Protein AF-0000000083314520 (afdb_homodimer)

Foldseek 3Di:
DKKFWFQDPVRAIWIFDQDPVLFKTFTFPPDRALLVLLQVCVVVVHASVVNNVVRTDDDIDGNVVRLVVVGTDARHADPDQQLEWEKEFALWFCWDPVSVVVLVVVLPDPDDDDPSNVLNVQLLVWQEDDPPDATDATDMATQDTRVLEDGFAEAWADEQPAPAWWWFWFKKWKWAFYPVLDTGTQAIWIKTQTFRVVQCVVDVVCVHVRSNTHMYTDRMGDGDDDDQWWKKKKFKDAPNHTPDMDIWIDHNVRTSHHPVNNVCNVSVDSVNRPHGGMYMYTYYTDDICVVVVDGDDARMKMWMDTDSRRGTRIHGYHYDPDHPDDDDDDDD/DKKFWFQDPVRAIWIFDQDPVLFKTFTFPPDRALLVLLQVCVVVVHDSVVNNVVRTDDDIDGNVVRLVVVGTDARHADPDQQLEWEKEFALWFCWDPVSVVVLVVVLPDPDDDDPSNVLNVQLLVWQEDPPPDATDATDMATQDTRVLEDEFAEAWADEQPAPAWWWFWFKKWKWAFYPVLDTGTQAIWIKTQTFRVVQCVVDVVCVHVRSNTHMYTDRMGDGDDDDQWWKKKKFKDAPNHTPDMDIWIDHNVRTSHHPVNNVCNVSVDSVNRPHGGMYMYTYYTDDICVVVVDGDDARMKMWMDTDSRRGTRIHGYHYDPDHPDDDDDDDD

InterPro domains:
  IPR009645 Uncharacterised conserved protein GguC [NF040903] (1-329)
  IPR009645 Uncharacterised conserved protein GguC [PIRSF033905] (1-324)
  IPR036663 Fumarylacetoacetase-like, C-terminal domain superfamily [G3DSA:3.90.850.10] (110-320)
  IPR036663 Fumarylacetoacetase-like, C-terminal domain superfamily [SSF56529] (117-316)

Radius of gyration: 25.35 Å; Cα contacts (8 Å, |Δi|>4): 1713; chains: 2; bounding box: 63×68×61 Å

Organism: NCBI:txid1204385

pLDDT: mean 96.29, std 4.78, range [67.5, 98.94]

Sequence (664 aa):
MRLVQFVDAQGGRRVARVGDDGRTLHPLREVAYLRDLALEAHRAGVRLATLVQARQEDAPEDYDRVIAEKRLLPPLDHPDPAHCILSGTGLDHLGSAQARDAMHAKLSGDQELTDSMKMFKLGLEGGKPGPGEIGVQPEWFYKGDGSWLVPPEQPLELPAFALDGGEEPELVGLYVIGDDGQVLRVGFALGNEFSDHVLEKQNYLYLAHSKLRNSSFGPEVLLGEPPADIQGTVRILREGQELWSAPFLTGEANMTHSIANIEHHHFKYRAFRRPGDVHCHYFGTATLSFAAGVQARPGDVFEIAAPDFGRPLRNPLAAAAEPDRLVEVHTLMRLVQFVDAQGGRRVARVGDDGRTLHPLREVAYLRDLALEAHRAGVRLATLVQARQEDAPEDYDRVIAEKRLLPPLDHPDPAHCILSGTGLDHLGSAQARDAMHAKLSGDQELTDSMKMFKLGLEGGKPGPGEIGVQPEWFYKGDGSWLVPPEQPLELPAFALDGGEEPELVGLYVIGDDGQVLRVGFALGNEFSDHVLEKQNYLYLAHSKLRNSSFGPEVLLGEPPADIQGTVRILREGQELWSAPFLTGEANMTHSIANIEHHHFKYRAFRRPGDVHCHYFGTATLSFAAGVQARPGDVFEIAAPDFGRPLRNPLAAAAEPDRLVEVHTL

Nearest PDB structures (foldseek):
  2q19-assembly1_X  TM=8.197E-01  e=9.405E-19  Saccharolobus solfataricus P2
  3bqb-assembly1_A  TM=8.069E-01  e=3.948E-18  Saccharolobus solfataricus P2
  2q1d-assembly1_X  TM=8.020E-01  e=3.948E-18  Saccharolobus solfataricus P2
  3bqb-assembly1_X  TM=7.315E-01  e=7.918E-19  Saccharolobus solfata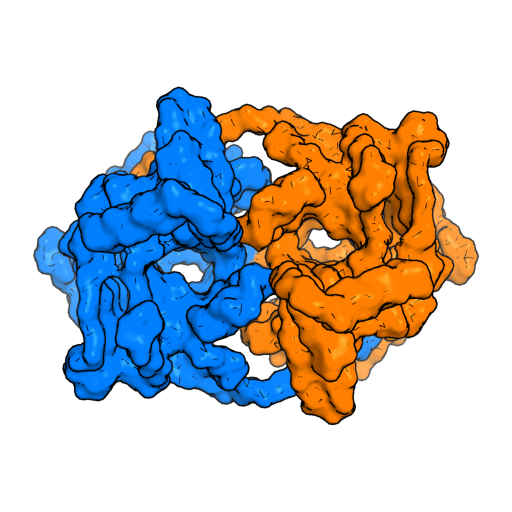ricus P2
  1wzo-assembly1_A  TM=7.035E-01  e=1.667E-10  Thermus thermophilus HB8

Secondary structure (DSSP, 8-state):
-EEEEEE-TTS-EEEEEEPTTSSEEEEBTT-S-HHHHHHHHHHHT--HHHHHHHHB-S--EEHHHHHHTT-EE-SS--SSGGGEEEEE--S-B--SHHHHHHHHHHHHSSSPPPHHHHHHHHHHHHSSPPTT---PPPP-EEEEEGGGB--TTSPEEE-TT-S--B--EEEEEEEEE-TTS-EEEEEEEEEE--B-HHHHHH-GGGHHHHH-S-BEE-S-EEESPPPSSEEEEEEEEETTEEEEEEEEEESGGGBSS-HHHHHHHHHTSGGGG-TT-EEEEE---S--GGGGT----TT-EEEEE-GGG-SPEEEEEEE-SS-S-PPPEEE-/-EEEEEE-TTS-EEEEEEPTTSSEEEEBTT-S-HHHHHHHHHHHT--HHHHHHHHB-S--EEHHHHHHTT-EE-SS--SSGGGEEEEE--S-B--SHHHHHHHHHHHHSSSPPPHHHHHHHHHHHHSSPPTT---PPPP-EEEEEGGGB--TTSPEEE-TT-S--B--EEEEEEEEE-TTS-EEEEEEEEEE--B-HHHHHH-GGGHHHHH-S-BEE-S-EEESPPPSSEEEEEEEEETTEEEEEEEEEESGGGBSS-HHHHHHHHHTSGGGG-TT-EEEEE---S--GGGGT----TT-EEEEE-GGG-SPEEEEEEE-SS-S-PPPEEE-

Solvent-accessible surface area (backbone atoms only — not comparable to full-atom values): 33524 Å² total; per-residue (Å²): 106,39,34,33,22,30,45,46,98,86,67,44,59,27,25,24,40,52,36,94,83,72,46,36,27,31,38,34,62,93,33,57,45,55,52,59,51,49,48,48,18,58,76,68,72,47,48,36,67,56,54,51,64,72,28,51,43,84,74,67,43,58,39,62,57,40,58,75,67,57,29,44,32,44,39,70,67,44,99,50,30,59,43,13,44,32,31,34,30,52,64,30,41,48,51,52,74,67,50,39,50,54,50,50,55,60,70,71,44,91,61,85,72,53,65,65,54,48,53,33,50,47,24,66,74,28,9,64,49,60,92,88,51,78,36,54,83,74,44,46,47,64,31,44,37,38,79,34,55,34,29,35,64,37,62,41,61,39,53,60,78,54,80,39,58,35,60,26,56,24,48,24,45,34,33,39,18,32,89,84,32,48,41,30,32,53,22,33,25,43,24,32,62,29,27,18,61,58,48,31,70,74,31,72,60,30,40,44,63,22,32,62,38,39,30,35,40,14,38,26,32,30,48,50,80,74,62,46,71,38,69,26,39,39,36,35,25,51,87,86,36,82,72,48,70,45,70,35,52,35,40,47,74,30,33,32,35,32,65,66,45,55,49,21,68,62,49,64,42,69,81,68,28,43,58,71,29,31,40,40,37,35,62,28,44,55,38,46,54,55,84,75,69,50,78,67,52,68,64,25,30,41,37,38,37,35,81,89,46,61,63,57,25,33,32,35,33,32,67,40,86,60,72,76,66,77,51,71,72,42,75,61,106,39,34,32,23,31,46,47,99,86,67,45,58,28,25,22,39,53,36,94,83,72,46,36,27,31,37,33,61,94,33,58,45,56,52,57,51,48,48,48,21,58,73,70,71,47,49,36,66,58,53,51,65,71,29,51,44,84,73,64,43,57,39,63,55,40,57,74,68,56,29,44,32,45,38,68,66,45,99,50,30,58,42,14,44,32,30,33,31,53,64,30,41,47,52,52,72,66,50,40,49,54,50,49,54,58,71,72,43,89,61,85,71,52,63,66,54,47,51,32,50,47,23,66,74,29,10,65,49,60,91,87,51,77,38,54,82,74,44,47,46,64,32,43,37,39,78,34,54,36,28,37,64,38,62,41,61,40,52,60,77,54,80,38,58,34,60,26,57,23,50,23,44,34,33,38,18,31,90,83,33,47,40,30,32,54,22,31,27,44,24,33,61,30,27,19,61,59,49,31,70,74,31,73,61,30,41,43,63,21,32,63,37,40,30,35,40,14,37,26,32,32,48,51,79,75,64,44,71,38,69,27,40,39,36,35,27,51,88,87,35,80,74,48,70,45,72,35,52,34,41,47,75,30,32,32,36,34,65,65,44,54,50,20,69,62,47,65,42,67,83,69,29,43,57,69,29,31,39,40,37,35,61,28,46,56,39,46,53,53,83,74,70,49,77,66,52,67,65,25,31,40,37,36,36,36,80,90,47,62,61,57,28,33,31,34,32,32,68,40,87,60,72,76,65,77,52,70,70,43,76,61

Structure (mmCIF, N/CA/C/O backbone):
data_AF-0000000083314520-model_v1
#
loop_
_entity.id
_entity.type
_entity.pdbx_description
1 polymer 'FAH family protein'
#
loop_
_atom_site.group_PDB
_atom_site.id
_atom_site.type_symbol
_atom_site.label_atom_id
_atom_site.label_alt_id
_atom_site.label_comp_id
_atom_site.label_asym_id
_atom_site.label_entity_id
_atom_site.label_seq_id
_atom_site.pdbx_PDB_ins_code
_atom_site.Cartn_x
_atom_site.Cartn_y
_atom_site.Cartn_z
_atom_site.occupancy
_atom_site.B_iso_or_equiv
_atom_site.auth_seq_id
_atom_site.auth_comp_id
_atom_site.auth_asym_id
_atom_site.auth_atom_id
_atom_site.pdbx_PDB_model_num
ATOM 1 N N . MET A 1 1 ? -10.117 28.469 9.594 1 96.31 1 MET A N 1
ATOM 2 C CA . MET A 1 1 ? -10.812 27.641 10.586 1 96.31 1 MET A CA 1
ATOM 3 C C . MET A 1 1 ? -10.078 26.328 10.797 1 96.31 1 MET A C 1
ATOM 5 O O . MET A 1 1 ? -9.594 25.719 9.844 1 96.31 1 MET A O 1
ATOM 9 N N . ARG A 1 2 ? -9.953 25.922 12.039 1 98.25 2 ARG A N 1
ATOM 10 C CA . ARG A 1 2 ? -9.258 24.688 12.367 1 98.25 2 ARG A CA 1
ATOM 11 C C . ARG A 1 2 ? -10.148 23.766 13.203 1 98.25 2 ARG A C 1
ATOM 13 O O . ARG A 1 2 ? -10.891 24.234 14.07 1 98.25 2 ARG A O 1
ATOM 20 N N . LEU A 1 3 ? -10.094 22.484 12.898 1 98.5 3 LEU A N 1
ATOM 21 C CA . LEU A 1 3 ? -10.906 21.484 13.586 1 98.5 3 LEU A CA 1
ATOM 22 C C . LEU A 1 3 ? -10.023 20.422 14.234 1 98.5 3 LEU A C 1
ATOM 24 O O . LEU A 1 3 ? -8.898 20.188 13.781 1 98.5 3 LEU A O 1
ATOM 28 N N . VAL A 1 4 ? -10.555 19.812 15.266 1 98.5 4 VAL A N 1
ATOM 29 C CA . VAL A 1 4 ? -9.906 18.703 15.961 1 98.5 4 VAL A CA 1
ATOM 30 C C . VAL A 1 4 ? -10.922 17.594 16.203 1 98.5 4 VAL A C 1
ATOM 32 O O . VAL A 1 4 ? -12.133 17.844 16.25 1 98.5 4 VAL A O 1
ATOM 35 N N . GLN A 1 5 ? -10.469 16.359 16.219 1 98.75 5 GLN A N 1
ATOM 36 C CA . GLN A 1 5 ? -11.227 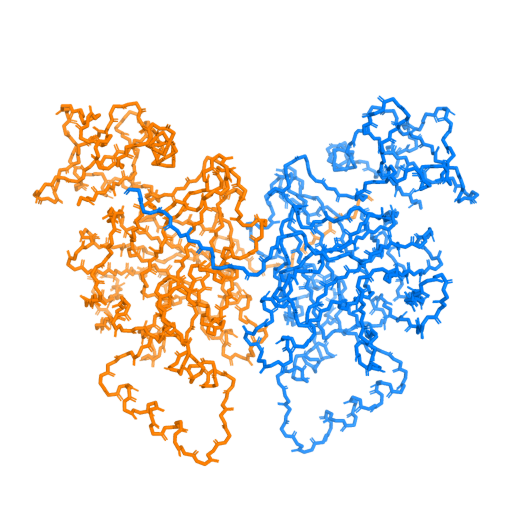15.25 16.781 1 98.75 5 GLN A CA 1
ATOM 37 C C . GLN A 1 5 ? -10.672 14.828 18.141 1 98.75 5 GLN A C 1
ATOM 39 O O . GLN A 1 5 ? -9.461 14.82 18.344 1 98.75 5 GLN A O 1
ATOM 44 N N . PHE A 1 6 ? -11.555 14.492 19.094 1 98.56 6 PHE A N 1
ATOM 45 C CA . PHE A 1 6 ? -11.117 14.109 20.422 1 98.56 6 PHE A CA 1
ATOM 46 C C . PHE A 1 6 ? -12.203 13.305 21.141 1 98.56 6 PHE A C 1
ATOM 48 O O . PHE A 1 6 ? -13.305 13.141 20.609 1 98.56 6 PHE A O 1
ATOM 55 N N . VAL A 1 7 ? -11.836 12.703 22.234 1 98 7 VAL A N 1
ATOM 56 C CA . VAL A 1 7 ? -12.789 12.047 23.109 1 98 7 VAL A CA 1
ATOM 57 C C . VAL A 1 7 ? -13.195 12.992 24.234 1 98 7 VAL A C 1
ATOM 59 O O . VAL A 1 7 ? -12.344 13.523 24.953 1 98 7 VAL A O 1
ATOM 62 N N . ASP A 1 8 ? -14.438 13.195 24.391 1 94.62 8 ASP A N 1
ATOM 63 C CA . ASP A 1 8 ? -14.875 14.141 25.406 1 94.62 8 ASP A CA 1
ATOM 64 C C . ASP A 1 8 ? -14.836 13.5 26.797 1 94.62 8 ASP A C 1
ATOM 66 O O . ASP A 1 8 ? -14.438 12.344 26.938 1 94.62 8 ASP A O 1
ATOM 70 N N . ALA A 1 9 ? -15.188 14.234 27.812 1 91.12 9 ALA A N 1
ATOM 71 C CA . ALA A 1 9 ? -15.062 13.812 29.203 1 91.12 9 ALA A CA 1
ATOM 72 C C . ALA A 1 9 ? -15.969 12.609 29.484 1 91.12 9 ALA A C 1
ATOM 74 O O . ALA A 1 9 ? -15.703 11.836 30.406 1 91.12 9 ALA A O 1
ATOM 75 N N . GLN A 1 10 ? -16.984 12.391 28.688 1 91.88 10 GLN A N 1
ATOM 76 C CA . GLN A 1 10 ? -17.922 11.289 28.875 1 91.88 10 GLN A CA 1
ATOM 77 C C . GLN A 1 10 ? -17.516 10.07 28.047 1 91.88 10 GLN A C 1
ATOM 79 O O . GLN A 1 10 ? -18.188 9.039 28.094 1 91.88 10 GLN A O 1
ATOM 84 N N . GLY A 1 11 ? -16.484 10.234 27.266 1 94.56 11 GLY A N 1
ATOM 85 C CA . GLY A 1 11 ? -15.969 9.102 26.516 1 94.56 11 GLY A CA 1
ATOM 86 C C . GLY A 1 11 ? -16.484 9.047 25.094 1 94.56 11 GLY A C 1
ATOM 87 O O . GLY A 1 11 ? -16.219 8.086 24.375 1 94.56 11 GLY A O 1
ATOM 88 N N . GLY A 1 12 ? -17.156 10.062 24.688 1 96.31 12 GLY A N 1
ATOM 89 C CA . GLY A 1 12 ? -17.688 10.094 23.344 1 96.31 12 GLY A CA 1
ATOM 90 C C . GLY A 1 12 ? -16.781 10.789 22.359 1 96.31 12 GLY A C 1
ATOM 91 O O . GLY A 1 12 ? -16.141 11.789 22.688 1 96.31 12 GLY A O 1
ATOM 92 N N . ARG A 1 13 ? -16.734 10.234 21.203 1 97.56 13 ARG A N 1
ATOM 93 C CA . ARG A 1 13 ? -15.984 10.875 20.125 1 97.56 13 ARG A CA 1
ATOM 94 C C . ARG A 1 13 ? -16.656 12.164 19.672 1 97.56 13 ARG A C 1
ATOM 96 O O . ARG A 1 13 ? -17.891 12.211 19.531 1 97.56 13 ARG A O 1
ATOM 103 N N . ARG A 1 14 ? -15.828 13.242 19.469 1 96.88 14 ARG A N 1
ATOM 104 C CA . ARG A 1 14 ? -16.344 14.547 19.078 1 96.88 14 ARG A CA 1
ATOM 105 C C . ARG A 1 14 ? -15.43 15.203 18.047 1 96.88 14 ARG A C 1
ATOM 107 O O . ARG A 1 14 ? -14.242 14.867 17.953 1 96.88 14 ARG A O 1
ATOM 114 N N . VAL A 1 15 ? -16.031 16.062 17.281 1 98.19 15 VAL A N 1
ATOM 115 C CA . VAL A 1 15 ? -15.312 17.047 16.469 1 98.19 15 VAL A CA 1
ATOM 116 C C . VAL A 1 15 ? -15.516 18.438 17.047 1 98.19 15 VAL A C 1
ATOM 118 O O . VAL A 1 15 ? -16.625 18.781 17.5 1 98.19 15 VAL A O 1
ATOM 121 N N . ALA A 1 16 ? -14.492 19.234 17.078 1 98.06 16 ALA A N 1
ATOM 122 C CA . ALA A 1 16 ? -14.625 20.578 17.641 1 98.06 16 ALA A CA 1
ATOM 123 C C . ALA A 1 16 ? -13.891 21.594 16.781 1 98.06 16 ALA A C 1
ATOM 125 O O . ALA A 1 16 ? -12.852 21.297 16.188 1 98.06 16 ALA A O 1
ATOM 126 N N . ARG A 1 17 ? -14.422 22.75 16.719 1 98.06 17 ARG A N 1
ATOM 127 C CA . ARG A 1 17 ? -13.703 23.906 16.203 1 98.06 17 ARG A CA 1
ATOM 128 C C . ARG A 1 17 ? -12.758 24.484 17.25 1 98.06 17 ARG A C 1
ATOM 130 O O . ARG A 1 17 ? -13.125 24.609 18.422 1 98.06 17 ARG A O 1
ATOM 137 N N . VAL A 1 18 ? -11.594 24.812 16.828 1 97.81 18 VAL A N 1
ATOM 138 C CA . VAL A 1 18 ? -10.648 25.453 17.719 1 97.81 18 VAL A CA 1
ATOM 139 C C . VAL A 1 18 ? -10.992 26.938 17.875 1 97.81 18 VAL A C 1
ATOM 141 O O . VAL A 1 18 ? -11.211 27.625 16.875 1 97.81 18 VAL A O 1
ATOM 144 N N . GLY A 1 19 ? -11.039 27.375 19.078 1 95.69 19 GLY A N 1
ATOM 145 C CA . GLY A 1 19 ? -11.32 28.781 19.328 1 95.69 19 GLY A CA 1
ATOM 146 C C . GLY A 1 19 ? -10.227 29.703 18.828 1 95.69 19 GLY A C 1
ATOM 147 O O . GLY A 1 19 ? -9.078 29.281 18.672 1 95.69 19 GLY A O 1
ATOM 148 N N . ASP A 1 20 ? -10.562 30.953 18.688 1 93 20 ASP A N 1
ATOM 149 C CA . ASP A 1 20 ? -9.609 31.953 18.203 1 93 20 ASP A CA 1
ATOM 150 C C . ASP A 1 20 ? -8.453 32.125 19.188 1 93 20 ASP A C 1
ATOM 152 O O . ASP A 1 20 ? -7.359 32.531 18.781 1 93 20 ASP A O 1
ATOM 156 N N . ASP A 1 21 ? -8.68 31.797 20.422 1 93.44 21 ASP A N 1
ATOM 157 C CA . ASP A 1 21 ? -7.645 31.922 21.453 1 93.44 21 ASP A CA 1
ATOM 158 C C . ASP A 1 21 ? -6.66 30.75 21.375 1 93.44 21 ASP A C 1
ATOM 160 O O . ASP A 1 21 ? -5.617 30.766 22.031 1 93.44 21 ASP A O 1
ATOM 164 N N . GLY A 1 22 ? -7.012 29.719 20.656 1 95.12 22 GLY A N 1
ATOM 165 C CA . GLY A 1 22 ? -6.16 28.547 20.5 1 95.12 22 GLY A CA 1
ATOM 166 C C . GLY A 1 22 ? -6.156 27.656 21.734 1 95.12 22 GLY A C 1
ATOM 167 O O . GLY A 1 22 ? -5.363 26.719 21.828 1 95.12 22 GLY A O 1
ATOM 168 N N . ARG A 1 23 ? -7.074 27.875 22.688 1 96.44 23 ARG A N 1
ATOM 169 C CA . ARG A 1 23 ? -7.035 27.172 23.953 1 96.44 23 ARG A CA 1
ATOM 170 C C . ARG A 1 23 ? -8.383 26.531 24.266 1 96.44 23 ARG A C 1
ATOM 172 O O . ARG A 1 23 ? -8.516 25.781 25.25 1 96.44 23 ARG A O 1
ATOM 179 N N . THR A 1 24 ? -9.297 26.906 23.484 1 96.25 24 THR A N 1
ATOM 180 C CA . THR A 1 24 ? -10.648 26.406 23.719 1 96.25 24 THR A CA 1
ATOM 181 C C . THR A 1 24 ? -11.148 25.594 22.531 1 96.25 24 THR A C 1
ATOM 183 O O . THR A 1 24 ? -10.922 25.969 21.375 1 96.25 24 THR A O 1
ATOM 186 N N . LEU A 1 25 ? -11.781 24.5 22.797 1 97.19 25 LEU A N 1
ATOM 187 C CA . LEU A 1 25 ? -12.453 23.688 21.781 1 97.19 25 LEU A CA 1
ATOM 188 C C . LEU A 1 25 ? -13.961 23.891 21.844 1 97.19 25 LEU A C 1
ATOM 190 O O . LEU A 1 25 ? -14.555 23.875 22.922 1 97.19 25 LEU A O 1
ATOM 194 N N . HIS A 1 26 ? -14.539 24.125 20.75 1 96.75 26 HIS A N 1
ATOM 195 C CA . HIS A 1 26 ? -15.992 24.234 20.625 1 96.75 26 HIS A CA 1
ATOM 196 C C . HIS A 1 26 ? -16.562 23.016 19.906 1 96.75 26 HIS A C 1
ATOM 198 O O . HIS A 1 26 ? -16.625 22.984 18.672 1 96.75 26 HIS A O 1
ATOM 204 N N . PRO A 1 27 ? -17.016 22.016 20.688 1 96.81 27 PRO A N 1
ATOM 205 C CA . PRO A 1 27 ? -17.531 20.781 20.078 1 96.81 27 PRO A CA 1
ATOM 206 C C . PRO A 1 27 ? -18.734 21.031 19.172 1 96.81 27 PRO A C 1
ATOM 208 O O . PRO A 1 27 ? -19.5 21.969 19.406 1 96.81 27 PRO A O 1
ATOM 211 N N . LEU A 1 28 ? -18.828 20.266 18.172 1 97.12 28 LEU A N 1
ATOM 212 C CA . LEU A 1 28 ? -19.969 20.328 17.234 1 97.12 28 LEU A CA 1
ATOM 213 C C . LEU A 1 28 ? -21.062 19.359 17.672 1 97.12 28 LEU A C 1
ATOM 215 O O . LEU A 1 28 ? -20.781 18.219 18.062 1 97.12 28 LEU A O 1
ATOM 219 N N . ARG A 1 29 ? -22.266 19.75 17.562 1 94.62 29 ARG A N 1
ATOM 220 C CA . ARG A 1 29 ? -23.406 18.922 17.953 1 94.62 29 ARG A CA 1
ATOM 221 C C . ARG A 1 29 ? -23.547 17.719 17.031 1 94.62 29 ARG A C 1
ATOM 223 O O . ARG A 1 29 ? -23.625 17.859 15.805 1 94.62 29 ARG A O 1
ATOM 230 N N . GLU A 1 30 ? -23.578 16.562 17.594 1 92.31 30 GLU A N 1
ATOM 231 C CA . GLU A 1 30 ? -23.906 15.297 16.922 1 92.31 30 GLU A CA 1
ATOM 232 C C . GLU A 1 30 ? -22.922 14.984 15.805 1 92.31 30 GLU A C 1
ATOM 234 O O . GLU A 1 30 ? -23.328 14.594 14.711 1 92.31 30 GLU A O 1
ATOM 239 N N . VAL A 1 31 ? -21.688 15.312 15.977 1 96.31 31 VAL A N 1
ATOM 240 C CA . VAL A 1 31 ? -20.656 14.969 15 1 96.31 31 VAL A CA 1
ATOM 241 C C . VAL A 1 31 ? -19.547 14.156 15.672 1 96.31 31 VAL A C 1
ATOM 243 O O . VAL A 1 31 ? -18.781 14.68 16.469 1 96.31 31 VAL A O 1
ATOM 246 N N . ALA A 1 32 ? -19.516 12.922 15.336 1 97.31 32 ALA A N 1
ATOM 247 C CA . ALA A 1 32 ? -18.531 12.016 15.914 1 97.31 32 ALA A CA 1
ATOM 248 C C . ALA A 1 32 ? -17.297 11.914 15.023 1 97.31 32 ALA A C 1
ATOM 250 O O . ALA A 1 32 ? -16.172 11.734 15.516 1 97.31 32 ALA A O 1
ATOM 251 N N . TYR A 1 33 ? -17.469 11.961 13.734 1 98.62 33 TYR A N 1
ATOM 252 C CA . TYR A 1 33 ? -16.406 11.867 12.75 1 98.62 33 TYR A CA 1
ATOM 253 C C . TYR A 1 33 ? -16.438 13.055 11.797 1 98.62 33 TYR A C 1
ATOM 255 O O . TYR A 1 33 ? -17.469 13.352 11.195 1 98.62 33 TYR A O 1
ATOM 263 N N . LEU A 1 34 ? -15.281 13.695 11.617 1 98.75 34 LEU A N 1
ATOM 264 C CA . LEU A 1 34 ? -15.164 14.758 10.625 1 98.75 34 LEU A CA 1
ATOM 265 C C . LEU A 1 34 ? -15.523 14.242 9.234 1 98.75 34 LEU A C 1
ATOM 267 O O . LEU A 1 34 ? -16.109 14.969 8.43 1 98.75 34 LEU A O 1
ATOM 271 N N . ARG A 1 35 ? -15.188 12.992 8.906 1 98.81 35 ARG A N 1
ATOM 272 C CA . ARG A 1 35 ? -15.547 12.328 7.66 1 98.81 35 ARG A CA 1
ATOM 273 C C . ARG A 1 35 ? -17.047 12.461 7.379 1 98.81 35 ARG A C 1
ATOM 275 O O . ARG A 1 35 ? -17.438 12.789 6.258 1 98.81 35 ARG A O 1
ATOM 282 N N . ASP A 1 36 ? -17.859 12.203 8.383 1 98.5 36 ASP A N 1
ATOM 283 C CA . ASP A 1 36 ? -19.312 12.227 8.203 1 98.5 36 ASP A CA 1
ATOM 284 C C . ASP A 1 36 ? -19.797 13.648 7.941 1 98.5 36 ASP A C 1
ATOM 286 O O . ASP A 1 36 ? -20.719 13.852 7.141 1 98.5 36 ASP A O 1
ATOM 290 N N . LEU A 1 37 ? -19.203 14.57 8.656 1 98.38 37 LEU A N 1
ATOM 291 C CA . LEU A 1 37 ? -19.562 15.969 8.43 1 98.38 37 LEU A CA 1
ATOM 292 C C . LEU A 1 37 ? -19.188 16.406 7.02 1 98.38 37 LEU A C 1
ATOM 294 O O . LEU A 1 37 ? -19.938 17.141 6.375 1 98.38 37 LEU A O 1
ATOM 298 N N . ALA A 1 38 ? -18.031 16 6.551 1 98.69 38 ALA A N 1
ATOM 299 C CA . ALA A 1 38 ? -17.594 16.297 5.191 1 98.69 38 ALA A CA 1
ATOM 300 C C . ALA A 1 38 ? -18.578 15.766 4.16 1 98.69 38 ALA A C 1
ATOM 302 O O . ALA A 1 38 ? -18.953 16.469 3.221 1 98.69 38 ALA A O 1
ATOM 303 N N . LEU A 1 39 ? -19 14.539 4.328 1 98.81 39 LEU A N 1
ATOM 304 C CA . LEU A 1 39 ? -19.953 13.93 3.414 1 98.81 39 LEU A CA 1
ATOM 305 C C . LEU A 1 39 ? -21.297 14.648 3.457 1 98.81 39 LEU A C 1
ATOM 307 O O . LEU A 1 39 ? -21.938 14.844 2.422 1 98.81 39 LEU A O 1
ATOM 311 N N . GLU A 1 40 ? -21.688 15.016 4.637 1 98.44 40 GLU A N 1
ATOM 312 C CA . GLU A 1 40 ? -22.938 15.773 4.777 1 98.44 40 GLU A CA 1
ATOM 313 C C . GLU A 1 40 ? -22.859 17.109 4.031 1 98.44 40 GLU A C 1
ATOM 315 O O . GLU A 1 40 ? -23.812 17.5 3.352 1 98.44 40 GLU A O 1
ATOM 320 N N . ALA A 1 41 ? -21.734 17.797 4.23 1 98.38 41 ALA A N 1
ATOM 321 C CA . ALA A 1 41 ? -21.547 19.062 3.531 1 98.38 41 ALA A CA 1
ATOM 322 C C . ALA A 1 41 ? -21.656 18.875 2.02 1 98.38 41 ALA A C 1
ATOM 324 O O . ALA A 1 41 ? -22.312 19.672 1.338 1 98.38 41 ALA A O 1
ATOM 325 N N . HIS A 1 42 ? -21 17.875 1.521 1 98.44 42 HIS A N 1
ATOM 326 C CA . HIS A 1 42 ? -21.031 17.594 0.091 1 98.44 42 HIS A CA 1
ATOM 327 C C . HIS A 1 42 ? -22.453 17.297 -0.388 1 98.44 42 HIS A C 1
ATOM 329 O O . HIS A 1 42 ? -22.891 17.844 -1.407 1 98.44 42 HIS A O 1
ATOM 335 N N . ARG A 1 43 ? -23.188 16.469 0.324 1 98.25 43 ARG A N 1
ATOM 336 C CA . ARG A 1 43 ? -24.562 16.094 -0.033 1 98.25 43 ARG A CA 1
ATOM 337 C C . ARG A 1 43 ? -25.469 17.312 -0.049 1 98.25 43 ARG A C 1
ATOM 339 O O . ARG A 1 43 ? -26.359 17.422 -0.895 1 98.25 43 ARG A O 1
ATOM 346 N N . ALA A 1 44 ? -25.219 18.188 0.859 1 97.5 44 ALA A N 1
ATOM 347 C CA . ALA A 1 44 ? -26.062 19.375 1.003 1 97.5 44 ALA A CA 1
ATOM 348 C C . ALA A 1 44 ? -25.641 20.469 0.038 1 97.5 44 ALA A C 1
ATOM 350 O O . ALA A 1 44 ? -26.344 21.469 -0.124 1 97.5 44 ALA A O 1
ATOM 351 N N . GLY A 1 45 ? -24.453 20.328 -0.572 1 97.25 45 GLY A N 1
ATOM 352 C CA . GLY A 1 45 ? -23.938 21.328 -1.486 1 97.25 45 GLY A CA 1
ATOM 353 C C . GLY A 1 45 ? -23.516 22.609 -0.788 1 97.25 45 GLY A C 1
ATOM 354 O O . GLY A 1 45 ? -23.719 23.703 -1.315 1 97.25 45 GLY A O 1
ATOM 355 N N . VAL A 1 46 ? -23.062 22.531 0.498 1 97.5 46 VAL A N 1
ATOM 356 C CA . VAL A 1 46 ? -22.625 23.703 1.25 1 97.5 46 VAL A CA 1
ATOM 357 C C . VAL A 1 46 ? -21.156 23.547 1.633 1 97.5 46 VAL A C 1
ATOM 359 O O . VAL A 1 46 ? -20.609 22.438 1.585 1 97.5 46 VAL A O 1
ATOM 362 N N . ARG A 1 47 ? -20.547 24.656 1.994 1 97.56 47 ARG A N 1
ATOM 363 C CA . ARG A 1 47 ? -19.172 24.625 2.475 1 97.56 47 ARG A CA 1
ATOM 364 C C . ARG A 1 47 ? -19.078 23.953 3.84 1 97.56 47 ARG A C 1
ATOM 366 O O . ARG A 1 47 ? -19.969 24.125 4.68 1 97.56 47 ARG A O 1
ATOM 373 N N . LEU A 1 48 ? -18.062 23.203 4.051 1 98.12 48 LEU A N 1
ATOM 374 C CA . LEU A 1 48 ? -17.844 22.531 5.328 1 98.12 48 LEU A CA 1
ATOM 375 C C . LEU A 1 48 ? -17.844 23.531 6.48 1 98.12 48 LEU A C 1
ATOM 377 O O . LEU A 1 48 ? -18.453 23.281 7.52 1 98.12 48 LEU A O 1
ATOM 381 N N . ALA A 1 49 ? -17.234 24.672 6.258 1 97.38 49 ALA A N 1
ATOM 382 C CA . ALA A 1 49 ? -17.156 25.703 7.277 1 97.38 49 ALA A CA 1
ATOM 383 C C . ALA A 1 49 ? -18.547 26.172 7.691 1 97.38 49 ALA A C 1
ATOM 385 O O . ALA A 1 49 ? -18.781 26.516 8.859 1 97.38 49 ALA A O 1
ATOM 386 N N . THR A 1 50 ? -19.438 26.203 6.73 1 96.5 50 THR A N 1
ATOM 387 C CA . THR A 1 50 ? -20.812 26.609 7.004 1 96.5 50 THR A CA 1
ATOM 388 C C . THR A 1 50 ? -21.484 25.625 7.949 1 96.5 50 THR A C 1
ATOM 390 O O . THR A 1 50 ? -22.141 26.031 8.906 1 96.5 50 THR A O 1
ATOM 393 N N . LEU A 1 51 ? -21.328 24.359 7.723 1 96.31 51 LEU A N 1
ATOM 394 C CA . LEU A 1 51 ? -21.922 23.344 8.578 1 96.31 51 LEU A CA 1
ATOM 395 C C . LEU A 1 51 ? -21.297 23.375 9.969 1 96.31 51 LEU A C 1
ATOM 397 O O . LEU A 1 51 ? -22 23.141 10.969 1 96.31 51 LEU A O 1
ATOM 401 N N . VAL A 1 52 ? -20.016 23.625 10.039 1 96.94 52 VAL A N 1
ATOM 402 C CA . VAL A 1 52 ? -19.328 23.719 11.32 1 96.94 52 VAL A CA 1
ATOM 403 C C . VAL A 1 52 ? -19.922 24.859 12.141 1 96.94 52 VAL A C 1
ATOM 405 O O . VAL A 1 52 ? -20.219 24.688 13.32 1 96.94 52 VAL A O 1
ATOM 408 N N . GLN A 1 53 ? -20.125 25.984 11.523 1 94.5 53 GLN A N 1
ATOM 409 C CA . GLN A 1 53 ? -20.688 27.141 12.211 1 94.5 53 GLN A CA 1
ATOM 410 C C . GLN A 1 53 ? -22.109 26.875 12.68 1 94.5 53 GLN A C 1
ATOM 412 O O . GLN A 1 53 ? -22.5 27.266 13.781 1 94.5 53 GLN A O 1
ATOM 417 N N . ALA A 1 54 ? -22.797 26.125 11.906 1 93.94 54 ALA A N 1
ATOM 418 C CA . ALA A 1 54 ? -24.203 25.844 12.203 1 93.94 54 ALA A CA 1
ATOM 419 C C . ALA A 1 54 ? -24.328 24.859 13.359 1 93.94 54 ALA A C 1
ATOM 421 O O . ALA A 1 54 ? -25.344 24.828 14.055 1 93.94 54 ALA A O 1
ATOM 422 N N . ARG A 1 55 ? -23.328 24.094 13.562 1 93.38 55 ARG A N 1
ATOM 423 C CA . ARG A 1 55 ? -23.438 23 14.523 1 93.38 55 ARG A CA 1
ATOM 424 C C . ARG A 1 55 ? -22.688 23.312 15.805 1 93.38 55 ARG A C 1
ATOM 426 O O . ARG A 1 55 ? -22.609 22.484 16.719 1 93.38 55 ARG A O 1
ATOM 433 N N . GLN A 1 56 ? -22.156 24.438 15.844 1 86.75 56 GLN A N 1
ATOM 434 C CA . GLN A 1 56 ? -21.328 24.75 17.016 1 86.75 56 GLN A CA 1
ATOM 435 C C . GLN A 1 56 ? -22.188 24.812 18.281 1 86.75 56 GLN A C 1
ATOM 437 O O . GLN A 1 56 ? -23.281 25.391 18.266 1 86.75 56 GLN A O 1
ATOM 442 N N . GLU A 1 57 ? -21.75 24 19.203 1 78.38 57 GLU A N 1
ATOM 443 C CA . GLU A 1 57 ? -22.438 23.938 20.484 1 78.38 57 GLU A CA 1
ATOM 444 C C . GLU A 1 57 ? -21.938 25.016 21.438 1 78.38 57 GLU A C 1
ATOM 446 O O . GLU A 1 57 ? -20.906 25.641 21.188 1 78.38 57 GLU A O 1
ATOM 451 N N . ASP A 1 58 ? -22.625 24.984 22.547 1 67.5 58 ASP A N 1
ATOM 452 C CA . ASP A 1 58 ? -22.422 26.094 23.469 1 67.5 58 ASP A CA 1
ATOM 453 C C . ASP A 1 58 ? -21.312 25.766 24.484 1 67.5 58 ASP A C 1
ATOM 455 O O . ASP A 1 58 ? -20.531 26.656 24.844 1 67.5 58 ASP A O 1
ATOM 459 N N . ALA A 1 59 ? -21.156 24.469 24.906 1 85.06 59 ALA A N 1
ATOM 460 C CA . ALA A 1 59 ? -20.234 24.375 26.031 1 85.06 59 ALA A CA 1
ATOM 461 C C . ALA A 1 59 ? -18.812 24.047 25.562 1 85.06 59 ALA A C 1
ATOM 463 O O . ALA A 1 59 ? -18.562 22.969 25.031 1 85.06 59 ALA A O 1
ATOM 464 N N . PRO A 1 60 ? -17.891 24.953 25.766 1 91.88 60 PRO A N 1
ATOM 465 C CA . PRO A 1 60 ? -16.516 24.766 25.328 1 91.88 60 PRO A CA 1
ATOM 466 C C . PRO A 1 60 ? -15.734 23.797 26.219 1 91.88 60 PRO A C 1
ATOM 468 O O . PRO A 1 60 ? -16.141 23.547 27.359 1 91.88 60 PRO A O 1
ATOM 471 N N . GLU A 1 61 ? -14.75 23.109 25.672 1 94.44 61 GLU A N 1
ATOM 472 C CA . GLU A 1 61 ? -13.797 22.281 26.406 1 94.44 61 GLU A CA 1
ATOM 473 C C . GLU A 1 61 ? -12.414 22.938 26.453 1 94.44 61 GLU A C 1
ATOM 475 O O . GLU A 1 61 ? -12.039 23.672 25.547 1 94.44 61 GLU A O 1
ATOM 480 N N . ASP A 1 62 ? -11.719 22.641 27.547 1 97.06 62 ASP A N 1
ATOM 481 C CA . ASP A 1 62 ? -10.359 23.125 27.703 1 97.06 62 ASP A CA 1
ATOM 482 C C . ASP A 1 62 ? -9.383 22.312 26.844 1 97.06 62 ASP A C 1
ATOM 484 O O . ASP A 1 62 ? -9.117 21.156 27.141 1 97.06 62 ASP A O 1
ATOM 488 N N . TYR A 1 63 ? -8.828 22.938 25.859 1 98.06 63 TYR A N 1
ATOM 489 C CA . TYR A 1 63 ? -7.945 22.281 24.906 1 98.06 63 TYR A CA 1
ATOM 490 C C . TYR A 1 63 ? -6.711 21.719 25.609 1 98.06 63 TYR A C 1
ATOM 492 O O . TYR A 1 63 ? -6.289 20.594 25.328 1 98.06 63 TYR A O 1
ATOM 500 N N . ASP A 1 64 ? -6.121 22.438 26.516 1 98.12 64 ASP A N 1
ATOM 501 C CA . ASP A 1 64 ? -4.945 22 27.266 1 98.12 64 ASP A CA 1
ATOM 502 C C . ASP A 1 64 ? -5.246 20.719 28.062 1 98.12 64 ASP A C 1
ATOM 504 O O . ASP A 1 64 ? -4.41 19.812 28.125 1 98.12 64 ASP A O 1
ATOM 508 N N . ARG A 1 65 ? -6.359 20.688 28.641 1 97.75 65 ARG A N 1
ATOM 509 C CA . ARG A 1 65 ? -6.758 19.5 29.406 1 97.75 65 ARG A CA 1
ATOM 510 C C . ARG A 1 65 ? -6.918 18.297 28.484 1 97.75 65 ARG A C 1
ATOM 512 O O . ARG A 1 65 ? -6.496 17.188 28.828 1 97.75 65 ARG A O 1
ATOM 519 N N . VAL A 1 66 ? -7.559 18.516 27.328 1 98.06 66 VAL A N 1
ATOM 520 C CA . VAL A 1 66 ? -7.738 17.453 26.359 1 98.06 66 VAL A CA 1
ATOM 521 C C . VAL A 1 66 ? -6.379 16.875 25.953 1 98.06 66 VAL A C 1
ATOM 523 O O . VAL A 1 66 ? -6.215 15.664 25.875 1 98.06 66 VAL A O 1
ATOM 526 N N . ILE A 1 67 ? -5.402 17.703 25.719 1 98.44 67 ILE A N 1
ATOM 527 C CA . ILE A 1 67 ? -4.055 17.297 25.344 1 98.44 67 ILE A CA 1
ATOM 528 C C . ILE A 1 67 ? -3.395 16.562 26.5 1 98.44 67 ILE A C 1
ATOM 530 O O . ILE A 1 67 ? -2.846 15.469 26.312 1 98.44 67 ILE A O 1
ATOM 534 N N . ALA A 1 68 ? -3.488 17.125 27.719 1 97.69 68 ALA A N 1
ATOM 535 C CA . ALA A 1 68 ? -2.842 16.562 28.906 1 97.69 68 ALA A CA 1
ATOM 536 C C . ALA A 1 68 ? -3.383 15.18 29.219 1 97.69 68 ALA A C 1
ATOM 538 O O . ALA A 1 68 ? -2.643 14.305 29.688 1 97.69 68 ALA A O 1
ATOM 539 N N . GLU A 1 69 ? -4.648 15.055 28.938 1 98 69 GLU A N 1
ATOM 540 C CA . GLU A 1 69 ? -5.301 13.789 29.25 1 98 69 GLU A CA 1
ATOM 541 C C . GLU A 1 69 ? -5.207 12.82 28.062 1 98 69 GLU A C 1
ATOM 543 O O . GLU A 1 69 ? -5.785 11.734 28.109 1 98 69 GLU A O 1
ATOM 548 N N . LYS A 1 70 ? -4.52 13.18 26.969 1 97.94 70 LYS A N 1
ATOM 549 C CA . LYS A 1 70 ? -4.262 12.344 25.797 1 97.94 70 LYS A CA 1
ATOM 550 C C . LYS A 1 70 ? -5.562 11.875 25.156 1 97.94 70 LYS A C 1
ATOM 552 O O . LYS A 1 70 ? -5.699 10.703 24.797 1 97.94 70 LYS A O 1
ATOM 557 N N . ARG A 1 71 ? -6.469 12.82 25.016 1 98.56 71 ARG A N 1
ATOM 558 C CA . ARG A 1 71 ? -7.789 12.477 24.5 1 98.56 71 ARG A CA 1
ATOM 559 C C . ARG A 1 71 ? -7.926 12.898 23.031 1 98.56 71 ARG A C 1
ATOM 561 O O . ARG A 1 71 ? -9.016 12.812 22.453 1 98.56 71 ARG A O 1
ATOM 568 N N . LEU A 1 72 ? -6.855 13.305 22.406 1 98.81 72 LEU A N 1
ATOM 569 C CA . LEU A 1 72 ? -6.879 13.672 21 1 98.81 72 LEU A CA 1
ATOM 570 C C . LEU A 1 72 ? -7.004 12.43 20.125 1 98.81 72 LEU A C 1
ATOM 572 O O . LEU A 1 72 ? -6.496 11.359 20.484 1 98.81 72 LEU A O 1
ATOM 576 N N . LEU A 1 73 ? -7.652 12.539 19.031 1 98.81 73 LEU A N 1
ATOM 577 C CA . LEU A 1 73 ? -7.727 11.547 17.969 1 98.81 73 LEU A CA 1
ATOM 578 C C . LEU A 1 73 ? -7.113 12.094 16.672 1 98.81 73 LEU A C 1
ATOM 580 O O . LEU A 1 73 ? -6.902 13.305 16.547 1 98.81 73 LEU A O 1
ATOM 584 N N . PRO A 1 74 ? -6.766 11.195 15.719 1 98.75 74 PRO A N 1
ATOM 585 C CA . PRO A 1 74 ? -6.438 11.766 14.406 1 98.75 74 PRO A CA 1
ATOM 586 C C . PRO A 1 74 ? -7.535 12.68 13.867 1 98.75 74 PRO A C 1
ATOM 588 O O . PRO A 1 74 ? -8.719 12.352 13.977 1 98.75 74 PRO A O 1
ATOM 591 N N . PRO A 1 75 ? -7.164 13.773 13.367 1 98.38 75 PRO A N 1
ATOM 592 C CA . PRO A 1 75 ? -8.203 14.758 13.031 1 98.38 75 PRO A CA 1
ATOM 593 C C . PRO A 1 75 ? -9.07 14.312 11.859 1 98.38 75 PRO A C 1
ATOM 595 O O . PRO A 1 75 ? -10.125 14.906 11.609 1 98.38 75 PRO A O 1
ATOM 598 N N . LEU A 1 76 ? -8.648 13.352 11.07 1 98.88 76 LEU A N 1
ATOM 599 C CA . LEU A 1 76 ? -9.469 12.672 10.07 1 98.88 76 LEU A CA 1
ATOM 600 C C . LEU A 1 76 ? -9.18 11.172 10.055 1 98.88 76 LEU A C 1
ATOM 602 O O . LEU A 1 76 ? -8.016 10.766 9.984 1 98.88 76 LEU A O 1
ATOM 606 N N . ASP A 1 77 ? -10.195 10.422 10.148 1 98.81 77 ASP A N 1
ATOM 607 C CA . ASP A 1 77 ? -10.086 8.969 10.109 1 98.81 77 ASP A CA 1
ATOM 608 C C . ASP A 1 77 ? -11.414 8.328 9.711 1 98.81 77 ASP A C 1
ATOM 610 O O . ASP A 1 77 ? -12.336 9.023 9.258 1 98.81 77 ASP A O 1
ATOM 614 N N . HIS A 1 78 ? -11.438 7.051 9.617 1 98.88 78 HIS A N 1
ATOM 615 C CA . HIS A 1 78 ? -12.602 6.234 9.289 1 98.88 78 HIS A CA 1
ATOM 616 C C . HIS A 1 78 ? -12.93 5.266 10.414 1 98.88 78 HIS A C 1
ATOM 618 O O . HIS A 1 78 ? -12.023 4.73 11.062 1 98.88 78 HIS A O 1
ATOM 624 N N . PRO A 1 79 ? -14.266 5 10.648 1 98.38 79 PRO A N 1
ATOM 625 C CA . PRO A 1 79 ? -14.602 4.016 11.68 1 98.38 79 PRO A CA 1
ATOM 626 C C . PRO A 1 79 ? -13.984 2.645 11.414 1 98.38 79 PRO A C 1
ATOM 628 O O . PRO A 1 79 ? -13.688 1.899 12.352 1 98.38 79 PRO A O 1
ATOM 631 N N . ASP A 1 80 ? -13.859 2.287 10.195 1 98.75 80 ASP A N 1
ATOM 632 C CA . ASP A 1 80 ? -13.117 1.116 9.742 1 98.75 80 ASP A CA 1
ATOM 633 C C . ASP A 1 80 ? -11.75 1.519 9.18 1 98.75 80 ASP A C 1
ATOM 635 O O . ASP A 1 80 ? -11.672 2.045 8.07 1 98.75 80 ASP A O 1
ATOM 639 N N . PRO A 1 81 ? -10.719 1.242 9.953 1 98.62 81 PRO A N 1
ATOM 640 C CA . PRO A 1 81 ? -9.406 1.728 9.531 1 98.62 81 PRO A CA 1
ATOM 641 C C . PRO A 1 81 ? -8.992 1.201 8.156 1 98.62 81 PRO A C 1
ATOM 643 O O . PRO A 1 81 ? -8.172 1.824 7.477 1 98.62 81 PRO A O 1
ATOM 646 N N . ALA A 1 82 ? -9.602 0.072 7.68 1 98.81 82 ALA A N 1
ATOM 647 C CA . ALA A 1 82 ? -9.25 -0.476 6.371 1 98.81 82 ALA A CA 1
ATOM 648 C C . ALA A 1 82 ? -9.68 0.462 5.246 1 98.81 82 ALA A C 1
ATOM 650 O O . ALA A 1 82 ? -9.203 0.35 4.117 1 98.81 82 ALA A O 1
ATOM 651 N N . HIS A 1 83 ? -10.57 1.386 5.547 1 98.88 83 HIS A N 1
ATOM 652 C CA . HIS A 1 83 ? -11.102 2.318 4.555 1 98.88 83 HIS A CA 1
ATOM 653 C C . HIS A 1 83 ? -10.398 3.67 4.641 1 98.88 83 HIS A C 1
ATOM 655 O O . HIS A 1 83 ? -10.914 4.672 4.141 1 98.88 83 HIS A O 1
ATOM 661 N N . CYS A 1 84 ? -9.273 3.727 5.266 1 98.88 84 CYS A N 1
ATOM 662 C CA . CYS A 1 84 ? -8.383 4.879 5.312 1 98.88 84 CYS A CA 1
ATOM 663 C C . CYS A 1 84 ? -7.02 4.535 4.727 1 98.88 84 CYS A C 1
ATOM 665 O O . CYS A 1 84 ? -6.293 3.705 5.277 1 98.88 84 CYS A O 1
ATOM 667 N N . ILE A 1 85 ? -6.707 5.168 3.637 1 98.88 85 ILE A N 1
ATOM 668 C CA . ILE A 1 85 ? -5.434 4.898 2.979 1 98.88 85 ILE A CA 1
ATOM 669 C C . ILE A 1 85 ? -4.426 5.988 3.344 1 98.88 85 ILE A C 1
ATOM 671 O O . ILE A 1 85 ? -4.707 7.18 3.184 1 98.88 85 ILE A O 1
ATOM 675 N N . LEU A 1 86 ? -3.303 5.57 3.887 1 98.88 86 LEU A N 1
ATOM 676 C CA . LEU A 1 86 ? -2.15 6.43 4.129 1 98.88 86 LEU A CA 1
ATOM 677 C C . LEU A 1 86 ? -1.102 6.254 3.037 1 98.88 86 LEU A C 1
ATOM 679 O O . LEU A 1 86 ? -0.67 5.133 2.758 1 98.88 86 LEU A O 1
ATOM 683 N N . SER A 1 87 ? -0.774 7.316 2.379 1 98.88 87 SER A N 1
ATOM 684 C CA . SER A 1 87 ? 0.174 7.289 1.269 1 98.88 87 SER A CA 1
ATOM 685 C C . SER A 1 87 ? 1.063 8.523 1.271 1 98.88 87 SER A C 1
ATOM 687 O O . SER A 1 87 ? 0.858 9.445 2.068 1 98.88 87 SER A O 1
ATOM 689 N N . GLY A 1 88 ? 2.084 8.508 0.42 1 98.69 88 GLY A N 1
ATOM 690 C CA . GLY A 1 88 ? 2.922 9.695 0.353 1 98.69 88 GLY A CA 1
ATOM 691 C C . GLY A 1 88 ? 3.717 9.789 -0.935 1 98.69 88 GLY A C 1
ATOM 692 O O . GLY A 1 88 ? 3.639 8.906 -1.788 1 98.69 88 GLY A O 1
ATOM 693 N N . THR A 1 89 ? 4.312 10.906 -1.07 1 98 89 THR A N 1
ATOM 694 C CA . THR A 1 89 ? 5.266 11.25 -2.117 1 98 89 THR A CA 1
ATOM 695 C C . THR A 1 89 ? 6.539 11.836 -1.516 1 98 89 THR A C 1
ATOM 697 O O . THR A 1 89 ? 6.504 12.422 -0.43 1 98 89 THR A O 1
ATOM 700 N N . GLY A 1 90 ? 7.664 11.625 -2.236 1 96.12 90 GLY A N 1
ATOM 701 C CA . GLY A 1 90 ? 8.922 12.195 -1.787 1 96.12 90 GLY A CA 1
ATOM 702 C C . GLY A 1 90 ? 9.711 12.852 -2.904 1 96.12 90 GLY A C 1
ATOM 703 O O . GLY A 1 90 ? 9.242 12.93 -4.039 1 96.12 90 GLY A O 1
ATOM 704 N N . LEU A 1 91 ? 10.766 13.438 -2.467 1 95.06 91 LEU A N 1
ATOM 705 C CA . LEU A 1 91 ? 11.758 14 -3.373 1 95.06 91 LEU A CA 1
ATOM 706 C C . LEU A 1 91 ? 11.188 15.203 -4.125 1 95.06 91 LEU A C 1
ATOM 708 O O . LEU A 1 91 ? 11.492 15.398 -5.305 1 95.06 91 LEU A O 1
ATOM 712 N N . ASP A 1 92 ? 10.328 15.93 -3.457 1 97.12 92 ASP A N 1
ATOM 713 C CA . ASP A 1 92 ? 9.641 16.984 -4.195 1 97.12 92 ASP A CA 1
ATOM 714 C C . ASP A 1 92 ? 9.789 18.328 -3.498 1 97.12 92 ASP A C 1
ATOM 716 O O . ASP A 1 92 ? 9.133 19.312 -3.875 1 97.12 92 ASP A O 1
ATOM 720 N N . HIS A 1 93 ? 10.609 18.406 -2.471 1 97.06 93 HIS A N 1
ATOM 721 C CA . HIS A 1 93 ? 10.781 19.672 -1.755 1 97.06 93 HIS A CA 1
ATOM 722 C C . HIS A 1 93 ? 12.102 20.344 -2.123 1 97.06 93 HIS A C 1
ATOM 724 O O . HIS A 1 93 ? 13.133 19.672 -2.213 1 97.06 93 HIS A O 1
ATOM 730 N N . LEU A 1 94 ? 12.117 21.578 -2.203 1 93.25 94 LEU A N 1
ATOM 731 C CA . LEU A 1 94 ? 13.242 22.391 -2.668 1 93.25 94 LEU A CA 1
ATOM 732 C C . LEU A 1 94 ? 14.234 22.641 -1.539 1 93.25 94 LEU A C 1
ATOM 734 O O . LEU A 1 94 ? 15.438 22.797 -1.785 1 93.25 94 LEU A O 1
ATOM 738 N N . GLY A 1 95 ? 13.789 22.688 -0.352 1 87.38 95 GLY A N 1
ATOM 739 C CA . GLY A 1 95 ? 14.641 22.953 0.793 1 87.38 95 GLY A CA 1
ATOM 740 C C . GLY A 1 95 ? 15.062 24.406 0.887 1 87.38 95 GLY A C 1
ATOM 741 O O . GLY A 1 95 ? 14.422 25.281 0.312 1 87.38 95 GLY A O 1
ATOM 742 N N . SER A 1 96 ? 16.141 24.688 1.664 1 79.06 96 SER A N 1
ATOM 743 C CA . SER A 1 96 ? 16.688 26.031 1.842 1 79.06 96 SER A CA 1
ATOM 744 C C . SER A 1 96 ? 17.375 26.516 0.572 1 79.06 96 SER A C 1
ATOM 746 O O . SER A 1 96 ? 17.578 25.75 -0.369 1 79.06 96 SER A O 1
ATOM 748 N N . ALA A 1 97 ? 17.703 27.781 0.547 1 76.44 97 ALA A N 1
ATOM 749 C CA . ALA A 1 97 ? 18.422 28.344 -0.591 1 76.44 97 ALA A CA 1
ATOM 750 C C . ALA A 1 97 ? 19.719 27.594 -0.839 1 76.44 97 ALA A C 1
ATOM 752 O O . ALA A 1 97 ? 20.062 27.297 -1.985 1 76.44 97 ALA A O 1
ATOM 753 N N . GLN A 1 98 ? 20.281 27.25 0.283 1 71.25 98 GLN A N 1
ATOM 754 C CA . GLN A 1 98 ? 21.547 26.516 0.179 1 71.25 98 GLN A CA 1
ATOM 755 C C . GLN A 1 98 ? 21.328 25.125 -0.407 1 71.25 98 GLN A C 1
ATOM 757 O O . GLN A 1 98 ? 22.109 24.672 -1.249 1 71.25 98 GLN A O 1
ATOM 762 N N . ALA A 1 99 ? 20.312 24.516 0.06 1 74.69 99 ALA A N 1
ATOM 763 C CA . ALA A 1 99 ? 19.969 23.203 -0.452 1 74.69 99 ALA A CA 1
ATOM 764 C C . ALA A 1 99 ? 19.641 23.25 -1.939 1 74.69 99 ALA A C 1
ATOM 766 O O . ALA A 1 99 ? 20.047 22.375 -2.709 1 74.69 99 ALA A O 1
ATOM 767 N N . ARG A 1 100 ? 18.984 24.297 -2.326 1 77.31 100 ARG A N 1
ATOM 768 C CA . ARG A 1 100 ? 18.609 24.484 -3.723 1 77.31 100 ARG A CA 1
ATOM 769 C C . ARG A 1 100 ? 19.844 24.672 -4.602 1 77.31 100 ARG A C 1
ATOM 771 O O . ARG A 1 100 ? 19.938 24.062 -5.672 1 77.31 100 ARG A O 1
ATOM 778 N N . ASP A 1 101 ? 20.703 25.391 -4.066 1 76.62 101 ASP A N 1
ATOM 779 C CA . ASP A 1 101 ? 21.922 25.656 -4.82 1 76.62 101 ASP A CA 1
ATOM 780 C C . ASP A 1 101 ? 22.766 24.391 -4.984 1 76.62 101 ASP A C 1
ATOM 782 O O . ASP A 1 101 ? 23.266 24.109 -6.074 1 76.62 101 ASP A O 1
ATOM 786 N N . ALA A 1 102 ? 22.875 23.672 -4.004 1 78.44 102 ALA A N 1
ATOM 787 C CA . ALA A 1 102 ? 23.641 22.422 -4.043 1 78.44 102 ALA A CA 1
ATOM 788 C C . ALA A 1 102 ? 23.016 21.422 -5.008 1 78.44 102 ALA A C 1
ATOM 790 O O . ALA A 1 102 ? 23.719 20.766 -5.77 1 78.44 102 ALA A O 1
ATOM 791 N N . MET A 1 103 ? 21.766 21.391 -4.988 1 79.75 103 MET A N 1
ATOM 792 C CA . MET A 1 103 ? 21.047 20.469 -5.871 1 79.75 103 MET A CA 1
ATOM 793 C C . MET A 1 103 ? 21.203 20.891 -7.332 1 79.75 103 MET A C 1
ATOM 795 O O . MET A 1 103 ? 21.438 20.047 -8.195 1 79.75 103 MET A O 1
ATOM 799 N N . HIS A 1 104 ? 21.156 22.156 -7.547 1 81.25 104 HIS A N 1
ATOM 800 C CA . HIS A 1 104 ? 21.328 22.656 -8.906 1 81.25 104 HIS A CA 1
ATOM 801 C C . HIS A 1 104 ? 22.719 22.344 -9.438 1 81.25 104 HIS A C 1
ATOM 803 O O . HIS A 1 104 ? 22.859 21.984 -10.609 1 81.25 104 HIS A O 1
ATOM 809 N N . ALA A 1 105 ? 23.625 22.5 -8.602 1 80.81 105 ALA A N 1
ATOM 810 C CA . ALA A 1 105 ? 25 22.203 -9 1 80.81 105 ALA A CA 1
ATOM 811 C C . ALA A 1 105 ? 25.141 20.719 -9.367 1 80.81 105 ALA A C 1
ATOM 813 O O . ALA A 1 105 ? 25.812 20.375 -10.344 1 80.81 105 ALA A O 1
ATOM 814 N N . LYS A 1 106 ? 24.531 19.891 -8.664 1 83.81 106 LYS A N 1
ATOM 815 C CA . LYS A 1 106 ? 24.594 18.453 -8.922 1 83.81 106 LYS A CA 1
ATOM 816 C C . LYS A 1 106 ? 23.859 18.094 -10.211 1 83.81 106 LYS A C 1
ATOM 818 O O . LYS A 1 106 ? 24.312 17.219 -10.961 1 83.81 106 LYS A O 1
ATOM 823 N N . LEU A 1 107 ? 22.797 18.75 -10.531 1 83.69 107 LEU A N 1
ATOM 824 C CA . LEU A 1 107 ? 21.969 18.469 -11.695 1 83.69 107 LEU A CA 1
ATOM 825 C C . LEU A 1 107 ? 22.641 18.953 -12.977 1 83.69 107 LEU A C 1
ATOM 827 O O . LEU A 1 107 ? 22.422 18.406 -14.055 1 83.69 107 LEU A O 1
ATOM 831 N N . SER A 1 108 ? 23.438 19.922 -12.844 1 83.44 108 SER A N 1
ATOM 832 C CA . SER A 1 108 ? 24.094 20.5 -14.008 1 83.44 108 SER A CA 1
ATOM 833 C C . SER A 1 108 ? 25.438 19.844 -14.273 1 83.44 108 SER A C 1
ATOM 835 O O . SER A 1 108 ? 26.078 20.109 -15.305 1 83.44 108 SER A O 1
ATOM 837 N N . GLY A 1 109 ? 25.781 19.016 -13.414 1 81.88 109 GLY A N 1
ATOM 838 C CA . GLY A 1 109 ? 27.094 18.391 -13.57 1 81.88 109 GLY A CA 1
ATOM 839 C C . GLY A 1 109 ? 27.094 17.25 -14.57 1 81.88 109 GLY A C 1
ATOM 840 O O . GLY A 1 109 ? 26.062 16.906 -15.125 1 81.88 109 GLY A O 1
ATOM 841 N N . ASP A 1 110 ? 28.266 16.688 -14.789 1 80.06 110 ASP A N 1
ATOM 842 C CA . ASP A 1 110 ? 28.484 15.664 -15.812 1 80.06 110 ASP A CA 1
ATOM 843 C C . ASP A 1 110 ? 28.328 14.266 -15.219 1 80.06 110 ASP A C 1
ATOM 845 O O . ASP A 1 110 ? 28.438 13.266 -15.945 1 80.06 110 ASP A O 1
ATOM 849 N N . GLN A 1 111 ? 28.047 14.297 -14.062 1 81.81 111 GLN A N 1
ATOM 850 C CA . GLN A 1 111 ? 27.953 12.992 -13.422 1 81.81 111 GLN A CA 1
ATOM 851 C C . GLN A 1 111 ? 26.594 12.352 -13.672 1 81.81 111 GLN A C 1
ATOM 853 O O . GLN A 1 111 ? 25.594 13.062 -13.875 1 81.81 111 GLN A O 1
ATOM 858 N N . GLU A 1 112 ? 26.578 11.023 -13.766 1 87.31 112 GLU A N 1
ATOM 859 C CA . GLU A 1 112 ? 25.328 10.289 -13.906 1 87.31 112 GLU A CA 1
ATOM 860 C C . GLU A 1 112 ? 24.406 10.531 -12.703 1 87.31 112 GLU A C 1
ATOM 862 O O . GLU A 1 112 ? 24.844 10.445 -11.555 1 87.31 112 GLU A O 1
ATOM 867 N N . LEU A 1 113 ? 23.234 10.859 -13.023 1 91.75 113 LEU A N 1
ATOM 868 C CA . LEU A 1 113 ? 22.266 11.18 -11.977 1 91.75 113 LEU A CA 1
ATOM 869 C C . LEU A 1 113 ? 21.703 9.906 -11.336 1 91.75 113 LEU A C 1
ATOM 871 O O . LEU A 1 113 ? 21.438 8.93 -12.039 1 91.75 113 LEU A O 1
ATOM 875 N N . THR A 1 114 ? 21.625 9.906 -10 1 92.75 114 THR A N 1
ATOM 876 C CA . THR A 1 114 ? 20.906 8.844 -9.297 1 92.75 114 THR A CA 1
ATOM 877 C C . THR A 1 114 ? 19.422 8.875 -9.633 1 92.75 114 THR A C 1
ATOM 879 O O . THR A 1 114 ? 18.922 9.859 -10.18 1 92.75 114 THR A O 1
ATOM 882 N N . ASP A 1 115 ? 18.719 7.852 -9.391 1 94.44 115 ASP A N 1
ATOM 883 C CA . ASP A 1 115 ? 17.281 7.812 -9.656 1 94.44 115 ASP A CA 1
ATOM 884 C C . ASP A 1 115 ? 16.547 8.867 -8.836 1 94.44 115 ASP A C 1
ATOM 886 O O . ASP A 1 115 ? 15.555 9.445 -9.305 1 94.44 115 ASP A O 1
ATOM 890 N N . SER A 1 116 ? 16.984 9.164 -7.633 1 94.62 116 SER A N 1
ATOM 891 C CA . SER A 1 116 ? 16.406 10.219 -6.805 1 94.62 116 SER A CA 1
ATOM 892 C C . SER A 1 116 ? 16.562 11.586 -7.457 1 94.62 116 SER A C 1
ATOM 894 O O . SER A 1 116 ? 15.617 12.383 -7.484 1 94.62 116 SER A O 1
ATOM 896 N N . MET A 1 117 ? 17.734 11.844 -8.008 1 94.19 117 MET A N 1
ATOM 897 C CA . MET A 1 117 ? 18 13.117 -8.664 1 94.19 117 MET A CA 1
ATOM 898 C C . MET A 1 117 ? 17.172 13.258 -9.938 1 94.19 117 MET A C 1
ATOM 900 O O . MET A 1 117 ? 16.703 14.352 -10.258 1 94.19 117 MET A O 1
ATOM 904 N N . LYS A 1 118 ? 17.062 12.125 -10.609 1 95.56 118 LYS A N 1
ATOM 905 C CA . LYS A 1 118 ? 16.234 12.141 -11.812 1 95.56 118 LYS A CA 1
ATOM 906 C C . LYS A 1 118 ? 14.781 12.469 -11.477 1 95.56 118 LYS A C 1
ATOM 908 O O . LYS A 1 118 ? 14.133 13.242 -12.172 1 95.56 118 LYS A O 1
ATOM 913 N N . MET A 1 119 ? 14.273 11.867 -10.422 1 95.88 119 MET A N 1
ATOM 914 C CA . MET A 1 119 ? 12.906 12.125 -9.977 1 95.88 119 MET A CA 1
ATOM 915 C C . MET A 1 119 ? 12.719 13.594 -9.625 1 95.88 119 MET A C 1
ATOM 917 O O . MET A 1 119 ? 11.727 14.211 -10.016 1 95.88 119 MET A O 1
ATOM 921 N N . PHE A 1 120 ? 13.695 14.195 -8.914 1 96.06 120 PHE A N 1
ATOM 922 C CA . PHE A 1 120 ? 13.648 15.594 -8.523 1 96.06 120 PHE A CA 1
ATOM 923 C C . PHE A 1 120 ? 13.656 16.5 -9.75 1 96.06 120 PHE A C 1
ATOM 925 O O . PHE A 1 120 ? 12.867 17.438 -9.844 1 96.06 120 PHE A O 1
ATOM 932 N N . LYS A 1 121 ? 14.477 16.172 -10.695 1 95.81 121 LYS A N 1
ATOM 933 C CA . LYS A 1 121 ? 14.594 16.953 -11.922 1 95.81 121 LYS A CA 1
ATOM 934 C C . LYS A 1 121 ? 13.297 16.922 -12.727 1 95.81 121 LYS A C 1
ATOM 936 O O . LYS A 1 121 ? 12.859 17.938 -13.25 1 95.81 121 LYS A O 1
ATOM 941 N N . LEU A 1 122 ? 12.719 15.734 -12.828 1 96.62 122 LEU A N 1
ATOM 942 C CA . LEU A 1 122 ? 11.438 15.602 -13.516 1 96.62 122 LEU A CA 1
ATOM 943 C C . LEU A 1 122 ? 10.383 16.516 -12.891 1 96.62 122 LEU A C 1
ATOM 945 O O . LEU A 1 122 ? 9.617 17.156 -13.602 1 96.62 122 LEU A O 1
ATOM 949 N N . GLY A 1 123 ? 10.359 16.578 -11.57 1 97.69 123 GLY A N 1
ATOM 950 C CA . GLY A 1 123 ? 9.43 17.453 -10.875 1 97.69 123 GLY A CA 1
ATOM 951 C C . GLY A 1 123 ? 9.672 18.922 -11.172 1 97.69 123 GLY A C 1
ATOM 952 O O . GLY A 1 123 ? 8.719 19.672 -11.414 1 97.69 123 GLY A O 1
ATOM 953 N N . LEU A 1 124 ? 10.945 19.344 -11.172 1 96.56 124 LEU A N 1
ATOM 954 C CA . LEU A 1 124 ? 11.305 20.719 -11.461 1 96.56 124 LEU A CA 1
ATOM 955 C C . LEU A 1 124 ? 10.82 21.125 -12.852 1 96.56 124 LEU A C 1
ATOM 957 O O . LEU A 1 124 ? 10.336 22.25 -13.039 1 96.56 124 LEU A O 1
ATOM 961 N N . GLU A 1 125 ? 10.883 20.172 -13.711 1 96.81 125 GLU A N 1
ATOM 962 C CA . GLU A 1 125 ? 10.633 20.484 -15.117 1 96.81 125 GLU A CA 1
ATOM 963 C C . GLU A 1 125 ? 9.148 20.344 -15.453 1 96.81 125 GLU A C 1
ATOM 965 O O . GLU A 1 125 ? 8.633 21.062 -16.312 1 96.81 125 GLU A O 1
ATOM 970 N N . GLY A 1 126 ? 8.453 19.438 -14.719 1 98.38 126 GLY A N 1
ATOM 971 C CA . GLY A 1 126 ? 7.109 19.141 -15.188 1 98.38 126 GLY A CA 1
ATOM 972 C C . GLY A 1 126 ? 6.113 18.938 -14.062 1 98.38 126 GLY A C 1
ATOM 973 O O . GLY A 1 126 ? 4.988 18.484 -14.289 1 98.38 126 GLY A O 1
ATOM 974 N N . GLY A 1 127 ? 6.43 19.266 -12.875 1 98.56 127 GLY A N 1
ATOM 975 C CA . GLY A 1 127 ? 5.586 18.984 -11.727 1 98.56 127 GLY A CA 1
ATOM 976 C C . GLY A 1 127 ? 4.551 20.062 -11.469 1 98.56 127 GLY A C 1
ATOM 977 O O . GLY A 1 127 ? 3.67 19.891 -10.625 1 98.56 127 GLY A O 1
ATOM 978 N N . LYS A 1 128 ? 4.645 21.156 -12.156 1 98.25 128 LYS A N 1
ATOM 979 C CA . LYS A 1 128 ? 3.68 22.25 -12.062 1 98.25 128 LYS A CA 1
ATOM 980 C C . LYS A 1 128 ? 3.135 22.625 -13.438 1 98.25 128 LYS A C 1
ATOM 982 O O . LYS A 1 128 ? 3.469 23.672 -13.969 1 98.25 128 LYS A O 1
ATOM 987 N N . PRO A 1 129 ? 2.201 21.766 -13.891 1 97.56 129 PRO A N 1
ATOM 988 C CA . PRO A 1 129 ? 1.66 22.016 -15.227 1 97.56 129 PRO A CA 1
ATOM 989 C C . PRO A 1 129 ? 0.716 23.203 -15.273 1 97.56 129 PRO A C 1
ATOM 991 O O . PRO A 1 129 ? 0.337 23.734 -14.219 1 97.56 129 PRO A O 1
ATOM 994 N N . GLY A 1 130 ? 0.425 23.625 -16.516 1 94.94 130 GLY A N 1
ATOM 995 C CA . GLY A 1 130 ? -0.58 24.656 -16.672 1 94.94 130 GLY A CA 1
ATOM 996 C C . GLY A 1 130 ? -1.972 24.203 -16.266 1 94.94 130 GLY A C 1
ATOM 997 O O . GLY A 1 130 ? -2.191 23.031 -15.992 1 94.94 130 GLY A O 1
ATOM 998 N N . PRO A 1 131 ? -2.875 25.172 -16.188 1 91.62 131 PRO A N 1
ATOM 999 C CA . PRO A 1 131 ? -4.246 24.828 -15.805 1 91.62 131 PRO A CA 1
ATOM 1000 C C . PRO A 1 131 ? -4.855 23.75 -16.703 1 91.62 131 PRO A C 1
ATOM 1002 O O . PRO A 1 131 ? -4.742 23.812 -17.922 1 91.62 131 PRO A O 1
ATOM 1005 N N . GLY A 1 132 ? -5.363 22.703 -16.031 1 93.62 132 GLY A N 1
ATOM 1006 C CA . GLY A 1 132 ? -6.059 21.656 -16.766 1 93.62 132 GLY A CA 1
ATOM 1007 C C . GLY A 1 132 ? -5.121 20.609 -17.344 1 93.62 132 GLY A C 1
ATOM 1008 O O . GLY A 1 132 ? -5.566 19.625 -17.953 1 93.62 132 GLY A O 1
ATOM 1009 N N . GLU A 1 133 ? -3.879 20.781 -17.172 1 96.88 133 GLU A N 1
ATOM 1010 C CA . GLU A 1 133 ? -2.889 19.859 -17.703 1 96.88 133 GLU A CA 1
ATOM 1011 C C . GLU A 1 133 ? -2.391 18.891 -16.641 1 96.88 133 GLU A C 1
ATOM 1013 O O . GLU A 1 133 ? -2.432 19.203 -15.445 1 96.88 133 GLU A O 1
ATOM 1018 N N . ILE A 1 134 ? -2.021 17.781 -17.109 1 98.25 134 ILE A N 1
ATOM 1019 C CA . ILE A 1 134 ? -1.441 16.766 -16.234 1 98.25 134 ILE A CA 1
ATOM 1020 C C . ILE A 1 134 ? 0.082 16.844 -16.297 1 98.25 134 ILE A C 1
ATOM 1022 O O . ILE A 1 134 ? 0.668 16.797 -17.375 1 98.25 134 ILE A O 1
ATOM 1026 N N . GLY A 1 135 ? 0.708 17.062 -15.188 1 98.44 135 GLY A N 1
ATOM 1027 C CA . GLY A 1 135 ? 2.158 17.109 -15.109 1 98.44 135 GLY A CA 1
ATOM 1028 C C . GLY A 1 135 ? 2.801 15.75 -14.977 1 98.44 135 GLY A C 1
ATOM 1029 O O . GLY A 1 135 ? 2.115 14.727 -15.039 1 98.44 135 GLY A O 1
ATOM 1030 N N . VAL A 1 136 ? 4.109 15.781 -14.766 1 98 136 VAL A N 1
ATOM 1031 C CA . VAL A 1 136 ? 4.855 14.531 -14.641 1 98 136 VAL A CA 1
ATOM 1032 C C . VAL A 1 136 ? 4.453 13.812 -13.359 1 98 136 VAL A C 1
ATOM 1034 O O . VAL A 1 136 ? 4.051 14.445 -12.383 1 98 136 VAL A O 1
ATOM 1037 N N . GLN A 1 137 ? 4.539 12.547 -13.414 1 98.06 137 GLN A N 1
ATOM 1038 C CA . GLN A 1 137 ? 4.176 11.703 -12.289 1 98.06 137 GLN A CA 1
ATOM 1039 C C . GLN A 1 137 ? 5.219 11.781 -11.18 1 98.06 137 GLN A C 1
ATOM 1041 O O . GLN A 1 137 ? 6.41 11.578 -11.422 1 98.06 137 GLN A O 1
ATOM 1046 N N . PRO A 1 138 ? 4.785 12.102 -9.922 1 98.56 138 PRO A N 1
ATOM 1047 C CA . PRO A 1 138 ? 5.703 12.031 -8.781 1 98.56 138 PRO A CA 1
ATOM 1048 C C . PRO A 1 138 ? 5.91 10.609 -8.273 1 98.56 138 PRO A C 1
ATOM 1050 O O . PRO A 1 138 ? 5.277 9.672 -8.773 1 98.56 138 PRO A O 1
ATOM 1053 N N . GLU A 1 139 ? 6.832 10.477 -7.336 1 98.06 139 GLU A N 1
ATOM 1054 C CA . GLU A 1 139 ? 6.918 9.242 -6.562 1 98.06 139 GLU A CA 1
ATOM 1055 C C . GLU A 1 139 ? 5.625 8.984 -5.797 1 98.06 139 GLU A C 1
ATOM 1057 O O . GLU A 1 139 ? 4.84 9.898 -5.559 1 98.06 139 GLU A O 1
ATOM 1062 N N . TRP A 1 140 ? 5.375 7.734 -5.5 1 98.62 140 TRP A N 1
ATOM 1063 C CA . TRP A 1 140 ? 4.246 7.336 -4.664 1 98.62 140 TRP A CA 1
ATOM 1064 C C . TRP A 1 140 ? 4.598 6.117 -3.818 1 98.62 140 TRP A C 1
ATOM 1066 O O . TRP A 1 140 ? 5.305 5.219 -4.277 1 98.62 140 TRP A O 1
ATOM 1076 N N . PHE A 1 141 ? 4.152 6.074 -2.572 1 98.75 141 PHE A N 1
ATOM 1077 C CA . PHE A 1 141 ? 4.309 4.875 -1.758 1 98.75 141 PHE A CA 1
ATOM 1078 C C . PHE A 1 141 ? 3.096 4.664 -0.861 1 98.75 141 PHE A C 1
ATOM 1080 O O . PHE A 1 141 ? 2.391 5.617 -0.526 1 98.75 141 PHE A O 1
ATOM 1087 N N . TYR A 1 142 ? 2.854 3.441 -0.533 1 98.88 142 TYR A N 1
ATOM 1088 C CA . TYR A 1 142 ? 1.864 3.012 0.449 1 98.88 142 TYR A CA 1
ATOM 1089 C C . TYR A 1 142 ? 2.457 3.002 1.854 1 98.88 142 TYR A C 1
ATOM 1091 O O . TYR A 1 142 ? 3.498 2.383 2.09 1 98.88 142 TYR A O 1
ATOM 1099 N N . LYS A 1 143 ? 1.813 3.705 2.732 1 98.56 143 LYS A N 1
ATOM 1100 C CA . LYS A 1 143 ? 2.305 3.779 4.105 1 98.56 143 LYS A CA 1
ATOM 1101 C C . LYS A 1 143 ? 1.519 2.846 5.023 1 98.56 143 LYS A C 1
ATOM 1103 O O . LYS A 1 143 ? 1.997 2.471 6.094 1 98.56 143 LYS A O 1
ATOM 1108 N N . GLY A 1 144 ? 0.345 2.5 4.656 1 98.56 144 GLY A N 1
ATOM 1109 C CA . GLY A 1 144 ? -0.549 1.665 5.441 1 98.56 144 GLY A CA 1
ATOM 1110 C C . GLY A 1 144 ? -1.996 2.115 5.379 1 98.56 144 GLY A C 1
ATOM 1111 O O . GLY A 1 144 ? -2.344 2.994 4.586 1 98.56 144 GLY A O 1
ATOM 1112 N N . ASP A 1 145 ? -2.875 1.468 6.145 1 98.62 145 ASP A N 1
ATOM 1113 C CA . ASP A 1 145 ? -4.246 1.942 6.312 1 98.62 145 ASP A CA 1
ATOM 1114 C C . ASP A 1 145 ? -4.422 2.652 7.652 1 98.62 145 ASP A C 1
ATOM 1116 O O . ASP A 1 145 ? -3.439 3.037 8.289 1 98.62 145 ASP A O 1
ATOM 1120 N N . GLY A 1 146 ? -5.594 2.938 8.016 1 98.75 146 GLY A N 1
ATOM 1121 C CA . GLY A 1 146 ? -5.879 3.732 9.195 1 98.75 146 GLY A CA 1
ATOM 1122 C C . GLY A 1 146 ? -5.352 3.111 10.477 1 98.75 146 GLY A C 1
ATOM 1123 O O . GLY A 1 146 ? -5.203 3.795 11.492 1 98.75 146 GLY A O 1
ATOM 1124 N N . SER A 1 147 ? -5.078 1.796 10.469 1 98.19 147 SER A N 1
ATOM 1125 C CA . SER A 1 147 ? -4.602 1.128 11.672 1 98.19 147 SER A CA 1
ATOM 1126 C C . SER A 1 147 ? -3.146 1.479 11.961 1 98.19 147 SER A C 1
ATOM 1128 O O . SER A 1 147 ? -2.645 1.215 13.055 1 98.19 147 SER A O 1
ATOM 1130 N N . TRP A 1 148 ? -2.465 2.143 11.008 1 97.94 148 TRP A N 1
ATOM 1131 C CA . TRP A 1 148 ? -1.078 2.568 11.172 1 97.94 148 TRP A CA 1
ATOM 1132 C C . TRP A 1 148 ? -1.006 4.004 11.68 1 97.94 148 TRP A C 1
ATOM 1134 O O . TRP A 1 148 ? 0.083 4.535 11.914 1 97.94 148 TRP A O 1
ATOM 1144 N N . LEU A 1 149 ? -2.119 4.621 11.844 1 98.56 149 LEU A N 1
ATOM 1145 C CA . LEU A 1 149 ? -2.203 6.012 12.266 1 98.56 149 LEU A CA 1
ATOM 1146 C C . LEU A 1 149 ? -2.201 6.113 13.789 1 98.56 149 LEU A C 1
ATOM 1148 O O . LEU A 1 149 ? -2.924 5.379 14.469 1 98.56 149 LEU A O 1
ATOM 1152 N N . VAL A 1 150 ? -1.4 6.992 14.344 1 98.62 150 VAL A N 1
ATOM 1153 C CA . VAL A 1 150 ? -1.297 7.246 15.781 1 98.62 150 VAL A CA 1
ATOM 1154 C C . VAL A 1 150 ? -1.812 8.648 16.094 1 98.62 150 VAL A C 1
ATOM 1156 O O . VAL A 1 150 ? -1.414 9.625 15.453 1 98.62 150 VAL A O 1
ATOM 1159 N N . PRO A 1 151 ? -2.684 8.789 17.062 1 98.88 151 PRO A N 1
ATOM 1160 C CA . PRO A 1 151 ? -3.133 10.133 17.438 1 98.88 151 PRO A CA 1
ATOM 1161 C C . PRO A 1 151 ? -1.994 11.016 17.938 1 98.88 151 PRO A C 1
ATOM 1163 O O . PRO A 1 151 ? -0.997 10.516 18.469 1 98.88 151 PRO A O 1
ATOM 1166 N N . PRO A 1 152 ? -2.162 12.328 17.781 1 98.88 152 PRO A N 1
ATOM 1167 C CA . PRO A 1 152 ? -1.216 13.234 18.438 1 98.88 152 PRO A CA 1
ATOM 1168 C C . PRO A 1 152 ? -1.063 12.938 19.938 1 98.88 152 PRO A C 1
ATOM 1170 O O . PRO A 1 152 ? -2.029 12.539 20.594 1 98.88 152 PRO A O 1
ATOM 1173 N N . GLU A 1 153 ? 0.114 13.086 20.422 1 98.75 153 GLU A N 1
ATOM 1174 C CA . GLU A 1 153 ? 0.475 12.938 21.828 1 98.75 153 GLU A CA 1
ATOM 1175 C C . GLU A 1 153 ? 0.587 11.469 22.219 1 98.75 153 GLU A C 1
ATOM 1177 O O . GLU A 1 153 ? 0.968 11.148 23.359 1 98.75 153 GLU A O 1
ATOM 1182 N N . GLN A 1 154 ? 0.236 10.547 21.375 1 98.69 154 GLN A N 1
ATOM 1183 C CA . GLN A 1 154 ? 0.414 9.117 21.625 1 98.69 154 GLN A CA 1
ATOM 1184 C C . GLN A 1 154 ? 1.717 8.617 21 1 98.69 154 GLN A C 1
ATOM 1186 O O . GLN A 1 154 ? 2.238 9.219 20.062 1 98.69 154 GLN A O 1
ATOM 1191 N N . PRO A 1 155 ? 2.219 7.531 21.469 1 98.62 155 PRO A N 1
ATOM 1192 C CA . PRO A 1 155 ? 3.557 7.113 21.047 1 98.62 155 PRO A CA 1
ATOM 1193 C C . PRO A 1 155 ? 3.564 6.473 19.656 1 98.62 155 PRO A C 1
ATOM 1195 O O . PRO A 1 155 ? 2.674 5.68 19.328 1 98.62 155 PRO A O 1
ATOM 1198 N N . LEU A 1 156 ? 4.5 6.906 18.844 1 98.69 156 LEU A N 1
ATOM 1199 C CA . LEU A 1 156 ? 4.934 6.113 17.688 1 98.69 156 LEU A CA 1
ATOM 1200 C C . LEU A 1 156 ? 5.77 4.918 18.141 1 98.69 156 LEU A C 1
ATOM 1202 O O . LEU A 1 156 ? 6.59 5.039 19.047 1 98.69 156 LEU A O 1
ATOM 1206 N N . GLU A 1 157 ? 5.625 3.84 17.484 1 98.12 157 GLU A N 1
ATOM 1207 C CA . GLU A 1 157 ? 6.32 2.631 17.922 1 98.12 157 GLU A CA 1
ATOM 1208 C C . GLU A 1 157 ? 7.52 2.334 17.016 1 98.12 157 GLU A C 1
ATOM 1210 O O . GLU A 1 157 ? 7.41 2.369 15.789 1 98.12 157 GLU A O 1
ATOM 1215 N N . LEU A 1 158 ? 8.609 2.078 17.625 1 98.25 158 LEU A N 1
ATOM 1216 C CA . LEU A 1 158 ? 9.797 1.573 16.953 1 98.25 158 LEU A CA 1
ATOM 1217 C C . LEU A 1 158 ? 9.836 0.049 16.984 1 98.25 158 LEU A C 1
ATOM 1219 O O . LEU A 1 158 ? 10.125 -0.55 18.031 1 98.25 158 LEU A O 1
ATOM 1223 N N . PRO A 1 159 ? 9.562 -0.601 15.898 1 97.75 159 PRO A N 1
ATOM 1224 C CA . PRO A 1 159 ? 9.625 -2.064 15.914 1 97.75 159 PRO A CA 1
ATOM 1225 C C . PRO A 1 159 ? 11.016 -2.592 16.281 1 97.75 159 PRO A C 1
ATOM 1227 O O . PRO A 1 159 ? 12.016 -1.931 16.016 1 97.75 159 PRO A O 1
ATOM 1230 N N . ALA A 1 160 ? 11.031 -3.777 16.781 1 97.5 160 ALA A N 1
ATOM 1231 C CA . ALA A 1 160 ? 12.289 -4.375 17.234 1 97.5 160 ALA A CA 1
ATOM 1232 C C . ALA A 1 160 ? 13.242 -4.594 16.062 1 97.5 160 ALA A C 1
ATOM 1234 O O . ALA A 1 160 ? 14.461 -4.566 16.234 1 97.5 160 ALA A O 1
ATOM 1235 N N . PHE A 1 161 ? 12.68 -4.766 14.82 1 97.88 161 PHE A N 1
ATOM 1236 C CA . PHE A 1 161 ? 13.508 -5.047 13.648 1 97.88 161 PHE A CA 1
ATOM 1237 C C . PHE A 1 161 ? 13.938 -3.756 12.969 1 97.88 161 PHE A C 1
ATOM 1239 O O . PHE A 1 161 ? 14.664 -3.785 11.969 1 97.88 161 PHE A O 1
ATOM 1246 N N . ALA A 1 162 ? 13.469 -2.605 13.438 1 98 162 ALA A N 1
ATOM 1247 C CA . ALA A 1 162 ? 13.773 -1.326 12.797 1 98 162 ALA A CA 1
ATOM 1248 C C . ALA A 1 162 ? 15.25 -0.969 12.953 1 98 162 ALA A C 1
ATOM 1250 O O . ALA A 1 162 ? 15.844 -1.226 14 1 98 162 ALA A O 1
ATOM 1251 N N . LEU A 1 163 ? 15.812 -0.326 11.922 1 97.5 163 LEU A N 1
ATOM 1252 C CA . LEU A 1 163 ? 17.188 0.148 11.969 1 97.5 163 LEU A CA 1
ATOM 1253 C C . LEU A 1 163 ? 17.234 1.636 12.305 1 97.5 163 LEU A C 1
ATOM 1255 O O . LEU A 1 163 ? 18.297 2.156 12.672 1 97.5 163 LEU A O 1
ATOM 1259 N N . ASP A 1 164 ? 16.109 2.273 12.109 1 96.62 164 ASP A N 1
ATOM 1260 C CA . ASP A 1 164 ? 15.945 3.697 12.383 1 96.62 164 ASP A CA 1
ATOM 1261 C C . ASP A 1 164 ? 14.477 4.035 12.641 1 96.62 164 ASP A C 1
ATOM 1263 O O . ASP A 1 164 ? 13.586 3.238 12.336 1 96.62 164 ASP A O 1
ATOM 1267 N N . GLY A 1 165 ? 14.203 5.062 13.359 1 96.38 165 GLY A N 1
ATOM 1268 C CA . GLY A 1 165 ? 12.898 5.664 13.586 1 96.38 165 GLY A CA 1
ATOM 1269 C C . GLY A 1 165 ? 12.93 7.18 13.586 1 96.38 165 GLY A C 1
ATOM 1270 O O . GLY A 1 165 ? 12.703 7.812 14.617 1 96.38 165 GLY A O 1
ATOM 1271 N N . GLY A 1 166 ? 13.141 7.719 12.438 1 96.75 166 GLY A N 1
ATOM 1272 C CA . GLY A 1 166 ? 13.266 9.164 12.336 1 96.75 166 G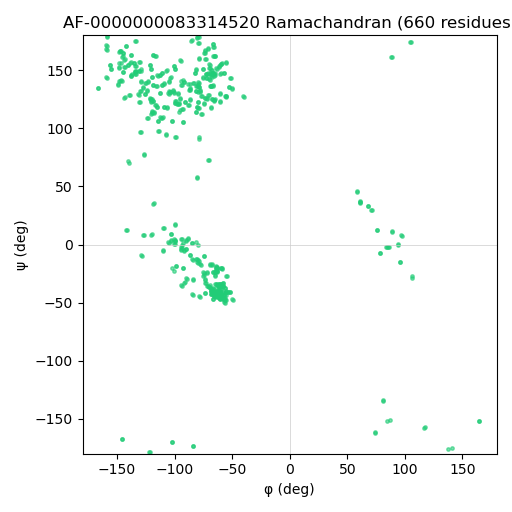LY A CA 1
ATOM 1273 C C . GLY A 1 166 ? 12 9.836 11.852 1 96.75 166 GLY A C 1
ATOM 1274 O O . GLY A 1 166 ? 11.203 9.234 11.133 1 96.75 166 GLY A O 1
ATOM 1275 N N . GLU A 1 167 ? 11.859 11.086 12.25 1 98.31 167 GLU A N 1
ATOM 1276 C CA . GLU A 1 167 ? 10.695 11.883 11.867 1 98.31 167 GLU A CA 1
ATOM 1277 C C . GLU A 1 167 ? 10.867 12.469 10.469 1 98.31 167 GLU A C 1
ATOM 1279 O O . GLU A 1 167 ? 11.992 12.656 10 1 98.31 167 GLU A O 1
ATOM 1284 N N . GLU A 1 168 ? 9.781 12.672 9.82 1 98.38 168 GLU A N 1
ATOM 1285 C CA . GLU A 1 168 ? 9.68 13.477 8.602 1 98.38 168 GLU A CA 1
ATOM 1286 C C . GLU A 1 168 ? 8.555 14.5 8.711 1 98.38 168 GLU A C 1
ATOM 1288 O O . GLU A 1 168 ? 7.395 14.18 8.461 1 98.38 168 GLU A O 1
ATOM 1293 N N . PRO A 1 169 ? 8.914 15.766 9.086 1 98.56 169 PRO A N 1
ATOM 1294 C CA . PRO A 1 169 ? 7.871 16.797 9.125 1 98.56 169 PRO A CA 1
ATOM 1295 C C . PRO A 1 169 ? 7.312 17.109 7.742 1 98.56 169 PRO A C 1
ATOM 1297 O O . PRO A 1 169 ? 8.062 17.5 6.84 1 98.56 169 PRO A O 1
ATOM 1300 N N . GLU A 1 170 ? 6.012 16.984 7.602 1 98.56 170 GLU A N 1
ATOM 1301 C CA . GLU A 1 170 ? 5.395 17.141 6.289 1 98.56 170 GLU A CA 1
ATOM 1302 C C . GLU A 1 170 ? 4.035 17.828 6.395 1 98.56 170 GLU A C 1
ATOM 1304 O O . GLU A 1 170 ? 3.465 17.922 7.484 1 98.56 170 GLU A O 1
ATOM 1309 N N . LEU A 1 171 ? 3.631 18.391 5.258 1 98.69 171 LEU A N 1
ATOM 1310 C CA . LEU A 1 171 ? 2.223 18.703 5.039 1 98.69 171 LEU A CA 1
ATOM 1311 C C . LEU A 1 171 ? 1.445 17.453 4.648 1 98.69 171 LEU A C 1
ATOM 1313 O O . LEU A 1 171 ? 1.939 16.625 3.875 1 98.69 171 LEU A O 1
ATOM 1317 N N . VAL A 1 172 ? 0.213 17.297 5.191 1 98.88 172 VAL A N 1
ATOM 1318 C CA . VAL A 1 172 ? -0.644 16.172 4.855 1 98.88 172 VAL A CA 1
ATOM 1319 C C . VAL A 1 172 ? -1.962 16.672 4.27 1 98.88 172 VAL A C 1
ATOM 1321 O O . VAL A 1 172 ? -2.615 17.547 4.855 1 98.88 172 VAL A O 1
ATOM 1324 N N . GLY A 1 173 ? -2.328 16.188 3.057 1 98.88 173 GLY A N 1
ATOM 1325 C CA . GLY A 1 173 ? -3.666 16.406 2.531 1 98.88 173 GLY A CA 1
ATOM 1326 C C . GLY A 1 173 ? -4.68 15.406 3.043 1 98.88 173 GLY A C 1
ATOM 1327 O O . GLY A 1 173 ? -4.379 14.219 3.166 1 98.88 173 GLY A O 1
ATOM 1328 N N . LEU A 1 174 ? -5.832 15.867 3.352 1 98.94 174 LEU A N 1
ATOM 1329 C CA . LEU A 1 174 ? -6.883 15.055 3.957 1 98.94 174 LEU A CA 1
ATOM 1330 C C . LEU A 1 174 ? -8.125 15.031 3.072 1 98.94 174 LEU A C 1
ATOM 1332 O O . LEU A 1 174 ? -8.703 16.078 2.773 1 98.94 174 LEU A O 1
ATOM 1336 N N . TYR A 1 175 ? -8.547 13.812 2.693 1 98.94 175 TYR A N 1
ATOM 1337 C CA . TYR A 1 175 ? -9.57 13.672 1.665 1 98.94 175 TYR A CA 1
ATOM 1338 C C . TYR A 1 175 ? -10.633 12.664 2.086 1 98.94 175 TYR A C 1
ATOM 1340 O O . TYR A 1 175 ? -10.328 11.68 2.77 1 98.94 175 TYR A O 1
ATOM 1348 N N . VAL A 1 176 ? -11.82 12.898 1.686 1 98.94 176 VAL A N 1
ATOM 1349 C CA . VAL A 1 176 ? -12.93 11.953 1.729 1 98.94 176 VAL A CA 1
ATOM 1350 C C . VAL A 1 176 ? -13.508 11.766 0.327 1 98.94 176 VAL A C 1
ATOM 1352 O O . VAL A 1 176 ? -13.617 12.727 -0.439 1 98.94 176 VAL A O 1
ATOM 1355 N N . ILE A 1 177 ? -13.867 10.539 -0.018 1 98.94 177 ILE A N 1
ATOM 1356 C CA . ILE A 1 177 ? -14.453 10.289 -1.33 1 98.94 177 ILE A CA 1
ATOM 1357 C C . ILE A 1 177 ? -15.977 10.406 -1.242 1 98.94 177 ILE A C 1
ATOM 1359 O O . ILE A 1 177 ? -16.609 9.711 -0.45 1 98.94 177 ILE A O 1
ATOM 1363 N N . GLY A 1 178 ? -16.531 11.258 -2.016 1 98.81 178 GLY A N 1
ATOM 1364 C CA . GLY A 1 178 ? -17.969 11.469 -2.049 1 98.81 178 GLY A CA 1
ATOM 1365 C C . GLY A 1 178 ? -18.75 10.273 -2.584 1 98.81 178 GLY A C 1
ATOM 1366 O O . GLY A 1 178 ? -18.141 9.328 -3.105 1 98.81 178 GLY A O 1
ATOM 1367 N N . ASP A 1 179 ? -20.078 10.32 -2.504 1 98.31 179 ASP A N 1
ATOM 1368 C CA . ASP A 1 179 ? -20.969 9.227 -2.908 1 98.31 179 ASP A CA 1
ATOM 1369 C C . ASP A 1 179 ? -20.844 8.945 -4.402 1 98.31 179 ASP A C 1
ATOM 1371 O O . ASP A 1 179 ? -21.062 7.824 -4.852 1 98.31 179 ASP A O 1
ATOM 1375 N N . ASP A 1 180 ? -20.406 9.891 -5.152 1 97.12 180 ASP A N 1
ATOM 1376 C CA . ASP A 1 180 ? -20.312 9.758 -6.605 1 97.12 180 ASP A CA 1
ATOM 1377 C C . ASP A 1 180 ? -18.875 9.523 -7.035 1 97.12 180 ASP A C 1
ATOM 1379 O O . ASP A 1 180 ? -18.547 9.594 -8.227 1 97.12 180 ASP A O 1
ATOM 1383 N N . GLY A 1 181 ? -18 9.406 -6.082 1 97.88 181 GLY A N 1
ATOM 1384 C CA . GLY A 1 181 ? -16.594 9.156 -6.402 1 97.88 181 GLY A CA 1
ATOM 1385 C C . GLY A 1 181 ? -15.773 10.43 -6.492 1 97.88 181 GLY A C 1
ATOM 1386 O O . GLY A 1 181 ? -14.562 10.375 -6.723 1 97.88 181 GLY A O 1
ATOM 1387 N N . GLN A 1 182 ? -16.391 11.57 -6.277 1 98.44 182 GLN A N 1
ATOM 1388 C CA . GLN A 1 182 ? -15.656 12.828 -6.293 1 98.44 182 GLN A CA 1
ATOM 1389 C C . GLN A 1 182 ? -14.68 12.906 -5.125 1 98.44 182 GLN A C 1
ATOM 1391 O O . GLN A 1 182 ? -15.016 12.531 -3.998 1 98.44 182 GLN A O 1
ATOM 1396 N N . VAL A 1 183 ? -13.516 13.359 -5.422 1 98.88 183 VAL A N 1
ATOM 1397 C CA . VAL A 1 183 ? -12.523 13.547 -4.371 1 98.88 183 VAL A CA 1
ATOM 1398 C C . VAL A 1 183 ? -12.789 14.852 -3.627 1 98.88 183 VAL A C 1
ATOM 1400 O O . VAL A 1 183 ? -12.758 15.93 -4.223 1 98.88 183 VAL A O 1
ATOM 1403 N N . LEU A 1 184 ? -13.055 14.727 -2.326 1 98.88 184 LEU A N 1
ATOM 1404 C CA . LEU A 1 184 ? -13.328 15.883 -1.48 1 98.88 184 LEU A CA 1
ATOM 1405 C C . LEU A 1 184 ? -12.148 16.188 -0.565 1 98.88 184 LEU A C 1
ATOM 1407 O O . LEU A 1 184 ? -11.742 15.336 0.232 1 98.88 184 LEU A O 1
ATOM 1411 N N . ARG A 1 185 ? -11.57 17.328 -0.713 1 98.81 185 ARG A N 1
ATOM 1412 C CA . ARG A 1 185 ? -10.523 17.719 0.223 1 98.81 185 ARG A CA 1
ATOM 1413 C C . ARG A 1 185 ? -11.109 18.422 1.445 1 98.81 185 ARG A C 1
ATOM 1415 O O . ARG A 1 185 ? -11.75 19.453 1.32 1 98.81 185 ARG A O 1
ATOM 1422 N N . VAL A 1 186 ? -10.875 17.875 2.553 1 98.75 186 VAL A N 1
ATOM 1423 C CA . VAL A 1 186 ? -11.312 18.438 3.828 1 98.75 186 VAL A CA 1
ATOM 1424 C C . VAL A 1 186 ? -10.375 19.578 4.238 1 98.75 186 VAL A C 1
ATOM 1426 O O . VAL A 1 186 ? -10.828 20.641 4.672 1 98.75 186 VAL A O 1
ATOM 1429 N N . GLY A 1 187 ? -9.102 19.328 4.09 1 98.69 187 GLY A N 1
ATOM 1430 C CA . GLY A 1 187 ? -8.102 20.328 4.445 1 98.69 187 GLY A CA 1
ATOM 1431 C C . GLY A 1 187 ? -6.703 19.75 4.574 1 98.69 187 GLY A C 1
ATOM 1432 O O . GLY A 1 187 ? -6.352 18.797 3.867 1 98.69 187 GLY A O 1
ATOM 1433 N N . PHE A 1 188 ? -5.898 20.406 5.422 1 98.88 188 PHE A N 1
ATOM 1434 C CA . PHE A 1 188 ? -4.496 20.031 5.586 1 98.88 188 PHE A CA 1
ATOM 1435 C C . PHE A 1 188 ? -4.113 20 7.059 1 98.88 188 PHE A C 1
ATOM 1437 O O . PHE A 1 188 ? -4.746 20.656 7.887 1 98.88 188 PHE A O 1
ATOM 1444 N N . ALA A 1 189 ? -3.111 19.266 7.348 1 98.88 189 ALA A N 1
ATOM 1445 C CA . ALA A 1 189 ? -2.537 19.188 8.688 1 98.88 189 ALA A CA 1
ATOM 1446 C C . ALA A 1 189 ? -1.021 19.016 8.625 1 98.88 189 ALA A C 1
ATOM 1448 O O . ALA A 1 189 ? -0.465 18.734 7.566 1 98.88 189 ALA A O 1
ATOM 1449 N N . LEU A 1 190 ? -0.396 19.25 9.742 1 98.81 190 LEU A N 1
ATOM 1450 C CA . LEU A 1 190 ? 0.996 18.844 9.898 1 98.81 190 LEU A CA 1
ATOM 1451 C C . LEU A 1 190 ? 1.098 17.328 10.109 1 98.81 190 LEU A C 1
ATOM 1453 O O . LEU A 1 190 ? 0.249 16.734 10.773 1 98.81 190 LEU A O 1
ATOM 1457 N N . GLY A 1 191 ? 2.133 16.75 9.555 1 98.81 191 GLY A N 1
ATOM 1458 C CA . GLY A 1 191 ? 2.309 15.312 9.68 1 98.81 191 GLY A CA 1
ATOM 1459 C C . GLY A 1 191 ? 3.725 14.914 10.055 1 98.81 191 GLY A C 1
ATOM 1460 O O . GLY A 1 191 ? 4.668 15.68 9.828 1 98.81 191 GLY A O 1
ATOM 1461 N N . ASN A 1 192 ? 3.859 13.797 10.68 1 98.88 192 ASN A N 1
ATOM 1462 C CA . ASN A 1 192 ? 5.102 13.055 10.859 1 98.88 192 ASN A CA 1
ATOM 1463 C C . ASN A 1 192 ? 5.066 11.719 10.125 1 98.88 192 ASN A C 1
ATOM 1465 O O . ASN A 1 192 ? 4.48 10.75 10.609 1 98.88 192 ASN A O 1
ATOM 1469 N N . GLU A 1 193 ? 5.656 11.727 8.953 1 98.5 193 GLU A N 1
ATOM 1470 C CA . GLU A 1 193 ? 5.742 10.5 8.156 1 98.5 193 GLU A CA 1
ATOM 1471 C C . GLU A 1 193 ? 6.879 9.609 8.641 1 98.5 193 GLU A C 1
ATOM 1473 O O . GLU A 1 193 ? 7.812 9.32 7.891 1 98.5 193 GLU A O 1
ATOM 1478 N N . PHE A 1 194 ? 6.863 9.227 9.891 1 98.06 194 PHE A N 1
ATOM 1479 C CA . PHE A 1 194 ? 7.812 8.398 10.633 1 98.06 194 PHE A CA 1
ATOM 1480 C C . PHE A 1 194 ? 8.312 7.25 9.766 1 98.06 194 PHE A C 1
ATOM 1482 O O . PHE A 1 194 ? 7.516 6.504 9.195 1 98.06 194 PHE A O 1
ATOM 1489 N N . SER A 1 195 ? 9.734 7.086 9.633 1 97.62 195 SER A N 1
ATOM 1490 C CA . SER A 1 195 ? 10.281 6.156 8.656 1 97.62 195 SER A CA 1
ATOM 1491 C C . SER A 1 195 ? 11.586 5.543 9.148 1 97.62 195 SER A C 1
ATOM 1493 O O . SER A 1 195 ? 12.156 5.996 10.141 1 97.62 195 SER A O 1
ATOM 1495 N N . ASP A 1 196 ? 12.062 4.465 8.484 1 98.25 196 ASP A N 1
ATOM 1496 C CA . ASP A 1 196 ? 13.367 3.836 8.68 1 98.25 196 ASP A CA 1
ATOM 1497 C C . ASP A 1 196 ? 14.359 4.289 7.609 1 98.25 196 ASP A C 1
ATOM 1499 O O . ASP A 1 196 ? 14.508 3.631 6.578 1 98.25 196 ASP A O 1
ATOM 1503 N N . HIS A 1 197 ? 15.102 5.324 7.918 1 97.75 197 HIS A N 1
ATOM 1504 C CA . HIS A 1 197 ? 15.977 5.941 6.93 1 97.75 197 HIS A CA 1
ATOM 1505 C C . HIS A 1 197 ? 17.203 5.074 6.656 1 97.75 197 HIS A C 1
ATOM 1507 O O . HIS A 1 197 ? 17.734 5.086 5.547 1 97.75 197 HIS A O 1
ATOM 1513 N N . VAL A 1 198 ? 17.625 4.34 7.617 1 98 198 VAL A N 1
ATOM 1514 C CA . VAL A 1 198 ? 18.766 3.451 7.426 1 98 198 VAL A CA 1
ATOM 1515 C C . VAL A 1 198 ? 18.406 2.354 6.426 1 98 198 VAL A C 1
ATOM 1517 O O . VAL A 1 198 ? 19.156 2.084 5.492 1 98 198 VAL A O 1
ATOM 1520 N N . LEU A 1 199 ? 17.234 1.767 6.562 1 98 199 LEU A N 1
ATOM 1521 C CA . LEU A 1 199 ? 16.766 0.746 5.633 1 98 199 LEU A CA 1
ATOM 1522 C C . LEU A 1 199 ? 16.562 1.33 4.238 1 98 199 LEU A C 1
ATOM 1524 O O . LEU A 1 199 ? 16.969 0.724 3.242 1 98 199 LEU A O 1
ATOM 1528 N N . GLU A 1 200 ? 16 2.455 4.199 1 97 200 GLU A N 1
ATOM 1529 C CA . GLU A 1 200 ? 15.688 3.115 2.932 1 97 200 GLU A CA 1
ATOM 1530 C C . GLU A 1 200 ? 16.953 3.352 2.111 1 97 200 GLU A C 1
ATOM 1532 O O . GLU A 1 200 ? 16.938 3.232 0.885 1 97 200 GLU A O 1
ATOM 1537 N N . LYS A 1 201 ? 18.016 3.607 2.713 1 96 201 LYS A N 1
ATOM 1538 C CA . LYS A 1 201 ? 19.25 3.973 2.039 1 96 201 LYS A CA 1
ATOM 1539 C C . LYS A 1 201 ? 19.969 2.738 1.488 1 96 201 LYS A C 1
ATOM 1541 O O . LYS A 1 201 ? 20.859 2.855 0.654 1 96 201 LYS A O 1
ATOM 1546 N N . GLN A 1 202 ? 19.609 1.587 1.938 1 96.75 202 GLN A N 1
ATOM 1547 C CA . GLN A 1 202 ? 20.312 0.37 1.554 1 96.75 202 GLN A CA 1
ATOM 1548 C C . GLN A 1 202 ? 20.031 0.006 0.099 1 96.75 202 GLN A C 1
ATOM 1550 O O . GLN A 1 202 ? 20.891 -0.527 -0.594 1 96.75 202 GLN A O 1
ATOM 1555 N N . ASN A 1 203 ? 18.828 0.251 -0.336 1 96.94 203 ASN A N 1
ATOM 1556 C CA . ASN A 1 203 ? 18.359 -0.145 -1.658 1 96.94 203 ASN A CA 1
ATOM 1557 C C . ASN A 1 203 ? 17.047 0.553 -2.018 1 96.94 203 ASN A C 1
ATOM 1559 O O . ASN A 1 203 ? 16.141 0.629 -1.195 1 96.94 203 ASN A O 1
ATOM 1563 N N . TYR A 1 204 ? 16.922 1.087 -3.244 1 96.69 204 TYR A N 1
ATOM 1564 C CA . TYR A 1 204 ? 15.703 1.75 -3.668 1 96.69 204 TYR A CA 1
ATOM 1565 C C . TYR A 1 204 ? 14.5 0.832 -3.494 1 96.69 204 TYR A C 1
ATOM 1567 O O . TYR A 1 204 ? 13.391 1.296 -3.225 1 96.69 204 TYR A O 1
ATOM 1575 N N . LEU A 1 205 ? 14.75 -0.443 -3.555 1 97.56 205 LEU A N 1
ATOM 1576 C CA . LEU A 1 205 ? 13.672 -1.425 -3.535 1 97.56 205 LEU A CA 1
ATOM 1577 C C . LEU A 1 205 ? 13.258 -1.746 -2.104 1 97.56 205 LEU A C 1
ATOM 1579 O O . LEU A 1 205 ? 12.32 -2.521 -1.883 1 97.56 205 LEU A O 1
ATOM 1583 N N . TYR A 1 206 ? 13.883 -1.097 -1.104 1 98.25 206 TYR A N 1
ATOM 1584 C CA . TYR A 1 206 ? 13.477 -1.208 0.294 1 98.25 206 TYR A CA 1
ATOM 1585 C C . TYR A 1 206 ? 12.633 -0.011 0.715 1 98.25 206 TYR A C 1
ATOM 1587 O O . TYR A 1 206 ? 12.203 0.079 1.867 1 98.25 206 TYR A O 1
ATOM 1595 N N . LEU A 1 207 ? 12.344 0.855 -0.254 1 98.19 207 LEU A N 1
ATOM 1596 C CA . LEU A 1 207 ? 11.539 2.025 0.077 1 98.19 207 LEU A CA 1
ATOM 1597 C C . LEU A 1 207 ? 10.211 1.61 0.714 1 98.19 207 LEU A C 1
ATOM 1599 O O . LEU A 1 207 ? 9.844 2.123 1.772 1 98.19 207 LEU A O 1
ATOM 1603 N N . ALA A 1 208 ? 9.531 0.665 0.131 1 98.38 208 ALA A N 1
ATOM 1604 C CA . ALA A 1 208 ? 8.219 0.265 0.635 1 98.38 208 ALA A CA 1
ATOM 1605 C C . ALA A 1 208 ? 8.312 -0.224 2.078 1 98.38 208 ALA A C 1
ATOM 1607 O O . ALA A 1 208 ? 7.555 0.223 2.941 1 98.38 208 ALA A O 1
ATOM 1608 N N . HIS A 1 209 ? 9.297 -1.071 2.387 1 98.5 209 HIS A N 1
ATOM 1609 C CA . HIS A 1 209 ? 9.5 -1.566 3.744 1 98.5 209 HIS A CA 1
ATOM 1610 C C . HIS A 1 209 ? 9.773 -0.421 4.711 1 98.5 209 HIS A C 1
ATOM 1612 O O . HIS A 1 209 ? 9.297 -0.433 5.848 1 98.5 209 HIS A O 1
ATOM 1618 N N . SER A 1 210 ? 10.578 0.53 4.254 1 98.44 210 SER A N 1
ATOM 1619 C CA . SER A 1 210 ? 11.008 1.614 5.129 1 98.44 210 SER A CA 1
ATOM 1620 C C . SER A 1 210 ? 9.836 2.502 5.527 1 98.44 210 SER A C 1
ATOM 1622 O O . SER A 1 210 ? 9.891 3.199 6.543 1 98.44 210 SER A O 1
ATOM 1624 N N . LYS A 1 211 ? 8.789 2.471 4.672 1 98.62 211 LYS A N 1
ATOM 1625 C CA . LYS A 1 211 ? 7.648 3.354 4.891 1 98.62 211 LYS A CA 1
ATOM 1626 C C . LYS A 1 211 ? 6.57 2.658 5.715 1 98.62 211 LYS A C 1
ATOM 1628 O O . LYS A 1 211 ? 5.688 3.314 6.27 1 98.62 211 LYS A O 1
ATOM 1633 N N . LEU A 1 212 ? 6.539 1.295 5.793 1 98.44 212 LEU A N 1
ATOM 1634 C CA . LEU A 1 212 ? 5.555 0.552 6.57 1 98.44 212 LEU A CA 1
ATOM 1635 C C . LEU A 1 212 ? 5.797 0.725 8.062 1 98.44 212 LEU A C 1
ATOM 1637 O O . LEU A 1 212 ? 6.238 -0.208 8.742 1 98.44 212 LEU A O 1
ATOM 1641 N N . ARG A 1 213 ? 5.477 1.93 8.547 1 98.12 213 ARG A N 1
ATOM 1642 C CA . ARG A 1 213 ? 5.598 2.398 9.922 1 98.12 213 ARG A CA 1
ATOM 1643 C C . ARG A 1 213 ? 4.371 3.203 10.336 1 98.12 213 ARG A C 1
ATOM 1645 O O . ARG A 1 213 ? 3.609 3.668 9.484 1 98.12 213 ARG A O 1
ATOM 1652 N N . ASN A 1 214 ? 4.25 3.355 11.602 1 97.94 214 ASN A N 1
ATOM 1653 C CA . ASN A 1 214 ? 3.266 4.312 12.102 1 97.94 214 ASN A CA 1
ATOM 1654 C C . ASN A 1 214 ? 3.492 5.703 11.516 1 97.94 214 ASN A C 1
ATOM 1656 O O . ASN A 1 214 ? 4.582 6.008 11.023 1 97.94 214 ASN A O 1
ATOM 1660 N N . SER A 1 215 ? 2.484 6.449 11.5 1 98.56 215 SER A N 1
ATOM 1661 C CA . SER A 1 215 ? 2.58 7.879 11.227 1 98.56 215 SER A CA 1
ATOM 1662 C C . SER A 1 215 ? 1.526 8.656 12.008 1 98.56 215 SER A C 1
ATOM 1664 O O . SER A 1 215 ? 0.653 8.062 12.648 1 98.56 215 SER A O 1
ATOM 1666 N N . SER A 1 216 ? 1.674 9.914 12.055 1 98.94 216 SER A N 1
ATOM 1667 C CA . SER A 1 216 ? 0.759 10.805 12.766 1 98.94 216 SER A CA 1
ATOM 1668 C C . SER A 1 216 ? 0.598 12.133 12.039 1 98.94 216 SER A C 1
ATOM 1670 O O . SER A 1 216 ? 1.526 12.594 11.375 1 98.94 216 SER A O 1
ATOM 1672 N N . PHE A 1 217 ? -0.562 12.719 12.148 1 98.94 217 PHE A N 1
ATOM 1673 C CA . PHE A 1 217 ? -0.766 14.078 11.672 1 98.94 217 PHE A CA 1
ATOM 1674 C C . PHE A 1 217 ? -1.755 14.82 12.562 1 98.94 217 PHE A C 1
ATOM 1676 O O . PHE A 1 217 ? -2.477 14.195 13.352 1 98.94 217 PHE A O 1
ATOM 1683 N N . GLY A 1 218 ? -1.805 16.031 12.539 1 98.69 218 GLY A N 1
ATOM 1684 C CA . GLY A 1 218 ? -2.635 16.859 13.391 1 98.69 218 GLY A CA 1
ATOM 1685 C C . GLY A 1 218 ? -1.832 17.781 14.289 1 98.69 218 GLY A C 1
ATOM 1686 O O . GLY A 1 218 ? -0.747 18.234 13.914 1 98.69 218 GLY A O 1
ATOM 1687 N N . PRO A 1 219 ? -2.375 18.234 15.391 1 98.75 219 PRO A N 1
ATOM 1688 C CA . PRO A 1 219 ? -3.672 17.781 15.898 1 98.75 219 PRO A CA 1
ATOM 1689 C C . PRO A 1 219 ? -4.848 18.453 15.195 1 98.75 219 PRO A C 1
ATOM 1691 O O . PRO A 1 219 ? -5.992 18.016 15.336 1 98.75 219 PRO A O 1
ATOM 1694 N N . GLU A 1 220 ? -4.586 19.484 14.453 1 98.81 220 GLU A N 1
ATOM 1695 C CA . GLU A 1 220 ? -5.664 20.266 13.867 1 98.81 220 GLU A CA 1
ATOM 1696 C C . GLU A 1 220 ? -5.688 20.141 12.352 1 98.81 220 GLU A C 1
ATOM 1698 O O . GLU A 1 220 ? -4.637 19.984 11.719 1 98.81 220 GLU A O 1
ATOM 1703 N N . VAL A 1 221 ? -6.859 20.172 11.789 1 98.62 221 VAL A N 1
ATOM 1704 C CA . VAL A 1 221 ? -7.051 20.281 10.352 1 98.62 221 VAL A CA 1
ATOM 1705 C C . VAL A 1 221 ? -7.336 21.734 9.984 1 98.62 221 VAL A C 1
ATOM 1707 O O . VAL A 1 221 ? -8.258 22.359 10.523 1 98.62 221 VAL A O 1
ATOM 1710 N N . LEU A 1 222 ? -6.496 22.25 9.164 1 98.62 222 LEU A N 1
ATOM 1711 C CA . LEU A 1 222 ? -6.781 23.547 8.555 1 98.62 222 LEU A CA 1
ATOM 1712 C C . LEU A 1 222 ? -7.727 23.391 7.367 1 98.62 222 LEU A C 1
ATOM 1714 O O . LEU A 1 222 ? -7.367 22.781 6.359 1 98.62 222 LEU A O 1
ATOM 1718 N N . LEU A 1 223 ? -8.945 23.922 7.469 1 97.75 223 LEU A N 1
ATOM 1719 C CA . LEU A 1 223 ? -9.898 23.828 6.367 1 97.75 223 LEU A CA 1
ATOM 1720 C C . LEU A 1 223 ? -9.484 24.75 5.219 1 97.75 223 LEU A C 1
ATOM 1722 O O . LEU A 1 223 ? -8.875 25.797 5.445 1 97.75 223 LEU A O 1
ATOM 1726 N N . GLY A 1 224 ? -9.781 24.312 4.016 1 92.31 224 GLY A N 1
ATOM 1727 C CA . GLY A 1 224 ? -9.516 25.141 2.842 1 92.31 224 GLY A CA 1
ATOM 1728 C C . GLY A 1 224 ? -8.102 24.969 2.309 1 92.31 224 GLY A C 1
ATOM 1729 O O . GLY A 1 224 ? -7.52 23.891 2.4 1 92.31 224 GLY A O 1
ATOM 1730 N N . GLU A 1 225 ? -7.57 25.969 1.701 1 94.56 225 GLU A N 1
ATOM 1731 C CA . GLU A 1 225 ? -6.258 25.922 1.062 1 94.56 225 GLU A CA 1
ATOM 1732 C C . GLU A 1 225 ? -5.148 26.281 2.053 1 94.56 225 GLU A C 1
ATOM 1734 O O . GLU A 1 225 ? -5.32 27.156 2.898 1 94.56 225 GLU A O 1
ATOM 1739 N N . PRO A 1 226 ? -4.117 25.578 1.986 1 97 226 PRO A N 1
ATOM 1740 C CA . PRO A 1 226 ? -2.979 25.953 2.826 1 97 226 PRO A CA 1
ATOM 1741 C C . PRO A 1 226 ? -2.182 27.125 2.256 1 97 226 PRO A C 1
ATOM 1743 O O . PRO A 1 226 ? -2.279 27.422 1.062 1 97 226 PRO A O 1
ATOM 1746 N N . PRO A 1 227 ? -1.377 27.812 3.148 1 97.19 227 PRO A N 1
ATOM 1747 C CA . PRO A 1 227 ? -0.434 28.781 2.59 1 97.19 227 PRO A CA 1
ATOM 1748 C C . PRO A 1 227 ? 0.52 28.156 1.572 1 97.19 227 PRO A C 1
ATOM 1750 O O . PRO A 1 227 ? 0.891 27 1.702 1 97.19 227 PRO A O 1
ATOM 1753 N N . ALA A 1 228 ? 0.884 28.953 0.624 1 97.38 228 ALA A N 1
ATOM 1754 C CA . ALA A 1 228 ? 1.817 28.469 -0.389 1 97.38 228 ALA A CA 1
ATOM 1755 C C . ALA A 1 228 ? 3.211 28.266 0.2 1 97.38 228 ALA A C 1
ATOM 1757 O O . ALA A 1 228 ? 3.959 27.391 -0.242 1 97.38 228 ALA A O 1
ATOM 1758 N N . ASP A 1 229 ? 3.529 29.141 1.085 1 97.44 229 ASP A N 1
ATOM 1759 C CA . ASP A 1 229 ? 4.812 29.094 1.779 1 97.44 229 ASP A CA 1
ATOM 1760 C C . ASP A 1 229 ? 4.621 28.812 3.27 1 97.44 229 ASP A C 1
ATOM 1762 O O . ASP A 1 229 ? 4.168 29.688 4.012 1 97.44 229 ASP A O 1
ATOM 1766 N N . ILE A 1 230 ? 4.93 27.625 3.697 1 97.88 230 ILE A N 1
ATOM 1767 C CA . ILE A 1 230 ? 4.805 27.219 5.094 1 97.88 230 ILE A CA 1
ATOM 1768 C C . ILE A 1 230 ? 6.191 27.062 5.711 1 97.88 230 ILE A C 1
ATOM 1770 O O . ILE A 1 230 ? 6.977 26.219 5.27 1 97.88 230 ILE A O 1
ATOM 1774 N N . GLN A 1 231 ? 6.457 27.828 6.68 1 96.94 231 GLN A N 1
ATOM 1775 C CA . GLN A 1 231 ? 7.711 27.781 7.422 1 96.94 231 GLN A CA 1
ATOM 1776 C C . GLN A 1 231 ? 7.488 27.25 8.836 1 96.94 231 GLN A C 1
ATOM 1778 O O . GLN A 1 231 ? 6.871 27.922 9.664 1 96.94 231 GLN A O 1
ATOM 1783 N N . GLY A 1 232 ? 7.977 26.047 9.07 1 97.44 232 GLY A N 1
ATOM 1784 C CA . GLY A 1 232 ? 7.789 25.438 10.375 1 97.44 232 GLY A CA 1
ATOM 1785 C C . GLY A 1 232 ? 9.094 25.062 11.055 1 97.44 232 GLY A C 1
ATOM 1786 O O . GLY A 1 232 ? 10.172 25.406 10.57 1 97.44 232 GLY A O 1
ATOM 1787 N N . THR A 1 233 ? 8.953 24.5 12.203 1 98.19 233 THR A N 1
ATOM 1788 C CA . THR A 1 233 ? 10.078 23.984 12.969 1 98.19 233 THR A CA 1
ATOM 1789 C C . THR A 1 233 ? 9.828 22.547 13.406 1 98.19 233 THR A C 1
ATOM 1791 O O . THR A 1 233 ? 8.695 22.188 13.758 1 98.19 233 THR A O 1
ATOM 1794 N N . VAL A 1 234 ? 10.836 21.703 13.344 1 98.56 234 VAL A N 1
ATOM 1795 C CA . VAL A 1 234 ? 10.82 20.359 13.914 1 98.56 234 VAL A CA 1
ATOM 1796 C C . VAL A 1 234 ? 11.852 20.25 15.031 1 98.56 234 VAL A C 1
ATOM 1798 O O . VAL A 1 234 ? 12.953 20.797 14.93 1 98.56 234 VAL A O 1
ATOM 1801 N N . ARG A 1 235 ? 11.445 19.625 16.109 1 98.56 235 ARG A N 1
ATOM 1802 C CA . ARG A 1 235 ? 12.32 19.438 17.266 1 98.56 235 ARG A CA 1
ATOM 1803 C C . ARG A 1 235 ? 12.242 18.016 17.781 1 98.56 235 ARG A C 1
ATOM 1805 O O . ARG A 1 235 ? 11.203 17.359 17.672 1 98.56 235 ARG A O 1
ATOM 1812 N N . ILE A 1 236 ? 13.32 17.562 18.297 1 98.81 236 ILE A N 1
ATOM 1813 C CA . ILE A 1 236 ? 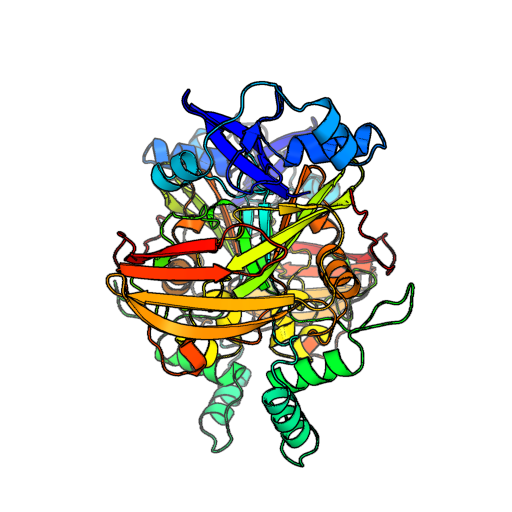13.398 16.328 19.078 1 98.81 236 ILE A CA 1
ATOM 1814 C C . ILE A 1 236 ? 13.82 16.641 20.516 1 98.81 236 ILE A C 1
ATOM 1816 O O . ILE A 1 236 ? 14.867 17.25 20.734 1 98.81 236 ILE A O 1
ATOM 1820 N N . LEU A 1 237 ? 12.977 16.297 21.422 1 98.75 237 LEU A N 1
ATOM 1821 C CA . LEU A 1 237 ? 13.281 16.469 22.844 1 98.75 237 LEU A CA 1
ATOM 1822 C C . LEU A 1 237 ? 13.695 15.141 23.469 1 98.75 237 LEU A C 1
ATOM 1824 O O . LEU A 1 237 ? 13.086 14.102 23.203 1 98.75 237 LEU A O 1
ATOM 1828 N N . ARG A 1 238 ? 14.789 15.102 24.25 1 98.12 238 ARG A N 1
ATOM 1829 C CA . ARG A 1 238 ? 15.242 13.961 25.047 1 98.12 238 ARG A CA 1
ATOM 1830 C C . ARG A 1 238 ? 15.305 14.312 26.516 1 98.12 238 ARG A C 1
ATOM 1832 O O . ARG A 1 238 ? 16.031 15.219 26.922 1 98.12 238 ARG A O 1
ATOM 1839 N N . GLU A 1 239 ? 14.43 13.695 27.266 1 97.25 239 GLU A N 1
ATOM 1840 C CA . GLU A 1 239 ? 14.32 13.992 28.703 1 97.25 239 GLU A CA 1
ATOM 1841 C C . GLU A 1 239 ? 13.953 15.453 28.938 1 97.25 239 GLU A C 1
ATOM 1843 O O . GLU A 1 239 ? 14.57 16.125 29.75 1 97.25 239 GLU A O 1
ATOM 1848 N N . GLY A 1 240 ? 13.148 15.922 28.078 1 96.94 240 GLY A N 1
ATOM 1849 C CA . GLY A 1 240 ? 12.578 17.25 28.25 1 96.94 240 GLY A CA 1
ATOM 1850 C C . GLY A 1 240 ? 13.469 18.359 27.703 1 96.94 240 GLY A C 1
ATOM 1851 O O . GLY A 1 240 ? 13.07 19.516 27.656 1 96.94 240 GLY A O 1
ATOM 1852 N N . GLN A 1 241 ? 14.625 17.984 27.203 1 98.25 241 GLN A N 1
ATOM 1853 C CA . GLN A 1 241 ? 15.555 18.953 26.656 1 98.25 241 GLN A CA 1
ATOM 1854 C C . GLN A 1 241 ? 15.68 18.812 25.141 1 98.25 241 GLN A C 1
ATOM 1856 O O . GLN A 1 241 ? 15.672 17.703 24.609 1 98.25 241 GLN A O 1
ATOM 1861 N N . GLU A 1 242 ? 15.898 19.906 24.5 1 98.5 242 GLU A N 1
ATOM 1862 C CA . GLU A 1 242 ? 16.047 19.875 23.047 1 98.5 242 GLU A CA 1
ATOM 1863 C C . GLU A 1 242 ? 17.344 19.172 22.641 1 98.5 242 GLU A C 1
ATOM 1865 O O . GLU A 1 242 ? 18.438 19.609 23 1 98.5 242 GLU A O 1
ATOM 1870 N N . LEU A 1 243 ? 17.234 18.156 21.969 1 98.25 243 LEU A N 1
ATOM 1871 C CA . LEU A 1 243 ? 18.359 17.422 21.391 1 98.25 243 LEU A CA 1
ATOM 1872 C C . LEU A 1 243 ? 18.781 18.016 20.062 1 98.25 243 LEU A C 1
ATOM 1874 O O . LEU A 1 243 ? 19.969 18.125 19.766 1 98.25 243 LEU A O 1
ATOM 1878 N N . TRP A 1 244 ? 17.781 18.328 19.281 1 98.31 244 TRP A N 1
ATOM 1879 C CA . TRP A 1 244 ? 17.969 18.828 17.922 1 98.31 244 TRP A CA 1
ATOM 1880 C C . TRP A 1 244 ? 16.75 19.578 17.422 1 98.31 244 TRP A C 1
ATOM 1882 O O . TRP A 1 244 ? 15.617 19.234 17.797 1 98.31 244 TRP A O 1
ATOM 1892 N N . SER A 1 245 ? 16.922 20.641 16.656 1 98.31 245 SER A N 1
ATOM 1893 C CA . SER A 1 245 ? 15.828 21.344 16 1 98.31 245 SER A CA 1
ATOM 1894 C C . SER A 1 245 ? 16.281 21.938 14.672 1 98.31 245 SER A C 1
ATOM 1896 O O . SER A 1 245 ? 17.469 22.172 14.461 1 98.31 245 SER A O 1
ATOM 1898 N N . ALA A 1 246 ? 15.375 22.094 13.773 1 97.69 246 ALA A N 1
ATOM 1899 C CA . ALA A 1 246 ? 15.641 22.703 12.477 1 97.69 246 ALA A CA 1
ATOM 1900 C C . ALA A 1 246 ? 14.367 23.297 11.875 1 97.69 246 ALA A C 1
ATOM 1902 O O . ALA A 1 246 ? 13.266 22.844 12.188 1 97.69 246 ALA A O 1
ATOM 1903 N N . PRO A 1 247 ? 14.57 24.312 11.102 1 96.56 247 PRO A N 1
ATOM 1904 C CA . PRO A 1 247 ? 13.422 24.734 10.289 1 96.56 247 PRO A CA 1
ATOM 1905 C C . PRO A 1 247 ? 13.047 23.703 9.227 1 96.56 247 PRO A C 1
ATOM 1907 O O . PRO A 1 247 ? 13.898 22.953 8.758 1 96.56 247 PRO A O 1
ATOM 1910 N N . PHE A 1 248 ? 11.766 23.578 8.906 1 95.5 248 PHE A N 1
ATOM 1911 C CA . PHE A 1 248 ? 11.344 22.844 7.719 1 95.5 248 PHE A CA 1
ATOM 1912 C C . PHE A 1 248 ? 10.414 23.688 6.863 1 95.5 248 PHE A C 1
ATOM 1914 O O . PHE A 1 248 ? 9.617 24.469 7.391 1 95.5 248 PHE A O 1
ATOM 1921 N N . LEU A 1 249 ? 10.656 23.688 5.562 1 96.12 249 LEU A N 1
ATOM 1922 C CA . LEU A 1 249 ? 9.875 24.406 4.57 1 96.12 249 LEU A CA 1
ATOM 1923 C C . LEU A 1 249 ? 8.992 23.469 3.77 1 96.12 249 LEU A C 1
ATOM 1925 O O . LEU A 1 249 ? 9.445 22.406 3.32 1 96.12 249 LEU A O 1
ATOM 1929 N N . THR A 1 250 ? 7.73 23.781 3.66 1 97.38 250 THR A N 1
ATOM 1930 C CA . THR A 1 250 ? 6.797 23.016 2.832 1 97.38 250 THR A CA 1
ATOM 1931 C C . THR A 1 250 ? 5.754 23.953 2.215 1 97.38 250 THR A C 1
ATOM 1933 O O . THR A 1 250 ? 5.941 25.172 2.178 1 97.38 250 THR A O 1
ATOM 1936 N N . GLY A 1 251 ? 4.707 23.375 1.657 1 97.19 251 GLY A N 1
ATOM 1937 C CA . GLY A 1 251 ? 3.791 24.156 0.843 1 97.19 251 GLY A CA 1
ATOM 1938 C C . GLY A 1 251 ? 4.195 24.219 -0.618 1 97.19 251 GLY A C 1
ATOM 1939 O O . GLY A 1 251 ? 5.367 24.047 -0.952 1 97.19 251 GLY A O 1
ATOM 1940 N N . GLU A 1 252 ? 3.246 24.562 -1.398 1 96.81 252 GLU A N 1
ATOM 1941 C CA . GLU A 1 252 ? 3.432 24.422 -2.838 1 96.81 252 GLU A CA 1
ATOM 1942 C C . GLU A 1 252 ? 4.605 25.25 -3.332 1 96.81 252 GLU A C 1
ATOM 1944 O O . GLU A 1 252 ? 5.32 24.844 -4.25 1 96.81 252 GLU A O 1
ATOM 1949 N N . ALA A 1 253 ? 4.863 26.438 -2.75 1 96.81 253 ALA A N 1
ATOM 1950 C CA . ALA A 1 253 ? 5.965 27.312 -3.145 1 96.81 253 ALA A CA 1
ATOM 1951 C C . ALA A 1 253 ? 7.312 26.641 -2.896 1 96.81 253 ALA A C 1
ATOM 1953 O O . ALA A 1 253 ? 8.32 27.031 -3.486 1 96.81 253 ALA A O 1
ATOM 1954 N N . ASN A 1 254 ? 7.309 25.656 -2.045 1 97.56 254 ASN A N 1
ATOM 1955 C CA . ASN A 1 254 ? 8.555 24.984 -1.677 1 97.56 254 ASN A CA 1
ATOM 1956 C C . ASN A 1 254 ? 8.609 23.562 -2.238 1 97.56 254 ASN A C 1
ATOM 1958 O O . ASN A 1 254 ? 9.422 22.75 -1.79 1 97.56 254 ASN A O 1
ATOM 1962 N N . MET A 1 255 ? 7.746 23.219 -3.178 1 97.94 255 MET A N 1
ATOM 1963 C CA . MET A 1 255 ? 7.668 21.875 -3.77 1 97.94 255 MET A CA 1
ATOM 1964 C C . MET A 1 255 ? 7.906 21.938 -5.273 1 97.94 255 MET A C 1
ATOM 1966 O O . MET A 1 255 ? 7.609 22.953 -5.918 1 97.94 255 MET A O 1
ATOM 1970 N N . THR A 1 256 ? 8.438 20.891 -5.887 1 97.75 256 THR A N 1
ATOM 1971 C CA . THR A 1 256 ? 8.633 20.797 -7.328 1 97.75 256 THR A CA 1
ATOM 1972 C C . THR A 1 256 ? 7.32 20.484 -8.039 1 97.75 256 THR A C 1
ATOM 1974 O O . THR A 1 256 ? 7.195 20.688 -9.25 1 97.75 256 THR A O 1
ATOM 1977 N N . HIS A 1 257 ? 6.332 20 -7.32 1 98.56 257 HIS A N 1
ATOM 1978 C CA . HIS A 1 257 ? 5.016 19.672 -7.855 1 98.56 257 HIS A CA 1
ATOM 1979 C C . HIS A 1 257 ? 3.939 20.578 -7.262 1 98.56 257 HIS A C 1
ATOM 1981 O O . HIS A 1 257 ? 4.012 20.938 -6.09 1 98.56 257 HIS A O 1
ATOM 1987 N N . SER A 1 258 ? 2.943 20.906 -8.078 1 98.12 258 SER A N 1
ATOM 1988 C CA . SER A 1 258 ? 1.744 21.469 -7.469 1 98.12 258 SER A CA 1
ATOM 1989 C C . SER A 1 258 ? 0.986 20.422 -6.656 1 98.12 258 SER A C 1
ATOM 1991 O O . SER A 1 258 ? 1.081 19.234 -6.93 1 98.12 258 SER A O 1
ATOM 1993 N N . ILE A 1 259 ? 0.28 20.875 -5.656 1 98.06 259 ILE A N 1
ATOM 1994 C CA . ILE A 1 259 ? -0.566 19.984 -4.867 1 98.06 259 ILE A CA 1
ATOM 1995 C C . ILE A 1 259 ? -1.581 19.297 -5.781 1 98.06 259 ILE A C 1
ATOM 1997 O O . ILE A 1 259 ? -1.786 18.094 -5.691 1 98.06 259 ILE A O 1
ATOM 2001 N N . ALA A 1 260 ? -2.164 20 -6.719 1 98.19 260 ALA A N 1
ATOM 2002 C CA . ALA A 1 260 ? -3.158 19.469 -7.645 1 98.19 260 ALA A CA 1
ATOM 2003 C C . ALA A 1 260 ? -2.572 18.328 -8.477 1 98.19 260 ALA A C 1
ATOM 2005 O O . ALA A 1 260 ? -3.248 17.328 -8.742 1 98.19 260 ALA A O 1
ATOM 2006 N N . ASN A 1 261 ? -1.342 18.5 -8.953 1 98.62 261 ASN A N 1
ATOM 2007 C CA . ASN A 1 261 ? -0.699 17.469 -9.75 1 98.62 261 ASN A CA 1
ATOM 2008 C C . ASN A 1 261 ? -0.499 16.188 -8.938 1 98.62 261 ASN A C 1
ATOM 2010 O O . ASN A 1 261 ? -0.755 15.086 -9.43 1 98.62 261 ASN A O 1
ATOM 2014 N N . ILE A 1 262 ? -0.036 16.328 -7.684 1 98.69 262 ILE A N 1
ATOM 2015 C CA . ILE A 1 262 ? 0.158 15.172 -6.816 1 98.69 262 ILE A CA 1
ATOM 2016 C C . ILE A 1 262 ? -1.187 14.5 -6.539 1 98.69 262 ILE A C 1
ATOM 2018 O O . ILE A 1 262 ? -1.297 13.273 -6.582 1 98.69 262 ILE A O 1
ATOM 2022 N N . GLU A 1 263 ? -2.195 15.328 -6.293 1 98.69 263 GLU A N 1
ATOM 2023 C CA . GLU A 1 263 ? -3.537 14.797 -6.059 1 98.69 263 GLU A CA 1
ATOM 2024 C C . GLU A 1 263 ? -4.031 14 -7.262 1 98.69 263 GLU A C 1
ATOM 2026 O O . GLU A 1 263 ? -4.582 12.906 -7.105 1 98.69 263 GLU A O 1
ATOM 2031 N N . HIS A 1 264 ? -3.844 14.523 -8.43 1 98.75 264 HIS A N 1
ATOM 2032 C CA . HIS A 1 264 ? -4.25 13.812 -9.641 1 98.75 264 HIS A CA 1
ATOM 2033 C C . HIS A 1 264 ? -3.596 12.438 -9.711 1 98.75 264 HIS A C 1
ATOM 2035 O O . HIS A 1 264 ? -4.277 11.43 -9.922 1 98.75 264 HIS A O 1
ATOM 2041 N N . HIS A 1 265 ? -2.334 12.398 -9.531 1 98.69 265 HIS A N 1
ATOM 2042 C CA . HIS A 1 265 ? -1.605 11.156 -9.742 1 98.69 265 HIS A CA 1
ATOM 2043 C C . HIS A 1 265 ? -1.907 10.141 -8.641 1 98.69 265 HIS A C 1
ATOM 2045 O O . HIS A 1 265 ? -1.742 8.938 -8.836 1 98.69 265 HIS A O 1
ATOM 2051 N N . HIS A 1 266 ? -2.326 10.648 -7.457 1 98.81 266 HIS A N 1
ATOM 2052 C CA . HIS A 1 266 ? -2.824 9.734 -6.434 1 98.81 266 HIS A CA 1
ATOM 2053 C C . HIS A 1 266 ? -4.211 9.211 -6.789 1 98.81 266 HIS A C 1
ATOM 2055 O O . HIS A 1 266 ? -4.469 8.008 -6.684 1 98.81 266 HIS A O 1
ATOM 20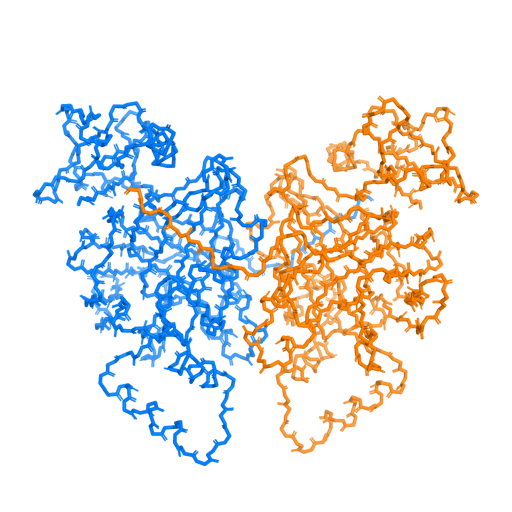61 N N . PHE A 1 267 ? -5.055 10.039 -7.277 1 98.81 267 PHE A N 1
ATOM 2062 C CA . PHE A 1 267 ? -6.465 9.695 -7.387 1 98.81 267 PHE A CA 1
ATOM 2063 C C . PHE A 1 267 ? -6.809 9.266 -8.812 1 98.81 267 PHE A C 1
ATOM 2065 O O . PHE A 1 267 ? -7.961 8.945 -9.109 1 98.81 267 PHE A O 1
ATOM 2072 N N . LYS A 1 268 ? -5.848 9.234 -9.766 1 98.31 268 LYS A N 1
ATOM 2073 C CA . LYS A 1 268 ? -6.129 8.766 -11.117 1 98.31 268 LYS A CA 1
ATOM 2074 C C . LYS A 1 268 ? -6.535 7.297 -11.125 1 98.31 268 LYS A C 1
ATOM 2076 O O . LYS A 1 268 ? -7.125 6.812 -12.094 1 98.31 268 LYS A O 1
ATOM 2081 N N . TYR A 1 269 ? -6.207 6.613 -10.117 1 98.06 269 TYR A N 1
ATOM 2082 C CA . TYR A 1 269 ? -6.629 5.223 -9.977 1 98.06 269 TYR A CA 1
ATOM 2083 C C . TYR A 1 269 ? -8.07 5.137 -9.492 1 98.06 269 TYR A C 1
ATOM 2085 O O . TYR A 1 269 ? -8.391 5.586 -8.383 1 98.06 269 TYR A O 1
ATOM 2093 N N . ARG A 1 270 ? -8.883 4.516 -10.203 1 96.44 270 ARG A N 1
ATOM 2094 C CA . ARG A 1 270 ? -10.305 4.453 -9.914 1 96.44 270 ARG A CA 1
ATOM 2095 C C . ARG A 1 270 ? -10.562 3.832 -8.539 1 96.44 270 ARG A C 1
ATOM 2097 O O . ARG A 1 270 ? -11.453 4.27 -7.812 1 96.44 270 ARG A O 1
ATOM 2104 N N . ALA A 1 271 ? -9.828 2.855 -8.172 1 97.06 271 ALA A N 1
ATOM 2105 C CA . ALA A 1 271 ? -10.016 2.146 -6.906 1 97.06 271 ALA A CA 1
ATOM 2106 C C . ALA A 1 271 ? -9.766 3.072 -5.719 1 97.06 271 ALA A C 1
ATOM 2108 O O . ALA A 1 271 ? -10.219 2.795 -4.605 1 97.06 271 ALA A O 1
ATOM 2109 N N . PHE A 1 272 ? -9.07 4.219 -5.898 1 98.69 272 PHE A N 1
ATOM 2110 C CA . PHE A 1 272 ? -8.805 5.168 -4.824 1 98.69 272 PHE A CA 1
ATOM 2111 C C . PHE A 1 272 ? -9.938 6.184 -4.711 1 98.69 272 PHE A C 1
ATOM 2113 O O . PHE A 1 272 ? -9.875 7.102 -3.887 1 98.69 272 PHE A O 1
ATOM 2120 N N . ARG A 1 273 ? -10.961 5.984 -5.48 1 98.56 273 ARG A N 1
ATOM 2121 C CA . ARG A 1 273 ? -12.102 6.887 -5.426 1 98.56 273 ARG A CA 1
ATOM 2122 C C . ARG A 1 273 ? -13.367 6.145 -5 1 98.56 273 ARG A C 1
ATOM 2124 O O . ARG A 1 273 ? -14.461 6.43 -5.496 1 98.56 273 ARG A O 1
ATOM 2131 N N . ARG A 1 274 ? -13.258 5.188 -4.137 1 98.56 274 ARG A N 1
ATOM 2132 C CA . ARG A 1 274 ? -14.375 4.441 -3.57 1 98.56 274 ARG A CA 1
ATOM 2133 C C . ARG A 1 274 ? -15.188 5.312 -2.619 1 98.56 274 ARG A C 1
ATOM 2135 O O . ARG A 1 274 ? -14.648 5.867 -1.661 1 98.56 274 ARG A O 1
ATOM 2142 N N . PRO A 1 275 ? -16.453 5.355 -2.805 1 98.75 275 PRO A N 1
ATOM 2143 C CA . PRO A 1 275 ? -17.281 6.234 -1.976 1 98.75 275 PRO A CA 1
ATOM 2144 C C . PRO A 1 275 ? -17.125 5.965 -0.481 1 98.75 275 PRO A C 1
ATOM 2146 O O . PRO A 1 275 ? -17.172 4.809 -0.051 1 98.75 275 PRO A O 1
ATOM 2149 N N . GLY A 1 276 ? -16.844 7.039 0.238 1 98.75 276 GLY A N 1
ATOM 2150 C CA . GLY A 1 276 ? -16.797 6.977 1.689 1 98.75 276 GLY A CA 1
ATOM 2151 C C . GLY A 1 276 ? -15.398 6.766 2.238 1 98.75 276 GLY A C 1
ATOM 2152 O O . GLY A 1 276 ? -15.164 6.961 3.432 1 98.75 276 GLY A O 1
ATOM 2153 N N . ASP A 1 277 ? -14.469 6.379 1.422 1 98.94 277 ASP A N 1
ATOM 2154 C CA . ASP A 1 277 ? -13.109 6.125 1.882 1 98.94 277 ASP A CA 1
ATOM 2155 C C . ASP A 1 277 ? -12.406 7.426 2.271 1 98.94 277 ASP A C 1
ATOM 2157 O O . ASP A 1 277 ? -12.789 8.5 1.808 1 98.94 277 ASP A O 1
ATOM 2161 N N . VAL A 1 278 ? -11.445 7.312 3.129 1 98.94 278 VAL A N 1
ATOM 2162 C CA . VAL A 1 278 ? -10.602 8.414 3.574 1 98.94 278 VAL A CA 1
ATOM 2163 C C . VAL A 1 278 ? -9.18 8.219 3.039 1 98.94 278 VAL A C 1
ATOM 2165 O O . VAL A 1 278 ? -8.672 7.102 3.004 1 98.94 278 VAL A O 1
ATOM 2168 N N . HIS A 1 279 ? -8.617 9.273 2.574 1 98.94 279 HIS A N 1
ATOM 2169 C CA . HIS A 1 279 ? -7.215 9.281 2.18 1 98.94 279 HIS A CA 1
ATOM 2170 C C . HIS A 1 279 ? -6.441 10.367 2.922 1 98.94 279 HIS A C 1
ATOM 2172 O O . HIS A 1 279 ? -6.93 11.492 3.068 1 98.94 279 HIS A O 1
ATOM 2178 N N . CYS A 1 280 ? -5.324 10.062 3.461 1 98.94 280 CYS A N 1
ATOM 2179 C CA . CYS A 1 280 ? -4.328 10.977 4.008 1 98.94 280 CYS A CA 1
ATOM 2180 C C . CYS A 1 280 ? -3.008 10.859 3.258 1 98.94 280 CYS A C 1
ATOM 2182 O O . CYS A 1 280 ? -2.379 9.805 3.26 1 98.94 280 CYS A O 1
ATOM 2184 N N . HIS A 1 281 ? -2.656 11.875 2.592 1 98.94 281 HIS A N 1
ATOM 2185 C CA . HIS A 1 281 ? -1.495 11.828 1.709 1 98.94 281 HIS A CA 1
ATOM 2186 C C . HIS A 1 281 ? -0.393 12.766 2.197 1 98.94 281 HIS A C 1
ATOM 2188 O O . HIS A 1 281 ? -0.601 13.977 2.301 1 98.94 281 HIS A O 1
ATOM 2194 N N . TYR A 1 282 ? 0.771 12.234 2.529 1 98.88 282 TYR A N 1
ATOM 2195 C CA . TYR A 1 282 ? 1.946 12.984 2.951 1 98.88 282 TYR A CA 1
ATOM 2196 C C . TYR A 1 282 ? 2.697 13.539 1.747 1 98.88 282 TYR A C 1
ATOM 2198 O O . TYR A 1 282 ? 3.027 12.805 0.817 1 98.88 282 TYR A O 1
ATOM 2206 N N . PHE A 1 283 ? 3.064 14.836 1.771 1 98.69 283 PHE A N 1
ATOM 2207 C CA . PHE A 1 283 ? 3.516 15.508 0.559 1 98.69 283 PHE A CA 1
ATOM 2208 C C . PHE A 1 283 ? 5.039 15.586 0.517 1 98.69 283 PHE A C 1
ATOM 2210 O O . PHE A 1 283 ? 5.609 16.172 -0.4 1 98.69 283 PHE A O 1
ATOM 2217 N N . GLY A 1 284 ? 5.711 15.016 1.471 1 97.56 284 GLY A N 1
ATOM 2218 C CA . GLY A 1 284 ? 7.168 15.008 1.44 1 97.56 284 GLY A CA 1
ATOM 2219 C C . GLY A 1 284 ? 7.785 16 2.41 1 97.56 284 GLY A C 1
ATOM 2220 O O . GLY A 1 284 ? 7.074 16.75 3.082 1 97.56 284 GLY A O 1
ATOM 2221 N N . THR A 1 285 ? 9.117 15.938 2.504 1 94.88 285 THR A N 1
ATOM 2222 C CA . THR A 1 285 ? 9.844 16.797 3.438 1 94.88 285 THR A CA 1
ATOM 2223 C C . THR A 1 285 ? 11.211 17.172 2.869 1 94.88 285 THR A C 1
ATOM 2225 O O . THR A 1 285 ? 11.734 16.5 1.983 1 94.88 285 THR A O 1
ATOM 2228 N N . ALA A 1 286 ? 11.742 18.312 3.375 1 89.94 286 ALA A N 1
ATOM 2229 C CA . ALA A 1 286 ? 13.102 18.719 3.037 1 89.94 286 ALA A CA 1
ATOM 2230 C C . ALA A 1 286 ? 14.023 18.578 4.242 1 89.94 286 ALA A C 1
ATOM 2232 O O . ALA A 1 286 ? 15.234 18.797 4.129 1 89.94 286 ALA A O 1
ATOM 2233 N N . THR A 1 287 ? 13.461 18.25 5.363 1 93 287 THR A N 1
ATOM 2234 C CA . THR A 1 287 ? 14.219 18.266 6.613 1 93 287 THR A CA 1
ATOM 2235 C C . THR A 1 287 ? 13.992 16.969 7.395 1 93 287 THR A C 1
ATOM 2237 O O . THR A 1 287 ? 12.852 16.531 7.562 1 93 287 THR A O 1
ATOM 2240 N N . LEU A 1 288 ? 15.031 16.344 7.812 1 94.12 288 LEU A N 1
ATOM 2241 C CA . LEU A 1 288 ? 14.969 15.203 8.727 1 94.12 288 LEU A CA 1
ATOM 2242 C C . LEU A 1 288 ? 16.203 15.164 9.625 1 94.12 288 LEU A C 1
ATOM 2244 O O . LEU A 1 288 ? 17.312 15.484 9.188 1 94.12 288 LEU A O 1
ATOM 2248 N N . SER A 1 289 ? 16.047 14.836 10.836 1 97.31 289 SER A N 1
ATOM 2249 C CA . SER A 1 289 ? 17.141 14.797 11.812 1 97.31 289 SER A CA 1
ATOM 2250 C C . SER A 1 289 ? 18.188 13.773 11.422 1 97.31 289 SER A C 1
ATOM 2252 O O . SER A 1 289 ? 19.375 13.961 11.688 1 97.31 289 SER A O 1
ATOM 2254 N N . PHE A 1 290 ? 17.766 12.695 10.836 1 96.5 290 PHE A N 1
ATOM 2255 C CA . PHE A 1 290 ? 18.672 11.641 10.375 1 96.5 290 PHE A CA 1
ATOM 2256 C C . PHE A 1 290 ? 19.781 12.211 9.508 1 96.5 290 PHE A C 1
ATOM 2258 O O . PHE A 1 290 ? 20.938 11.781 9.609 1 96.5 290 PHE A O 1
ATOM 2265 N N . ALA A 1 291 ? 19.438 13.148 8.641 1 93.31 291 ALA A N 1
ATOM 2266 C CA . ALA A 1 291 ? 20.422 13.766 7.742 1 93.31 291 ALA A CA 1
ATOM 2267 C C . ALA A 1 291 ? 21.469 14.547 8.523 1 93.31 291 ALA A C 1
ATOM 2269 O O . ALA A 1 291 ? 22.562 14.797 8.023 1 93.31 291 ALA A O 1
ATOM 2270 N N . ALA A 1 292 ? 21.125 14.945 9.719 1 95.56 292 ALA A N 1
ATOM 2271 C CA . ALA A 1 292 ? 22.047 15.688 10.578 1 95.56 292 ALA A CA 1
ATOM 2272 C C . ALA A 1 292 ? 22.797 14.742 11.516 1 95.56 292 ALA A C 1
ATOM 2274 O O . ALA A 1 292 ? 23.484 15.195 12.438 1 95.56 292 ALA A O 1
ATOM 2275 N N . GLY A 1 293 ? 22.594 13.469 11.367 1 96.56 293 GLY A N 1
ATOM 2276 C CA . GLY A 1 293 ? 23.312 12.477 12.156 1 96.56 293 GLY A CA 1
ATOM 2277 C C . GLY A 1 293 ? 22.625 12.141 13.461 1 96.56 293 GLY A C 1
ATOM 2278 O O . GLY A 1 293 ? 23.219 11.484 14.328 1 96.56 293 GLY A O 1
ATOM 2279 N N . VAL A 1 294 ? 21.391 12.586 13.617 1 97.5 294 VAL A N 1
ATOM 2280 C CA . VAL A 1 294 ? 20.656 12.32 14.844 1 97.5 294 VAL A CA 1
ATOM 2281 C C . VAL A 1 294 ? 20.062 10.914 14.789 1 97.5 294 VAL A C 1
ATOM 2283 O O . VAL A 1 294 ? 19.531 10.492 13.766 1 97.5 294 VAL A O 1
ATOM 2286 N N . GLN A 1 295 ? 20.156 10.188 15.859 1 96.69 295 GLN A N 1
ATOM 2287 C CA . GLN A 1 295 ? 19.484 8.906 16.031 1 96.69 295 GLN A CA 1
ATOM 2288 C C . GLN A 1 295 ? 18.406 8.992 17.109 1 96.69 295 GLN A C 1
ATOM 2290 O O . GLN A 1 295 ? 18.703 9.062 18.297 1 96.69 295 GLN A O 1
ATOM 2295 N N . ALA A 1 296 ? 17.203 8.922 16.672 1 97.5 296 ALA A N 1
ATOM 2296 C CA . ALA A 1 296 ? 16.094 8.945 17.625 1 97.5 296 ALA A CA 1
ATOM 2297 C C . ALA A 1 296 ? 16.047 7.664 18.453 1 97.5 296 ALA A C 1
ATOM 2299 O O . ALA A 1 296 ? 16.422 6.594 17.969 1 97.5 296 ALA A O 1
ATOM 2300 N N . ARG A 1 297 ? 15.617 7.762 19.734 1 97.06 297 ARG A N 1
ATOM 2301 C CA . ARG A 1 297 ? 15.5 6.609 20.609 1 97.06 297 ARG A CA 1
ATOM 2302 C C . ARG A 1 297 ? 14.211 6.668 21.422 1 97.06 297 ARG A C 1
ATOM 2304 O O . ARG A 1 297 ? 13.641 7.742 21.625 1 97.06 297 ARG A O 1
ATOM 2311 N N . PRO A 1 298 ? 13.758 5.477 21.875 1 98.25 298 PRO A N 1
ATOM 2312 C CA . PRO A 1 298 ? 12.586 5.48 22.75 1 98.25 298 PRO A CA 1
ATOM 2313 C C . PRO A 1 298 ? 12.719 6.465 23.906 1 98.25 298 PRO A C 1
ATOM 2315 O O . PRO A 1 298 ? 13.766 6.531 24.547 1 98.25 298 PRO A O 1
ATOM 2318 N N . GLY A 1 299 ? 11.664 7.219 24.125 1 98.25 299 GLY A N 1
ATOM 2319 C CA . GLY A 1 299 ? 11.68 8.273 25.125 1 98.25 299 GLY A CA 1
ATOM 2320 C C . GLY A 1 299 ? 11.758 9.664 24.531 1 98.25 299 GLY A C 1
ATOM 2321 O O . GLY A 1 299 ? 11.359 10.648 25.156 1 98.25 299 GLY A O 1
ATOM 2322 N N . ASP A 1 300 ? 12.352 9.781 23.312 1 98.81 300 ASP A N 1
ATOM 2323 C CA . ASP A 1 300 ? 12.383 11.062 22.625 1 98.81 300 ASP A CA 1
ATOM 2324 C C . ASP A 1 300 ? 10.977 11.523 22.266 1 98.81 300 ASP A C 1
ATOM 2326 O O . ASP A 1 300 ? 10.07 10.703 22.094 1 98.81 300 ASP A O 1
ATOM 2330 N N . VAL A 1 301 ? 10.781 12.805 22.188 1 98.88 301 VAL A N 1
ATOM 2331 C CA . VAL A 1 301 ? 9.508 13.383 21.75 1 98.88 301 VAL A CA 1
ATOM 2332 C C . VAL A 1 301 ? 9.727 14.211 20.484 1 98.88 301 VAL A C 1
ATOM 2334 O O . VAL A 1 301 ? 10.594 15.086 20.438 1 98.88 301 VAL A O 1
ATOM 2337 N N . PHE A 1 302 ? 8.992 13.859 19.438 1 98.88 302 PHE A N 1
ATOM 2338 C CA . PHE A 1 302 ? 8.992 14.656 18.219 1 98.88 302 PHE A CA 1
ATOM 2339 C C . PHE A 1 302 ? 7.965 15.773 18.297 1 98.88 302 PHE A C 1
ATOM 2341 O O . PHE A 1 302 ? 6.82 15.547 18.703 1 98.88 302 PHE A O 1
ATOM 2348 N N . GLU A 1 303 ? 8.344 16.969 17.906 1 98.88 303 GLU A N 1
ATOM 2349 C CA . GLU A 1 303 ? 7.438 18.109 17.859 1 98.88 303 GLU A CA 1
ATOM 2350 C C . GLU A 1 303 ? 7.543 18.828 16.516 1 98.88 303 GLU A C 1
ATOM 2352 O O . GLU A 1 303 ? 8.633 19.25 16.109 1 98.88 303 GLU A O 1
ATOM 2357 N N . ILE A 1 304 ? 6.477 18.953 15.82 1 98.88 304 ILE A N 1
ATOM 2358 C CA . ILE A 1 304 ? 6.398 19.641 14.531 1 98.88 304 ILE A CA 1
ATOM 2359 C C . ILE A 1 304 ? 5.402 20.781 14.617 1 98.88 304 ILE A C 1
ATOM 2361 O O . ILE A 1 304 ? 4.238 20.578 14.977 1 98.88 304 ILE A O 1
ATOM 2365 N N . ALA A 1 305 ? 5.871 21.984 14.266 1 98.75 305 ALA A N 1
ATOM 2366 C CA . ALA A 1 305 ? 5.027 23.172 14.438 1 98.75 305 ALA A CA 1
ATOM 2367 C C . ALA A 1 305 ? 5.137 24.094 13.227 1 98.75 305 ALA A C 1
ATOM 2369 O O . ALA A 1 305 ? 6.199 24.188 12.609 1 98.75 305 ALA A O 1
ATOM 2370 N N . ALA A 1 306 ? 4.09 24.688 12.938 1 98.19 306 ALA A N 1
ATOM 2371 C CA . ALA A 1 306 ? 4.008 25.766 11.969 1 98.19 306 ALA A CA 1
ATOM 2372 C C . ALA A 1 306 ? 2.895 26.75 12.336 1 98.19 306 ALA A C 1
ATOM 2374 O O . ALA A 1 306 ? 1.813 26.328 12.758 1 98.19 306 ALA A O 1
ATOM 2375 N N . PRO A 1 307 ? 3.062 28.047 12.25 1 93.5 307 PRO A N 1
ATOM 2376 C CA . PRO A 1 307 ? 2.143 29.078 12.758 1 93.5 307 PRO A CA 1
ATOM 2377 C C . PRO A 1 307 ? 0.716 28.891 12.242 1 93.5 307 PRO A C 1
ATOM 2379 O O . PRO A 1 307 ? -0.242 29.016 13.008 1 93.5 307 PRO A O 1
ATOM 2382 N N . ASP A 1 308 ? 0.461 28.562 11.039 1 94.19 308 ASP A N 1
ATOM 2383 C CA . ASP A 1 308 ? -0.875 28.531 10.453 1 94.19 308 ASP A CA 1
ATOM 2384 C C . ASP A 1 308 ? -1.607 27.234 10.828 1 94.19 308 ASP A C 1
ATOM 2386 O O . ASP A 1 308 ? -2.809 27.109 10.586 1 94.19 308 ASP A O 1
ATOM 2390 N N . PHE A 1 309 ? -1.037 26.328 11.625 1 98 309 PHE A N 1
ATOM 2391 C CA . PHE A 1 309 ? -1.615 25 11.82 1 98 309 PHE A CA 1
ATOM 2392 C C . PHE A 1 309 ? -1.941 24.766 13.289 1 98 309 PHE A C 1
ATOM 2394 O O . PHE A 1 309 ? -2.289 23.656 13.68 1 98 309 PHE A O 1
ATOM 2401 N N . GLY A 1 310 ? -1.814 25.828 14.078 1 97.56 310 GLY A N 1
ATOM 2402 C CA . GLY A 1 310 ? -2.246 25.75 15.461 1 97.56 310 GLY A CA 1
ATOM 2403 C C . GLY A 1 310 ? -1.232 25.078 16.375 1 97.56 310 GLY A C 1
ATOM 2404 O O . GLY A 1 310 ? -0.049 25.422 16.344 1 97.56 310 GLY A O 1
ATOM 2405 N N . ARG A 1 311 ? -1.719 24.156 17.234 1 98.06 311 ARG A N 1
ATOM 2406 C CA . ARG A 1 311 ? -0.87 23.453 18.188 1 98.06 311 ARG A CA 1
ATOM 2407 C C . ARG A 1 311 ? 0.115 22.531 17.469 1 98.06 311 ARG A C 1
ATOM 2409 O O . ARG A 1 311 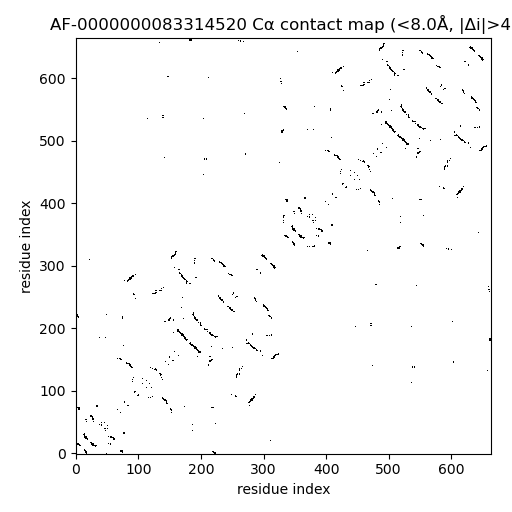? -0.199 21.984 16.406 1 98.06 311 ARG A O 1
ATOM 2416 N N . PRO A 1 312 ? 1.271 22.391 18.062 1 98.56 312 PRO A N 1
ATOM 2417 C CA . PRO A 1 312 ? 2.242 21.484 17.438 1 98.56 312 PRO A CA 1
ATOM 2418 C C . PRO A 1 312 ? 1.782 20.031 17.438 1 98.56 312 PRO A C 1
ATOM 2420 O O . PRO A 1 312 ? 1.071 19.609 18.359 1 98.56 312 PRO A O 1
ATOM 2423 N N . LEU A 1 313 ? 2.139 19.328 16.406 1 98.94 313 LEU A N 1
ATOM 2424 C CA . LEU A 1 313 ? 2.051 17.859 16.422 1 98.94 313 LEU A CA 1
ATOM 2425 C C . LEU A 1 313 ? 3.164 17.266 17.281 1 98.94 313 LEU A C 1
ATOM 2427 O O . LEU A 1 313 ? 4.348 17.5 17.016 1 98.94 313 LEU A O 1
ATOM 2431 N N . ARG A 1 314 ? 2.764 16.531 18.266 1 98.81 314 ARG A N 1
ATOM 2432 C CA . ARG A 1 314 ? 3.732 15.938 19.188 1 98.81 314 ARG A CA 1
ATOM 2433 C C . ARG A 1 314 ? 3.465 14.445 19.375 1 98.81 314 ARG A C 1
ATOM 2435 O O . ARG A 1 314 ? 2.322 14.039 19.578 1 98.81 314 ARG A O 1
ATOM 2442 N N . ASN A 1 315 ? 4.488 13.641 19.266 1 98.88 315 ASN A N 1
ATOM 2443 C CA . ASN A 1 315 ? 4.449 12.211 19.547 1 98.88 315 ASN A CA 1
ATOM 2444 C C . ASN A 1 315 ? 5.738 11.727 20.203 1 98.88 315 ASN A C 1
ATOM 2446 O O . ASN A 1 315 ? 6.832 11.992 19.703 1 98.88 315 ASN A O 1
ATOM 2450 N N . PRO A 1 316 ? 5.641 11.07 21.297 1 98.75 316 PRO A N 1
ATOM 2451 C CA . PRO A 1 316 ? 6.836 10.383 21.781 1 98.75 316 PRO A CA 1
ATOM 2452 C C . PRO A 1 316 ? 7.172 9.133 20.984 1 98.75 316 PRO A C 1
ATOM 2454 O O . PRO A 1 316 ? 6.332 8.641 20.219 1 98.75 316 PRO A O 1
ATOM 2457 N N . LEU A 1 317 ? 8.344 8.734 21.078 1 98.69 317 LEU A N 1
ATOM 2458 C CA . LEU A 1 317 ? 8.797 7.473 20.5 1 98.69 317 LEU A CA 1
ATOM 2459 C C . LEU A 1 317 ? 8.891 6.387 21.578 1 98.69 317 LEU A C 1
ATOM 2461 O O . LEU A 1 317 ? 9.414 6.625 22.656 1 98.69 317 LEU A O 1
ATOM 2465 N N . ALA A 1 318 ? 8.344 5.246 21.328 1 98.62 318 ALA A N 1
ATOM 2466 C CA . ALA A 1 318 ? 8.414 4.117 22.25 1 98.62 318 ALA A CA 1
ATOM 2467 C C . ALA A 1 318 ? 8.844 2.844 21.531 1 98.62 318 ALA A C 1
ATOM 2469 O O . ALA A 1 318 ? 8.531 2.654 20.359 1 98.62 318 ALA A O 1
ATOM 2470 N N . ALA A 1 319 ? 9.523 1.972 22.234 1 97.69 319 ALA A N 1
ATOM 2471 C CA . ALA A 1 319 ? 9.836 0.652 21.688 1 97.69 319 ALA A CA 1
ATOM 2472 C C . ALA A 1 319 ? 8.57 -0.198 21.562 1 97.69 319 ALA A C 1
ATOM 2474 O O . ALA A 1 319 ? 7.73 -0.204 22.469 1 97.69 319 ALA A O 1
ATOM 2475 N N . ALA A 1 320 ? 8.453 -0.872 20.453 1 95.81 320 ALA A N 1
ATOM 2476 C CA . ALA A 1 320 ? 7.34 -1.812 20.344 1 95.81 320 ALA A CA 1
ATOM 2477 C C . ALA A 1 320 ? 7.496 -2.965 21.328 1 95.81 320 ALA A C 1
ATOM 2479 O O . ALA A 1 320 ? 8.609 -3.416 21.594 1 95.81 320 ALA A O 1
ATOM 2480 N N . ALA A 1 321 ? 6.395 -3.445 21.812 1 91.94 321 ALA A N 1
ATOM 2481 C CA . ALA A 1 321 ? 6.395 -4.535 22.781 1 91.94 321 ALA A CA 1
ATOM 2482 C C . ALA A 1 321 ? 6.762 -5.859 22.109 1 91.94 321 ALA A C 1
ATOM 2484 O O . ALA A 1 321 ? 7.418 -6.707 22.734 1 91.94 321 ALA A O 1
ATOM 2485 N N . GLU A 1 322 ? 6.406 -6.027 20.922 1 92.75 322 GLU A N 1
ATOM 2486 C CA . GLU A 1 322 ? 6.641 -7.277 20.203 1 92.75 322 GLU A CA 1
ATOM 2487 C C . GLU A 1 322 ? 8.117 -7.453 19.875 1 92.75 322 GLU A C 1
ATOM 2489 O O . GLU A 1 322 ? 8.727 -6.574 19.266 1 92.75 322 GLU A O 1
ATOM 2494 N N . PRO A 1 323 ? 8.688 -8.57 20.266 1 92.88 323 PRO A N 1
ATOM 2495 C CA . PRO A 1 323 ? 10.094 -8.82 19.938 1 92.88 323 PRO A CA 1
ATOM 2496 C C . PRO A 1 323 ? 10.289 -9.18 18.453 1 92.88 323 PRO A C 1
ATOM 2498 O O . PRO A 1 323 ? 9.32 -9.461 17.75 1 92.88 323 PRO A O 1
ATOM 2501 N N . ASP A 1 324 ? 11.523 -9.094 18.078 1 93.88 324 ASP A N 1
ATOM 2502 C CA . ASP A 1 324 ? 11.875 -9.523 16.734 1 93.88 324 ASP A CA 1
ATOM 2503 C C . ASP A 1 324 ? 11.984 -11.047 16.656 1 93.88 324 ASP A C 1
ATOM 2505 O O . ASP A 1 324 ? 13.031 -11.617 16.969 1 93.88 324 ASP A O 1
ATOM 2509 N N . ARG A 1 325 ? 10.922 -11.703 16.312 1 94.5 325 ARG A N 1
ATOM 2510 C CA . ARG A 1 325 ? 10.891 -13.156 16.188 1 94.5 325 ARG A CA 1
ATOM 2511 C C . ARG A 1 325 ? 10.258 -13.594 14.875 1 94.5 325 ARG A C 1
ATOM 2513 O O . ARG A 1 325 ? 9.523 -12.82 14.25 1 94.5 325 ARG A O 1
ATOM 2520 N N . LEU A 1 326 ? 10.617 -14.797 14.492 1 96.62 326 LEU A N 1
ATOM 2521 C CA . LEU A 1 326 ? 10.07 -15.367 13.273 1 96.62 326 LEU A CA 1
ATOM 2522 C C . LEU A 1 326 ? 8.547 -15.492 13.367 1 96.62 326 LEU A C 1
ATOM 2524 O O . LEU A 1 326 ? 8.023 -16.031 14.336 1 96.62 326 LEU A O 1
ATOM 2528 N N . VAL A 1 327 ? 7.832 -14.891 12.445 1 96.75 327 VAL A N 1
ATOM 2529 C CA . VAL A 1 327 ? 6.391 -15.102 12.328 1 96.75 327 VAL A CA 1
ATOM 2530 C C . VAL A 1 327 ? 6.113 -16.422 11.609 1 96.75 327 VAL A C 1
ATOM 2532 O O . VAL A 1 327 ? 6.457 -16.578 10.438 1 96.75 327 VAL A O 1
ATOM 2535 N N . GLU A 1 328 ? 5.504 -17.281 12.258 1 94.38 328 GLU A N 1
ATOM 2536 C CA . GLU A 1 328 ? 5.203 -18.594 11.68 1 94.38 328 GLU A CA 1
ATOM 2537 C C . GLU A 1 328 ? 3.812 -18.609 11.055 1 94.38 328 GLU A C 1
ATOM 2539 O O . GLU A 1 328 ? 2.863 -18.062 11.625 1 94.38 328 GLU A O 1
ATOM 2544 N N . VAL A 1 329 ? 3.736 -19.203 9.914 1 97 329 VAL A N 1
ATOM 2545 C CA . VAL A 1 329 ? 2.473 -19.391 9.203 1 97 329 VAL A CA 1
ATOM 2546 C C . VAL A 1 329 ? 1.918 -20.781 9.484 1 97 329 VAL A C 1
ATOM 2548 O O . VAL A 1 329 ? 2.645 -21.766 9.391 1 97 329 VAL A O 1
ATOM 2551 N N . HIS A 1 330 ? 0.706 -20.812 9.852 1 97.44 330 HIS A N 1
ATOM 2552 C CA . HIS A 1 330 ? 0.016 -22.078 10.102 1 97.44 330 HIS A CA 1
ATOM 2553 C C . HIS A 1 330 ? -0.71 -22.562 8.852 1 97.44 330 HIS A C 1
ATOM 2555 O O . HIS A 1 330 ? -1.615 -21.875 8.352 1 97.44 330 HIS A O 1
ATOM 2561 N N . THR A 1 331 ? -0.322 -23.672 8.344 1 96.19 331 THR A N 1
ATOM 2562 C CA . THR A 1 331 ? -0.993 -24.25 7.184 1 96.19 331 THR A CA 1
ATOM 2563 C C . THR A 1 331 ? -2.309 -24.906 7.594 1 96.19 331 THR A C 1
ATOM 2565 O O . THR A 1 331 ? -2.34 -25.719 8.523 1 96.19 331 THR A O 1
ATOM 2568 N N . LEU A 1 332 ? -3.363 -24.578 6.957 1 95.56 332 LEU A N 1
ATOM 2569 C CA . LEU A 1 332 ? -4.676 -25.109 7.309 1 95.56 332 LEU A CA 1
ATOM 2570 C C . LEU A 1 332 ? -4.898 -26.469 6.668 1 95.56 332 LEU A C 1
ATOM 2572 O O . LEU A 1 332 ? -4.648 -26.656 5.477 1 95.56 332 LEU A O 1
ATOM 2576 N N . MET B 1 1 ? -5.898 -31.453 -3.008 1 96.38 1 MET B N 1
ATOM 2577 C CA . MET B 1 1 ? -7.273 -30.969 -3.09 1 96.38 1 MET B CA 1
ATOM 2578 C C . MET B 1 1 ? -7.312 -29.531 -3.605 1 96.38 1 MET B C 1
ATOM 2580 O O . MET B 1 1 ? -6.477 -28.703 -3.229 1 96.38 1 MET B O 1
ATOM 2584 N N . ARG B 1 2 ? -8.219 -29.25 -4.496 1 98.25 2 ARG B N 1
ATOM 2585 C CA . ARG B 1 2 ? -8.344 -27.922 -5.074 1 98.25 2 ARG B CA 1
ATOM 2586 C C . ARG B 1 2 ? -9.758 -27.375 -4.902 1 98.25 2 ARG B C 1
ATOM 2588 O O . ARG B 1 2 ? -10.727 -28.125 -5.016 1 98.25 2 ARG B O 1
ATOM 2595 N N . LEU B 1 3 ? -9.852 -26.109 -4.578 1 98.5 3 LEU B N 1
ATOM 2596 C CA . LEU B 1 3 ? -11.133 -25.453 -4.352 1 98.5 3 LEU B CA 1
ATOM 2597 C C . LEU B 1 3 ? -11.32 -24.266 -5.297 1 98.5 3 LEU B C 1
ATOM 2599 O O . LEU B 1 3 ? -10.336 -23.688 -5.777 1 98.5 3 LEU B O 1
ATOM 2603 N N . VAL B 1 4 ? -12.547 -23.953 -5.555 1 98.5 4 VAL B N 1
ATOM 2604 C CA . VAL B 1 4 ? -12.93 -22.797 -6.359 1 98.5 4 VAL B CA 1
ATOM 2605 C C . VAL B 1 4 ? -14.055 -22.031 -5.668 1 98.5 4 VAL B C 1
ATOM 2607 O O . VAL B 1 4 ? -14.797 -22.609 -4.867 1 98.5 4 VAL B O 1
ATOM 2610 N N . GLN B 1 5 ? -14.117 -20.734 -5.859 1 98.75 5 GLN B N 1
ATOM 2611 C CA . GLN B 1 5 ? -15.297 -19.938 -5.566 1 98.75 5 GLN B CA 1
ATOM 2612 C C . GLN B 1 5 ? -16.031 -19.547 -6.844 1 98.75 5 GLN B C 1
ATOM 2614 O O . GLN B 1 5 ? -15.406 -19.25 -7.859 1 98.75 5 GLN B O 1
ATOM 2619 N N . PHE B 1 6 ? -17.375 -19.578 -6.82 1 98.56 6 PHE B N 1
ATOM 2620 C CA . PHE B 1 6 ? -18.156 -19.266 -8.008 1 98.56 6 PHE B CA 1
ATOM 2621 C C . PHE B 1 6 ? -19.578 -18.859 -7.617 1 98.56 6 PHE B C 1
ATOM 2623 O O . PHE B 1 6 ? -19.953 -18.938 -6.445 1 98.56 6 PHE B O 1
ATOM 2630 N N . VAL B 1 7 ? -20.281 -18.312 -8.562 1 98.06 7 VAL B N 1
ATOM 2631 C CA . VAL B 1 7 ? -21.703 -18.047 -8.406 1 98.06 7 VAL B CA 1
ATOM 2632 C C . VAL B 1 7 ? -22.516 -19.188 -8.992 1 98.06 7 VAL B C 1
ATOM 2634 O O . VAL B 1 7 ? -22.344 -19.562 -10.156 1 98.06 7 VAL B O 1
ATOM 2637 N N . ASP B 1 8 ? -23.359 -19.734 -8.227 1 94.62 8 ASP B N 1
ATOM 2638 C CA . ASP B 1 8 ? -24.125 -20.875 -8.719 1 94.62 8 ASP B CA 1
ATOM 2639 C C . ASP B 1 8 ? -25.281 -20.422 -9.625 1 94.62 8 ASP B C 1
ATOM 2641 O O . ASP B 1 8 ? -25.438 -19.219 -9.883 1 94.62 8 ASP B O 1
ATOM 2645 N N . ALA B 1 9 ? -26.031 -21.328 -10.164 1 91.06 9 ALA B N 1
ATOM 2646 C CA . ALA B 1 9 ? -27.062 -21.047 -11.148 1 91.06 9 ALA B CA 1
ATOM 2647 C C . ALA B 1 9 ? -28.172 -20.188 -10.555 1 91.06 9 ALA B C 1
ATOM 2649 O O . ALA B 1 9 ? -28.891 -19.484 -11.281 1 91.06 9 ALA B O 1
ATOM 2650 N N . GLN B 1 10 ? -28.312 -20.141 -9.242 1 91.81 10 GLN B N 1
ATOM 2651 C CA . GLN B 1 10 ? -29.344 -19.375 -8.562 1 91.81 10 GLN B CA 1
ATOM 2652 C C . GLN B 1 10 ? -28.828 -18 -8.148 1 91.81 10 GLN B C 1
ATOM 2654 O O . GLN B 1 10 ? -29.562 -17.203 -7.562 1 91.81 10 GLN B O 1
ATOM 2659 N N . GLY B 1 11 ? -27.562 -17.781 -8.375 1 94.56 11 GLY B N 1
ATOM 2660 C CA . GLY B 1 11 ? -27 -16.469 -8.102 1 94.56 11 GLY B CA 1
ATOM 2661 C C . GLY B 1 11 ? -26.312 -16.391 -6.75 1 94.56 11 GLY B C 1
ATOM 2662 O O . GLY B 1 11 ? -25.875 -15.312 -6.328 1 94.56 11 GLY B O 1
ATOM 2663 N N . GLY B 1 12 ? -26.188 -17.5 -6.105 1 96.31 12 GLY B N 1
ATOM 2664 C CA . GLY B 1 12 ? -25.547 -17.516 -4.801 1 96.31 12 GLY B CA 1
ATOM 2665 C C . GLY B 1 12 ? -24.062 -17.812 -4.871 1 96.31 12 GLY B C 1
ATOM 2666 O O . GLY B 1 12 ? -23.625 -18.641 -5.676 1 96.31 12 GLY B O 1
ATOM 2667 N N . ARG B 1 13 ? -23.344 -17.141 -4.055 1 97.56 13 ARG B N 1
ATOM 2668 C CA . ARG B 1 13 ? -21.922 -17.422 -3.93 1 97.56 13 ARG B CA 1
ATOM 2669 C C . ARG B 1 13 ? -21.688 -18.781 -3.283 1 97.56 13 ARG B C 1
ATOM 2671 O O . ARG B 1 13 ? -22.344 -19.125 -2.301 1 97.56 13 ARG B O 1
ATOM 2678 N N . ARG B 1 14 ? -20.719 -19.562 -3.861 1 96.88 14 ARG B N 1
ATOM 2679 C CA . ARG B 1 14 ? -20.406 -20.906 -3.371 1 96.88 14 ARG B CA 1
ATOM 2680 C C . ARG B 1 14 ? -18.906 -21.172 -3.406 1 96.88 14 ARG B C 1
ATOM 2682 O O . ARG B 1 14 ? -18.172 -20.531 -4.152 1 96.88 14 ARG B O 1
ATOM 2689 N N . VAL B 1 15 ? -18.516 -22.062 -2.557 1 98.19 15 VAL B N 1
ATOM 2690 C CA . VAL B 1 15 ? -17.219 -22.719 -2.627 1 98.19 15 VAL B CA 1
ATOM 2691 C C . VAL B 1 15 ? -17.391 -24.172 -3.041 1 98.19 15 VAL B C 1
ATOM 2693 O O . VAL B 1 15 ? -18.328 -24.844 -2.596 1 98.19 15 VAL B O 1
ATOM 2696 N N . ALA B 1 16 ? -16.547 -24.656 -3.9 1 98.06 16 ALA B N 1
ATOM 2697 C CA . ALA B 1 16 ? -16.672 -26.047 -4.34 1 98.06 16 ALA B CA 1
ATOM 2698 C C . ALA B 1 16 ? -15.305 -26.734 -4.398 1 98.06 16 ALA B C 1
ATOM 2700 O O . ALA B 1 16 ? -14.297 -26.094 -4.707 1 98.06 16 ALA B O 1
ATOM 2701 N N . ARG B 1 17 ? -15.297 -27.969 -4.117 1 98.06 17 ARG B N 1
ATOM 2702 C CA . ARG B 1 17 ? -14.148 -28.828 -4.414 1 98.06 17 ARG B CA 1
ATOM 2703 C C . ARG B 1 17 ? -14.148 -29.234 -5.879 1 98.06 17 ARG B C 1
ATOM 2705 O O . ARG B 1 17 ? -15.188 -29.594 -6.434 1 98.06 17 ARG B O 1
ATOM 2712 N N . VAL B 1 18 ? -13.008 -29.203 -6.457 1 97.81 18 VAL B N 1
ATOM 2713 C CA . VAL B 1 18 ? -12.875 -29.672 -7.832 1 97.81 18 VAL B CA 1
ATOM 2714 C C . VAL B 1 18 ? -12.812 -31.203 -7.855 1 97.81 18 VAL B C 1
ATOM 2716 O O . VAL B 1 18 ? -12.047 -31.797 -7.102 1 97.81 18 VAL B O 1
ATOM 2719 N N . GLY B 1 19 ? -13.586 -31.766 -8.695 1 95.75 19 GLY B N 1
ATOM 2720 C CA . GLY B 1 19 ? -13.578 -33.219 -8.828 1 95.75 19 GLY B CA 1
ATOM 2721 C C . GLY B 1 19 ? -12.273 -33.75 -9.398 1 95.75 19 GLY B C 1
ATOM 2722 O O . GLY B 1 19 ? -11.531 -33.031 -10.062 1 95.75 19 GLY B O 1
ATOM 2723 N N . ASP B 1 20 ? -12.047 -35 -9.211 1 93.06 20 ASP B N 1
ATOM 2724 C CA . ASP B 1 20 ? -10.828 -35.656 -9.688 1 93.06 20 ASP B CA 1
ATOM 2725 C C . ASP B 1 20 ? -10.742 -35.625 -11.211 1 93.06 20 ASP B C 1
ATOM 2727 O O . ASP B 1 20 ? -9.648 -35.688 -11.773 1 93.06 20 ASP B O 1
ATOM 2731 N N . ASP B 1 21 ? -11.875 -35.5 -11.859 1 93.56 21 ASP B N 1
ATOM 2732 C CA . ASP B 1 21 ? -11.914 -35.469 -13.32 1 93.56 21 ASP B CA 1
ATOM 2733 C C . ASP B 1 21 ? -11.547 -34.094 -13.836 1 93.56 21 ASP B C 1
ATOM 2735 O O . ASP B 1 21 ? -11.344 -33.906 -15.039 1 93.56 21 ASP B O 1
ATOM 2739 N N . GLY B 1 22 ? -11.523 -33.125 -12.969 1 95.25 22 GLY B N 1
ATOM 2740 C CA . GLY B 1 22 ? -11.18 -31.75 -13.344 1 95.25 22 GLY B CA 1
ATOM 2741 C C . GLY B 1 22 ? -12.305 -31.031 -14.086 1 95.25 22 GLY B C 1
ATOM 2742 O O . GLY B 1 22 ? -12.109 -29.938 -14.609 1 95.25 22 GLY B O 1
ATOM 2743 N N . ARG B 1 23 ? -13.516 -31.594 -14.094 1 96.5 23 ARG B N 1
ATOM 2744 C CA . ARG B 1 23 ? -14.594 -31.047 -14.906 1 96.5 23 ARG B CA 1
ATOM 2745 C C . ARG B 1 23 ? -15.852 -30.844 -14.078 1 96.5 23 ARG B C 1
ATOM 2747 O O . ARG B 1 23 ? -16.844 -30.281 -14.562 1 96.5 23 ARG B O 1
ATOM 2754 N N . THR B 1 24 ? -15.773 -31.359 -12.922 1 96.19 24 THR B N 1
ATOM 2755 C CA . THR B 1 24 ? -16.938 -31.281 -12.055 1 96.19 24 THR B CA 1
ATOM 2756 C C . THR B 1 24 ? -16.625 -30.5 -10.781 1 96.19 24 THR B C 1
ATOM 2758 O O . THR B 1 24 ? -15.547 -30.672 -10.195 1 96.19 24 THR B O 1
ATOM 2761 N N . LEU B 1 25 ? -17.516 -29.656 -10.375 1 97.19 25 LEU B N 1
ATOM 2762 C CA . LEU B 1 25 ? -17.422 -28.938 -9.109 1 97.19 25 LEU B CA 1
ATOM 2763 C C . LEU B 1 25 ? -18.375 -29.547 -8.086 1 97.19 25 LEU B C 1
ATOM 2765 O O . LEU B 1 25 ? -19.547 -29.812 -8.398 1 97.19 25 LEU B O 1
ATOM 2769 N N . HIS B 1 26 ? -17.906 -29.797 -6.949 1 96.75 26 HIS B N 1
ATOM 2770 C CA . HIS B 1 26 ? -18.719 -30.266 -5.828 1 96.75 26 HIS B CA 1
ATOM 2771 C C . HIS B 1 26 ? -18.906 -29.172 -4.781 1 96.75 26 HIS B C 1
ATOM 2773 O O . HIS B 1 26 ? -18.062 -29.016 -3.896 1 96.75 26 HIS B O 1
ATOM 2779 N N . PRO B 1 27 ? -20.016 -28.422 -4.875 1 96.81 27 PRO B N 1
ATOM 2780 C CA . PRO B 1 27 ? -20.234 -27.312 -3.941 1 96.81 27 PRO B CA 1
ATOM 2781 C C . PRO B 1 27 ? -20.281 -27.781 -2.484 1 96.81 27 PRO B C 1
ATOM 2783 O O . PRO B 1 27 ? -20.703 -28.906 -2.201 1 96.81 27 PRO B O 1
ATOM 2786 N N . LEU B 1 28 ? -19.828 -26.953 -1.626 1 97.12 28 LEU B N 1
ATOM 2787 C CA . LEU B 1 28 ? -19.875 -27.188 -0.189 1 97.12 28 LEU B CA 1
ATOM 2788 C C . LEU B 1 28 ? -21.141 -26.609 0.422 1 97.12 28 LEU B C 1
ATOM 2790 O O . LEU B 1 28 ? -21.562 -25.5 0.075 1 97.12 28 LEU B O 1
ATOM 2794 N N . ARG B 1 29 ? -21.734 -27.297 1.322 1 94.62 29 ARG B N 1
ATOM 2795 C CA . ARG B 1 29 ? -22.969 -26.859 1.973 1 94.62 29 ARG B CA 1
ATOM 2796 C C . ARG B 1 29 ? -22.719 -25.625 2.844 1 94.62 29 ARG B C 1
ATOM 2798 O O . ARG B 1 29 ? -21.844 -25.641 3.709 1 94.62 29 ARG B O 1
ATOM 2805 N N . GLU B 1 30 ? -23.453 -24.594 2.617 1 92.31 30 GLU B N 1
ATOM 2806 C CA . GLU B 1 30 ? -23.516 -23.406 3.455 1 92.31 30 GLU B CA 1
ATOM 2807 C C . GLU B 1 30 ? -22.156 -22.719 3.557 1 92.31 30 GLU B C 1
ATOM 2809 O O . GLU B 1 30 ? -21.75 -22.312 4.645 1 92.31 30 GLU B O 1
ATOM 2814 N N . VAL B 1 31 ? -21.406 -22.703 2.5 1 96.31 31 VAL B N 1
ATOM 2815 C CA . VAL B 1 31 ? -20.141 -22 2.467 1 96.31 31 VAL B CA 1
ATOM 2816 C C . VAL B 1 31 ? -20.141 -21 1.312 1 96.31 31 VAL B C 1
ATOM 2818 O O . VAL B 1 31 ? -20.062 -21.391 0.145 1 96.31 31 VAL B O 1
ATOM 2821 N N . ALA B 1 32 ? -20.203 -19.766 1.663 1 97.31 32 ALA B N 1
ATOM 2822 C CA . ALA B 1 32 ? -20.219 -18.703 0.658 1 97.31 32 ALA B CA 1
ATOM 2823 C C . ALA B 1 32 ? -18.812 -18.172 0.393 1 97.31 32 ALA B C 1
ATOM 2825 O O . ALA B 1 32 ? -18.5 -17.75 -0.727 1 97.31 32 ALA B O 1
ATOM 2826 N N . TYR B 1 33 ? -18 -18.125 1.396 1 98.62 33 TYR B N 1
ATOM 2827 C CA . TYR B 1 33 ? -16.625 -17.625 1.312 1 98.62 33 TYR B CA 1
ATOM 2828 C C . TYR B 1 33 ? -15.641 -18.656 1.849 1 98.62 33 TYR B C 1
ATOM 2830 O O . TYR B 1 33 ? -15.797 -19.156 2.969 1 98.62 33 TYR B O 1
ATOM 2838 N N . LEU B 1 34 ? -14.602 -18.938 1.065 1 98.75 34 LEU B N 1
ATOM 2839 C CA . LEU B 1 34 ? -13.531 -19.812 1.541 1 98.75 34 LEU B CA 1
ATOM 2840 C C . LEU B 1 34 ? -12.898 -19.25 2.811 1 98.75 34 LEU B C 1
ATOM 2842 O O . LEU B 1 34 ? -12.5 -20 3.697 1 98.75 34 LEU B O 1
ATOM 2846 N N . ARG B 1 35 ? -12.781 -17.938 2.938 1 98.88 35 ARG B N 1
ATOM 2847 C CA . ARG B 1 35 ? -12.297 -17.234 4.129 1 98.88 35 ARG B CA 1
ATOM 2848 C C . ARG B 1 35 ? -13.016 -17.734 5.379 1 98.88 35 ARG B C 1
ATOM 2850 O O . ARG B 1 35 ? -12.375 -18.031 6.395 1 98.88 35 ARG B O 1
ATOM 2857 N N . ASP B 1 36 ? -14.32 -17.828 5.309 1 98.5 36 ASP B N 1
ATOM 2858 C CA . ASP B 1 36 ? -15.117 -18.219 6.465 1 98.5 36 ASP B CA 1
ATOM 2859 C C . ASP B 1 36 ? -14.867 -19.688 6.836 1 98.5 36 ASP B C 1
ATOM 2861 O O . ASP B 1 36 ? -14.82 -20.031 8.016 1 98.5 36 ASP B O 1
ATOM 2865 N N . LEU B 1 37 ? -14.75 -20.484 5.809 1 98.38 37 LEU B N 1
ATOM 2866 C CA . LEU B 1 37 ? -14.445 -21.891 6.055 1 98.38 37 LEU B CA 1
ATOM 2867 C C . LEU B 1 37 ? -13.078 -22.047 6.707 1 98.38 37 LEU B C 1
ATOM 2869 O O . LEU B 1 37 ? -12.898 -22.875 7.602 1 98.38 37 LEU B O 1
ATOM 2873 N N . ALA B 1 38 ? -12.102 -21.297 6.242 1 98.69 38 ALA B N 1
ATOM 2874 C CA . ALA B 1 38 ? -10.766 -21.297 6.82 1 98.69 38 ALA B CA 1
ATOM 2875 C C . ALA B 1 38 ? -10.805 -20.938 8.305 1 98.69 38 ALA B C 1
ATOM 2877 O O . ALA B 1 38 ? -10.172 -21.594 9.133 1 98.69 38 ALA B O 1
ATOM 2878 N N . LEU B 1 39 ? -11.516 -19.891 8.625 1 98.75 39 LEU B N 1
ATOM 2879 C CA . LEU B 1 39 ? -11.633 -19.453 10.008 1 98.75 39 LEU B CA 1
ATOM 2880 C C . LEU B 1 39 ? -12.336 -20.516 10.852 1 98.75 39 LEU B C 1
ATOM 2882 O O . LEU B 1 39 ? -11.945 -20.75 12 1 98.75 39 LEU B O 1
ATOM 2886 N N . GLU B 1 40 ? -13.344 -21.109 10.297 1 98.38 40 GLU B N 1
ATOM 2887 C CA . GLU B 1 40 ? -14.039 -22.188 11.008 1 98.38 40 GLU B CA 1
ATOM 2888 C C . GLU B 1 40 ? -13.094 -23.344 11.305 1 98.38 40 GLU B C 1
ATOM 2890 O O . GLU B 1 40 ? -13.109 -23.891 12.406 1 98.38 40 GLU B O 1
ATOM 2895 N N . ALA B 1 41 ? -12.336 -23.734 10.281 1 98.38 41 ALA B N 1
ATOM 2896 C CA . ALA B 1 41 ? -11.375 -24.812 10.477 1 98.38 41 ALA B CA 1
ATOM 2897 C C . ALA B 1 41 ? -10.406 -24.484 11.609 1 98.38 41 ALA B C 1
ATOM 2899 O O . ALA B 1 41 ? -10.133 -25.344 12.461 1 98.38 41 ALA B O 1
ATOM 2900 N N . HIS B 1 42 ? -9.898 -23.297 11.602 1 98.44 42 HIS B N 1
ATOM 2901 C CA . HIS B 1 42 ? -8.961 -22.859 12.633 1 98.44 42 HIS B CA 1
ATOM 2902 C C . HIS B 1 42 ? -9.602 -22.906 14.016 1 98.44 42 HIS B C 1
ATOM 2904 O O . HIS B 1 42 ? -9.008 -23.422 14.969 1 98.44 42 HIS B O 1
ATOM 2910 N N . ARG B 1 43 ? -10.812 -22.391 14.156 1 98.25 43 ARG B N 1
ATOM 2911 C CA . ARG B 1 43 ? -11.531 -22.359 15.422 1 98.25 43 ARG B CA 1
ATOM 2912 C C . ARG B 1 43 ? -11.781 -23.766 15.953 1 98.25 43 ARG B C 1
ATOM 2914 O O . ARG B 1 43 ? -11.719 -24 17.156 1 98.25 43 ARG B O 1
ATOM 2921 N N . ALA B 1 44 ? -12.039 -24.641 15.055 1 97.5 44 ALA B N 1
ATOM 2922 C CA . ALA B 1 44 ? -12.375 -26.016 15.43 1 97.5 44 ALA B CA 1
ATOM 2923 C C . ALA B 1 44 ? -11.109 -26.844 15.648 1 97.5 44 ALA B C 1
ATOM 2925 O O . ALA B 1 44 ? -11.18 -27.969 16.141 1 97.5 44 ALA B O 1
ATOM 2926 N N . GLY B 1 45 ? -9.961 -26.312 15.227 1 97.25 45 GLY B N 1
ATOM 2927 C CA . GLY B 1 45 ? -8.703 -27.031 15.375 1 97.25 45 GLY B CA 1
ATOM 2928 C C . GLY B 1 45 ? -8.594 -28.219 14.438 1 97.25 45 GLY B C 1
ATOM 2929 O O . GLY B 1 45 ? -8.047 -29.266 14.812 1 97.25 45 GLY B O 1
ATOM 2930 N N . VAL B 1 46 ? -9.242 -28.172 13.242 1 97.5 46 VAL B N 1
ATOM 2931 C CA . VAL B 1 46 ? -9.18 -29.25 12.273 1 97.5 46 VAL B CA 1
ATOM 2932 C C . VAL B 1 46 ? -8.562 -28.75 10.969 1 97.5 46 VAL B C 1
ATOM 2934 O O . VAL B 1 46 ? -8.477 -27.547 10.742 1 97.5 46 VAL B O 1
ATOM 2937 N N . ARG B 1 47 ? -8.133 -29.719 10.148 1 97.62 47 ARG B N 1
ATOM 2938 C CA . ARG B 1 47 ? -7.605 -29.359 8.836 1 97.62 47 ARG B CA 1
ATOM 2939 C C . ARG B 1 47 ? -8.711 -28.859 7.918 1 97.62 47 ARG B C 1
ATOM 2941 O O . ARG B 1 47 ? -9.836 -29.359 7.953 1 97.62 47 ARG B O 1
ATOM 2948 N N . LEU B 1 48 ? -8.406 -27.891 7.129 1 98.12 48 LEU B N 1
ATOM 2949 C CA . LEU B 1 48 ? -9.367 -27.344 6.176 1 98.12 48 LEU B CA 1
ATOM 2950 C C . LEU B 1 48 ? -9.93 -28.438 5.27 1 98.12 48 LEU B C 1
ATOM 2952 O O . LEU B 1 48 ? -11.133 -28.484 5.023 1 98.12 48 LEU B O 1
ATOM 2956 N N . ALA B 1 49 ? -9.062 -29.328 4.84 1 97.44 49 ALA B N 1
ATOM 2957 C CA . ALA B 1 49 ? -9.469 -30.438 3.965 1 97.44 49 ALA B CA 1
ATOM 2958 C C . ALA B 1 49 ? -10.531 -31.297 4.629 1 97.44 49 ALA B C 1
ATOM 2960 O O . ALA B 1 49 ? -11.43 -31.812 3.957 1 97.44 49 ALA B O 1
ATOM 2961 N N . THR B 1 50 ? -10.406 -31.453 5.922 1 96.56 50 THR B N 1
ATOM 2962 C CA . THR B 1 50 ? -11.367 -32.25 6.676 1 96.56 50 THR B CA 1
ATOM 2963 C C . THR B 1 50 ? -12.75 -31.594 6.633 1 96.56 50 THR B C 1
ATOM 2965 O O . THR B 1 50 ? -13.758 -32.281 6.398 1 96.56 50 THR B O 1
ATOM 2968 N N . LEU B 1 51 ? -12.812 -30.312 6.824 1 96.31 51 LEU B N 1
ATOM 2969 C CA . LEU B 1 51 ? -14.086 -29.594 6.789 1 96.31 51 LEU B CA 1
ATOM 2970 C C . LEU B 1 51 ? -14.688 -29.625 5.387 1 96.31 51 LEU B C 1
ATOM 2972 O O . LEU B 1 51 ? -15.906 -29.703 5.23 1 96.31 51 LEU B O 1
ATOM 2976 N N . VAL B 1 52 ? -13.844 -29.516 4.383 1 96.94 52 VAL B N 1
ATOM 2977 C CA . VAL B 1 52 ? -14.297 -29.578 2.998 1 96.94 52 VAL B CA 1
ATOM 2978 C C . VAL B 1 52 ? -14.961 -30.922 2.73 1 96.94 52 VAL B C 1
ATOM 2980 O O . VAL B 1 52 ? -16.062 -30.984 2.162 1 96.94 52 VAL B O 1
ATOM 2983 N N . GLN B 1 53 ? -14.359 -31.984 3.16 1 94.5 53 GLN B N 1
ATOM 2984 C CA . GLN B 1 53 ? -14.898 -33.312 2.959 1 94.5 53 GLN B CA 1
ATOM 2985 C C . GLN B 1 53 ? -16.219 -33.5 3.699 1 94.5 53 GLN B C 1
ATOM 2987 O O . GLN B 1 53 ? -17.156 -34.125 3.176 1 94.5 53 GLN B O 1
ATOM 2992 N N . ALA B 1 54 ? -16.312 -32.875 4.816 1 94 54 ALA B N 1
ATOM 2993 C CA . ALA B 1 54 ? -17.5 -33.031 5.648 1 94 54 ALA B CA 1
ATOM 2994 C C . ALA B 1 54 ? -18.672 -32.25 5.066 1 94 54 ALA B C 1
ATOM 2996 O O . ALA B 1 54 ? -19.828 -32.562 5.332 1 94 54 ALA B O 1
ATOM 2997 N N . ARG B 1 55 ? -18.375 -31.266 4.293 1 93.31 55 ARG B N 1
ATOM 2998 C CA . ARG B 1 55 ? -19.438 -30.359 3.848 1 93.31 55 ARG B CA 1
ATOM 2999 C C . ARG B 1 55 ? -19.797 -30.625 2.387 1 93.31 55 ARG B C 1
ATOM 3001 O O . ARG B 1 55 ? -20.625 -29.906 1.812 1 93.31 55 ARG B O 1
ATOM 3008 N N . GLN B 1 56 ? -19.172 -31.547 1.843 1 86.75 56 GLN B N 1
ATOM 3009 C CA . GLN B 1 56 ? -19.422 -31.75 0.419 1 86.75 56 GLN B CA 1
ATOM 3010 C C . GLN B 1 56 ? -20.859 -32.188 0.161 1 86.75 56 GLN B C 1
ATOM 3012 O O . GLN B 1 56 ? -21.391 -33.031 0.893 1 86.75 56 GLN B O 1
ATOM 3017 N N . GLU B 1 57 ? -21.453 -31.406 -0.691 1 78.38 57 GLU B N 1
ATOM 3018 C CA . GLU B 1 57 ? -22.844 -31.688 -1.073 1 78.38 57 GLU B CA 1
ATOM 3019 C C . GLU B 1 57 ? -22.906 -32.688 -2.213 1 78.38 57 GLU B C 1
ATOM 3021 O O . GLU B 1 57 ? -21.891 -32.969 -2.857 1 78.38 57 GLU B O 1
ATOM 3026 N N . ASP B 1 58 ? -24.141 -33 -2.467 1 67.62 58 ASP B N 1
ATOM 3027 C CA . ASP B 1 58 ? -24.375 -34.094 -3.385 1 67.62 58 ASP B CA 1
ATOM 3028 C C . ASP B 1 58 ? -24.5 -33.594 -4.824 1 67.62 58 ASP B C 1
ATOM 3030 O O . ASP B 1 58 ? -24.031 -34.281 -5.754 1 67.62 58 ASP B O 1
ATOM 3034 N N . ALA B 1 59 ? -25.031 -32.375 -5.074 1 85.06 59 ALA B N 1
ATOM 3035 C CA . ALA B 1 59 ? -25.297 -32.156 -6.492 1 85.06 59 ALA B CA 1
ATOM 3036 C C . ALA B 1 59 ? -24.141 -31.406 -7.156 1 85.06 59 ALA B C 1
ATOM 3038 O O . ALA B 1 59 ? -23.875 -30.25 -6.84 1 85.06 59 ALA B O 1
ATOM 3039 N N . PRO B 1 60 ? -23.438 -32.062 -8.078 1 91.94 60 PRO B N 1
ATOM 3040 C CA . PRO B 1 60 ? -22.297 -31.453 -8.75 1 91.94 60 PRO B CA 1
ATOM 3041 C C . PRO B 1 60 ? -22.688 -30.438 -9.812 1 91.94 60 PRO B C 1
ATOM 3043 O O . PRO B 1 60 ? -23.844 -30.422 -10.258 1 91.94 60 PRO B O 1
ATOM 3046 N N . GLU B 1 61 ? -21.859 -29.438 -10.062 1 94.38 61 GLU B N 1
ATOM 3047 C CA . GLU B 1 61 ? -22 -28.484 -11.156 1 94.38 61 GLU B CA 1
ATOM 3048 C C . GLU B 1 61 ? -20.969 -28.75 -12.258 1 94.38 61 GLU B C 1
ATOM 3050 O O . GLU B 1 61 ? -19.875 -29.234 -11.984 1 94.38 61 GLU B O 1
ATOM 3055 N N . ASP B 1 62 ? -21.391 -28.406 -13.461 1 97.06 62 ASP B N 1
ATOM 3056 C CA . ASP B 1 62 ? -20.5 -28.531 -14.602 1 97.06 62 ASP B CA 1
ATOM 3057 C C . ASP B 1 62 ? -19.469 -27.391 -14.625 1 97.06 62 ASP B C 1
ATOM 3059 O O . ASP B 1 62 ? -19.828 -26.234 -14.883 1 97.06 62 ASP B O 1
ATOM 3063 N N . TYR B 1 63 ? -18.219 -27.719 -14.414 1 98.06 63 TYR B N 1
ATOM 3064 C CA . TYR B 1 63 ? -17.156 -26.734 -14.312 1 98.06 63 TYR B CA 1
ATOM 3065 C C . TYR B 1 63 ? -17.016 -25.953 -15.617 1 98.06 63 TYR B C 1
ATOM 3067 O O . TYR B 1 63 ? -16.859 -24.734 -15.602 1 98.06 63 TYR B O 1
ATOM 3075 N N . ASP B 1 64 ? -17.109 -26.594 -16.75 1 98.12 64 ASP B N 1
ATOM 3076 C CA . ASP B 1 64 ? -17.016 -25.953 -18.062 1 98.12 64 ASP B CA 1
ATOM 3077 C C . ASP B 1 64 ? -18.109 -24.906 -18.234 1 98.12 64 ASP B C 1
ATOM 3079 O O . ASP B 1 64 ? -17.859 -23.828 -18.781 1 98.12 64 ASP B O 1
ATOM 3083 N N . ARG B 1 65 ? -19.25 -25.234 -17.828 1 97.75 65 ARG B N 1
ATOM 3084 C CA . ARG B 1 65 ? -20.375 -24.297 -17.938 1 97.75 65 ARG B CA 1
ATOM 3085 C C . ARG B 1 65 ? -20.141 -23.078 -17.047 1 97.75 65 ARG B C 1
ATOM 3087 O O . ARG B 1 65 ? -20.422 -21.953 -17.453 1 97.75 65 ARG B O 1
ATOM 3094 N N . VAL B 1 66 ? -19.672 -23.328 -15.82 1 98.06 66 VAL B N 1
ATOM 3095 C CA . VAL B 1 66 ? -19.375 -22.25 -14.898 1 98.06 66 VAL B CA 1
ATOM 3096 C C . VAL B 1 66 ? -18.359 -21.281 -15.539 1 98.06 66 VAL B C 1
ATOM 3098 O O . VAL B 1 66 ? -18.531 -20.062 -15.461 1 98.06 66 VAL B O 1
ATOM 3101 N N . ILE B 1 67 ? -17.344 -21.781 -16.172 1 98.44 67 ILE B N 1
ATOM 3102 C CA . ILE B 1 67 ? -16.312 -20.984 -16.828 1 98.44 67 ILE B CA 1
ATOM 3103 C C . ILE B 1 67 ? -16.922 -20.234 -18.016 1 98.44 67 ILE B C 1
ATOM 3105 O O . ILE B 1 67 ? -16.719 -19.031 -18.156 1 98.44 67 ILE B O 1
ATOM 3109 N N . ALA B 1 68 ? -17.703 -20.953 -18.844 1 97.62 68 ALA B N 1
ATOM 3110 C CA . ALA B 1 68 ? -18.281 -20.375 -20.062 1 97.62 68 ALA B CA 1
ATOM 3111 C C . ALA B 1 68 ? -19.234 -19.234 -19.719 1 97.62 68 ALA B C 1
ATOM 3113 O O . ALA B 1 68 ? -19.328 -18.25 -20.469 1 97.62 68 ALA B O 1
ATOM 3114 N N . GLU B 1 69 ? -19.875 -19.406 -18.609 1 98 69 GLU B N 1
ATOM 3115 C CA . GLU B 1 69 ? -20.859 -18.406 -18.188 1 98 69 GLU B CA 1
ATOM 3116 C C . GLU B 1 69 ? -20.219 -17.328 -17.344 1 98 69 GLU B C 1
ATOM 3118 O O . GLU B 1 69 ? -20.906 -16.438 -16.828 1 98 69 GLU B O 1
ATOM 3123 N N . LYS B 1 70 ? -18.891 -17.359 -17.125 1 97.88 70 LYS B N 1
ATOM 3124 C CA . LYS B 1 70 ? -18.094 -16.359 -16.406 1 97.88 70 LYS B CA 1
ATOM 3125 C C . LYS B 1 70 ? -18.594 -16.172 -14.984 1 97.88 70 LYS B C 1
ATOM 3127 O O . LYS B 1 70 ? -18.75 -15.055 -14.5 1 97.88 70 LYS B O 1
ATOM 3132 N N . ARG B 1 71 ? -18.828 -17.312 -14.344 1 98.56 71 ARG B N 1
ATOM 3133 C CA . ARG B 1 71 ? -19.391 -17.281 -13 1 98.56 71 ARG B CA 1
ATOM 3134 C C . ARG B 1 71 ? -18.312 -17.547 -11.953 1 98.56 71 ARG B C 1
ATOM 3136 O O . ARG B 1 71 ? -18.609 -17.688 -10.766 1 98.56 71 ARG B O 1
ATOM 3143 N N . LEU B 1 72 ? -17.062 -17.578 -12.344 1 98.88 72 LEU B N 1
ATOM 3144 C CA . LEU B 1 72 ? -15.969 -17.766 -11.398 1 98.88 72 LEU B CA 1
ATOM 3145 C C . LEU B 1 72 ? -15.75 -16.516 -10.57 1 98.88 72 LEU B C 1
ATOM 3147 O O . LEU B 1 72 ? -15.961 -15.391 -11.047 1 98.88 72 LEU B O 1
ATOM 3151 N N . LEU B 1 73 ? -15.359 -16.656 -9.367 1 98.81 73 LEU B N 1
ATOM 3152 C CA . LEU B 1 73 ? -14.898 -15.609 -8.469 1 98.81 73 LEU B CA 1
ATOM 3153 C C . LEU B 1 73 ? -13.438 -15.812 -8.094 1 98.81 73 LEU B C 1
ATOM 3155 O O . LEU B 1 73 ? -12.883 -16.891 -8.297 1 98.81 73 LEU B O 1
ATOM 3159 N N . PRO B 1 74 ? -12.766 -14.75 -7.582 1 98.75 74 PRO B N 1
ATOM 3160 C CA . PRO B 1 74 ? -11.461 -15.047 -6.988 1 98.75 74 PRO B CA 1
ATOM 3161 C C . PRO B 1 74 ? -11.531 -16.156 -5.938 1 98.75 74 PRO B C 1
ATOM 3163 O O . PRO B 1 74 ? -12.461 -16.172 -5.121 1 98.75 74 PRO B O 1
ATOM 3166 N N . PRO B 1 75 ? -10.641 -17.047 -5.98 1 98.38 75 PRO B N 1
ATOM 3167 C CA . PRO B 1 75 ? -10.805 -18.219 -5.121 1 98.38 75 PRO B CA 1
ATOM 3168 C C . PRO B 1 75 ? -10.633 -17.891 -3.639 1 98.38 75 PRO B C 1
ATOM 3170 O O . PRO B 1 75 ? -10.984 -18.719 -2.781 1 98.38 75 PRO B O 1
ATOM 3173 N N . LEU B 1 76 ? -10.047 -16.766 -3.291 1 98.88 76 LEU B N 1
ATOM 3174 C CA . LEU B 1 76 ? -10.039 -16.219 -1.939 1 98.88 76 LEU B CA 1
ATOM 3175 C C . LEU B 1 76 ? -10.242 -14.711 -1.964 1 98.88 76 LEU B C 1
ATOM 3177 O O . LEU B 1 76 ? -9.555 -14 -2.699 1 98.88 76 LEU B O 1
ATOM 3181 N N . ASP B 1 77 ? -11.164 -14.273 -1.205 1 98.88 77 ASP B N 1
ATOM 3182 C CA . ASP B 1 77 ? -11.445 -12.844 -1.083 1 98.88 77 ASP B CA 1
ATOM 3183 C C . ASP B 1 77 ? -12.18 -12.539 0.221 1 98.88 77 ASP B C 1
ATOM 3185 O O . ASP B 1 77 ? -12.266 -13.398 1.106 1 98.88 77 ASP B O 1
ATOM 3189 N N . HIS B 1 78 ? -12.469 -11.312 0.454 1 98.88 78 HIS B N 1
ATOM 3190 C CA . HIS B 1 78 ? -13.195 -10.797 1.608 1 98.88 78 HIS B CA 1
ATOM 3191 C C . HIS B 1 78 ? -14.477 -10.094 1.181 1 98.88 78 HIS B C 1
ATOM 3193 O O . HIS B 1 78 ? -14.5 -9.414 0.149 1 98.88 78 HIS B O 1
ATOM 3199 N N . PRO B 1 79 ? -15.562 -10.227 2.012 1 98.38 79 PRO B N 1
ATOM 3200 C CA . PRO B 1 79 ? -16.781 -9.492 1.662 1 98.38 79 PRO B CA 1
ATOM 3201 C C . PRO B 1 79 ? -16.562 -7.984 1.563 1 98.38 79 PRO B C 1
ATOM 3203 O O . PRO B 1 79 ? -17.234 -7.301 0.791 1 98.38 79 PRO B O 1
ATOM 3206 N N . ASP B 1 80 ? -15.703 -7.465 2.352 1 98.75 80 ASP B N 1
ATOM 3207 C CA . ASP B 1 80 ? -15.211 -6.094 2.256 1 98.75 80 ASP B CA 1
ATOM 3208 C C . ASP B 1 80 ? -13.828 -6.051 1.618 1 98.75 80 ASP B C 1
ATOM 3210 O O . ASP B 1 80 ? -12.828 -6.406 2.256 1 98.75 80 ASP B O 1
ATOM 3214 N N . PRO B 1 81 ? -13.797 -5.602 0.384 1 98.62 81 PRO B N 1
ATOM 3215 C CA . PRO B 1 81 ? -12.523 -5.664 -0.333 1 98.62 81 PRO B CA 1
ATOM 3216 C C . PRO B 1 81 ? -11.406 -4.895 0.371 1 98.62 81 PRO B C 1
ATOM 3218 O O . PRO B 1 81 ? -10.227 -5.195 0.18 1 98.62 81 PRO B O 1
ATOM 3221 N N . ALA B 1 82 ? -11.758 -3.918 1.27 1 98.81 82 ALA B N 1
ATOM 3222 C CA . ALA B 1 82 ? -10.734 -3.148 1.977 1 98.81 82 ALA B CA 1
ATOM 3223 C C . ALA B 1 82 ? -9.961 -4.031 2.945 1 98.81 82 ALA B C 1
ATOM 3225 O O . ALA B 1 82 ? -8.867 -3.666 3.387 1 98.81 82 ALA B O 1
ATOM 3226 N N . HIS B 1 83 ? -10.492 -5.184 3.277 1 98.88 83 HIS B N 1
ATOM 3227 C CA . HIS B 1 83 ? -9.875 -6.105 4.223 1 98.88 83 HIS B CA 1
ATOM 3228 C C . HIS B 1 83 ? -9.125 -7.223 3.502 1 98.88 83 HIS B C 1
ATOM 3230 O O . HIS B 1 83 ? -8.836 -8.258 4.094 1 98.88 83 HIS B O 1
ATOM 3236 N N . CYS B 1 84 ? -8.844 -7.055 2.262 1 98.88 84 CYS B N 1
ATOM 3237 C CA . CYS B 1 84 ? -7.996 -7.926 1.453 1 98.88 84 CYS B CA 1
ATOM 3238 C C . CYS B 1 84 ? -6.789 -7.164 0.912 1 98.88 84 CYS B C 1
ATOM 3240 O O . CYS B 1 84 ? -6.941 -6.246 0.103 1 98.88 84 CYS B O 1
ATOM 3242 N N . ILE B 1 85 ? -5.641 -7.555 1.363 1 98.88 85 ILE B N 1
ATOM 3243 C CA . ILE B 1 85 ? -4.418 -6.887 0.932 1 98.88 85 ILE B CA 1
ATOM 3244 C C . ILE B 1 85 ? -3.744 -7.699 -0.172 1 98.88 85 ILE B C 1
ATOM 3246 O O . ILE B 1 85 ? -3.49 -8.891 -0.004 1 98.88 85 ILE B O 1
ATOM 3250 N N . LEU B 1 86 ? -3.525 -7.059 -1.306 1 98.88 86 LEU B N 1
ATOM 3251 C CA . LEU B 1 86 ? -2.73 -7.602 -2.402 1 98.88 86 LEU B CA 1
ATOM 3252 C C . LEU B 1 86 ? -1.317 -7.027 -2.387 1 98.88 86 LEU B C 1
ATOM 3254 O O . LEU B 1 86 ? -1.139 -5.809 -2.371 1 98.88 86 LEU B O 1
ATOM 3258 N N . SER B 1 87 ? -0.35 -7.883 -2.297 1 98.94 87 SER B N 1
ATOM 3259 C CA . SER B 1 87 ? 1.049 -7.473 -2.213 1 98.94 87 SER B CA 1
ATOM 3260 C C . SER B 1 87 ? 1.949 -8.422 -2.998 1 98.94 87 SER B C 1
ATOM 3262 O O . SER B 1 87 ? 1.487 -9.445 -3.504 1 98.94 87 SER B O 1
ATOM 3264 N N . GLY B 1 88 ? 3.205 -8.031 -3.148 1 98.69 88 GLY B N 1
ATOM 3265 C CA . GLY B 1 88 ? 4.105 -8.93 -3.846 1 98.69 88 GLY B CA 1
ATOM 3266 C C . GLY B 1 88 ? 5.57 -8.664 -3.543 1 98.69 88 GLY B C 1
ATOM 3267 O O . GLY B 1 88 ? 5.895 -7.742 -2.797 1 98.69 88 GLY B O 1
ATOM 3268 N N . THR B 1 89 ? 6.348 -9.562 -4.012 1 98 89 THR B N 1
ATOM 3269 C CA . THR B 1 89 ? 7.805 -9.523 -4.02 1 98 89 THR B CA 1
ATOM 3270 C C . THR B 1 89 ? 8.344 -9.82 -5.414 1 98 89 THR B C 1
ATOM 3272 O O . THR B 1 89 ? 7.715 -10.539 -6.188 1 98 89 THR B O 1
ATOM 3275 N N . GLY B 1 90 ? 9.516 -9.211 -5.715 1 96.19 90 GLY B N 1
ATOM 3276 C CA . GLY B 1 90 ? 10.156 -9.484 -6.992 1 96.19 90 GLY B CA 1
ATOM 3277 C C . GLY B 1 90 ? 11.641 -9.758 -6.871 1 96.19 90 GLY B C 1
ATOM 3278 O O . GLY B 1 90 ? 12.18 -9.82 -5.762 1 96.19 90 GLY B O 1
ATOM 3279 N N . LEU B 1 91 ? 12.156 -10.086 -7.992 1 95.19 91 LEU B N 1
ATOM 3280 C CA . LEU B 1 91 ? 13.602 -10.25 -8.156 1 95.19 91 LEU B CA 1
ATOM 3281 C C . LEU B 1 91 ? 14.102 -11.461 -7.375 1 95.19 91 LEU B C 1
ATOM 3283 O O . LEU B 1 91 ? 15.195 -11.43 -6.812 1 95.19 91 LEU B O 1
ATOM 3287 N N . ASP B 1 92 ? 13.266 -12.469 -7.297 1 97.19 92 ASP B N 1
ATOM 3288 C CA . ASP B 1 92 ? 13.641 -13.57 -6.418 1 97.19 92 ASP B CA 1
ATOM 3289 C C . ASP B 1 92 ? 13.586 -14.906 -7.16 1 97.19 92 ASP B C 1
ATOM 3291 O O . ASP B 1 92 ? 13.695 -15.969 -6.547 1 97.19 92 ASP B O 1
ATOM 3295 N N . HIS B 1 93 ? 13.391 -14.891 -8.461 1 97.12 93 HIS B N 1
ATOM 3296 C CA . HIS B 1 93 ? 13.32 -16.125 -9.227 1 97.12 93 HIS B CA 1
ATOM 3297 C C . HIS B 1 93 ? 14.609 -16.375 -10 1 97.12 93 HIS B C 1
ATOM 3299 O O . HIS B 1 93 ? 15.164 -15.445 -10.602 1 97.12 93 HIS B O 1
ATOM 3305 N N . LEU B 1 94 ? 15 -17.547 -10.117 1 93.56 94 LEU B N 1
ATOM 3306 C CA . LEU B 1 94 ? 16.266 -17.969 -10.695 1 93.56 94 LEU B CA 1
ATOM 3307 C C . LEU B 1 94 ? 16.172 -18.062 -12.219 1 93.56 94 LEU B C 1
ATOM 3309 O O . LEU B 1 94 ? 17.172 -17.875 -12.922 1 93.56 94 LEU B O 1
ATOM 3313 N N . GLY B 1 95 ? 15.039 -18.359 -12.711 1 87.62 95 GLY B N 1
ATOM 3314 C CA . GLY B 1 95 ? 14.844 -18.516 -14.141 1 87.62 95 GLY B CA 1
ATOM 3315 C C . GLY B 1 95 ? 15.43 -19.797 -14.688 1 87.62 95 GLY B C 1
ATOM 3316 O O . GLY B 1 95 ? 15.656 -20.75 -13.938 1 87.62 95 GLY B O 1
ATOM 3317 N N . SER B 1 96 ? 15.641 -19.875 -16.031 1 79.06 96 SER B N 1
ATOM 3318 C CA . SER B 1 96 ? 16.219 -21.031 -16.703 1 79.06 96 SER B CA 1
ATOM 3319 C C . SER B 1 96 ? 17.703 -21.172 -16.391 1 79.06 96 SER B C 1
ATOM 3321 O O . SER B 1 96 ? 18.312 -20.266 -15.805 1 79.06 96 SER B O 1
ATOM 3323 N N . ALA B 1 97 ? 18.25 -22.281 -16.75 1 77 97 ALA B N 1
ATOM 3324 C CA . ALA B 1 97 ? 19.688 -22.5 -16.547 1 77 97 ALA B CA 1
ATOM 3325 C C . ALA B 1 97 ? 20.5 -21.391 -17.234 1 77 97 ALA B C 1
ATOM 3327 O O . ALA B 1 97 ? 21.469 -20.891 -16.656 1 77 97 ALA B O 1
ATOM 3328 N N . GLN B 1 98 ? 19.969 -21.047 -18.359 1 71.31 98 GLN B N 1
ATOM 3329 C CA . GLN B 1 98 ? 20.656 -20 -19.109 1 71.31 98 GLN B CA 1
ATOM 3330 C C . GLN B 1 98 ? 20.562 -18.656 -18.391 1 71.31 98 GLN B C 1
ATOM 3332 O O . GLN B 1 98 ? 21.547 -17.922 -18.328 1 71.31 98 GLN B O 1
ATOM 3337 N N . ALA B 1 99 ? 19.406 -18.406 -17.906 1 74.62 99 ALA B N 1
ATOM 3338 C CA . ALA B 1 99 ? 19.219 -17.172 -17.172 1 74.62 99 ALA B CA 1
ATOM 3339 C C . ALA B 1 99 ? 20.078 -17.125 -15.914 1 74.62 99 ALA B C 1
ATOM 3341 O O . ALA B 1 99 ? 20.656 -16.094 -15.578 1 74.62 99 ALA B O 1
ATOM 3342 N N . ARG B 1 100 ? 20.219 -18.266 -15.312 1 77.56 100 ARG B N 1
ATOM 3343 C CA . ARG B 1 100 ? 21.031 -18.375 -14.102 1 77.56 100 ARG B CA 1
ATOM 3344 C C . ARG B 1 100 ? 22.5 -18.125 -14.406 1 77.56 100 ARG B C 1
ATOM 3346 O O . ARG B 1 100 ? 23.172 -17.391 -13.672 1 77.56 100 ARG B O 1
ATOM 3353 N N . ASP B 1 101 ? 22.859 -18.641 -15.469 1 76.69 101 ASP B N 1
ATOM 3354 C CA . ASP B 1 101 ? 24.25 -18.484 -15.859 1 76.69 101 ASP B CA 1
ATOM 3355 C C . ASP B 1 101 ? 24.578 -17.031 -16.203 1 76.69 101 ASP B C 1
ATOM 3357 O O . ASP B 1 101 ? 25.609 -16.5 -15.781 1 76.69 101 ASP B O 1
ATOM 3361 N N . ALA B 1 102 ? 23.734 -16.438 -16.859 1 78.06 102 ALA B N 1
ATOM 3362 C CA . ALA B 1 102 ? 23.922 -15.039 -17.25 1 78.06 102 ALA B CA 1
ATOM 3363 C C . ALA B 1 102 ? 23.953 -14.133 -16.016 1 78.06 102 ALA B C 1
ATOM 3365 O O . ALA B 1 102 ? 24.781 -13.219 -15.93 1 78.06 102 ALA B O 1
ATOM 3366 N N . MET B 1 103 ? 23.125 -14.43 -15.141 1 79.81 103 MET B N 1
ATOM 3367 C CA . MET B 1 103 ? 23.062 -13.641 -13.914 1 79.81 103 MET B CA 1
ATOM 3368 C C . MET B 1 103 ? 24.312 -13.828 -13.07 1 79.81 103 MET B C 1
ATOM 3370 O O . MET B 1 103 ? 24.875 -12.852 -12.555 1 79.81 103 MET B O 1
ATOM 3374 N N . HIS B 1 104 ? 24.781 -15.016 -13.031 1 81.44 104 HIS B N 1
ATOM 3375 C CA . HIS B 1 104 ? 26 -15.289 -12.273 1 81.44 104 HIS B CA 1
ATOM 3376 C C . HIS B 1 104 ? 27.188 -14.555 -12.867 1 81.44 104 HIS B C 1
ATOM 3378 O O . HIS B 1 104 ? 28.031 -14.039 -12.133 1 81.44 104 HIS B O 1
ATOM 3384 N N . ALA B 1 105 ? 27.219 -14.57 -14.117 1 80.75 105 ALA B N 1
ATOM 3385 C CA . ALA B 1 105 ? 28.297 -13.867 -14.789 1 80.75 105 ALA B CA 1
ATOM 3386 C C . ALA B 1 105 ? 28.266 -12.375 -14.477 1 80.75 105 ALA B C 1
ATOM 3388 O O . ALA B 1 105 ? 29.312 -11.758 -14.242 1 80.75 105 ALA B O 1
ATOM 3389 N N . LYS B 1 106 ? 27.156 -11.836 -14.414 1 83.44 106 LYS B N 1
ATOM 3390 C CA . LYS B 1 106 ? 27 -10.422 -14.117 1 83.44 106 LYS B CA 1
ATOM 3391 C C . LYS B 1 106 ? 27.375 -10.117 -12.664 1 83.44 106 LYS B C 1
ATOM 3393 O O . LYS B 1 106 ? 27.969 -9.086 -12.367 1 83.44 106 LYS B O 1
ATOM 3398 N N . LEU B 1 107 ? 27.078 -10.984 -11.773 1 83.81 107 LEU B N 1
ATOM 3399 C CA . LEU B 1 107 ? 27.312 -10.797 -10.344 1 83.81 107 LEU B CA 1
ATOM 3400 C C . LEU B 1 107 ? 28.797 -10.945 -10.008 1 83.81 107 LEU B C 1
ATOM 3402 O O . LEU B 1 107 ? 29.281 -10.344 -9.039 1 83.81 107 LEU B O 1
ATOM 3406 N N . SER B 1 108 ? 29.453 -11.664 -10.789 1 83.69 108 SER B N 1
ATOM 3407 C CA . SER B 1 108 ? 30.875 -11.922 -10.531 1 83.69 108 SER B CA 1
ATOM 3408 C C . SER B 1 108 ? 31.766 -10.906 -11.234 1 83.69 108 SER B C 1
ATOM 3410 O O . SER B 1 108 ? 32.969 -10.867 -11.016 1 83.69 108 SER B O 1
ATOM 3412 N N . GLY B 1 109 ? 31.125 -10.125 -11.969 1 82.19 109 GLY B N 1
ATOM 3413 C CA . GLY B 1 109 ? 31.922 -9.172 -12.734 1 82.19 109 GLY B CA 1
ATOM 3414 C C . GLY B 1 109 ? 32.344 -7.961 -11.922 1 82.19 109 GLY B C 1
ATOM 3415 O O . GLY B 1 109 ? 31.984 -7.832 -10.75 1 82.19 109 GLY B O 1
ATOM 3416 N N . ASP B 1 110 ? 33.094 -7.074 -12.539 1 80.62 110 ASP B N 1
ATOM 3417 C CA . ASP B 1 110 ? 33.719 -5.922 -11.875 1 80.62 110 ASP B CA 1
ATOM 3418 C C . ASP B 1 110 ? 32.812 -4.688 -12 1 80.62 110 ASP B C 1
ATOM 3420 O O . ASP B 1 110 ? 33.125 -3.627 -11.461 1 80.62 110 ASP B O 1
ATOM 3424 N N . GLN B 1 111 ? 31.797 -4.926 -12.609 1 82.12 111 GLN B N 1
ATOM 3425 C CA . GLN B 1 111 ? 30.938 -3.773 -12.82 1 82.12 111 GLN B CA 1
ATOM 3426 C C . GLN B 1 111 ? 30.078 -3.502 -11.586 1 82.12 111 GLN B C 1
ATOM 3428 O O . GLN B 1 111 ? 29.766 -4.422 -10.82 1 82.12 111 GLN B O 1
ATOM 3433 N N . GLU B 1 112 ? 29.781 -2.221 -11.359 1 87.56 112 GLU B N 1
ATOM 3434 C CA . GLU B 1 112 ? 28.875 -1.838 -10.273 1 87.56 112 GLU B CA 1
ATOM 3435 C C . GLU B 1 112 ? 27.5 -2.459 -10.461 1 87.56 112 GLU B C 1
ATOM 3437 O O . GLU B 1 112 ? 26.922 -2.395 -11.547 1 87.56 112 GLU B O 1
ATOM 3442 N N . LEU B 1 113 ? 27.047 -3.059 -9.422 1 91.88 113 LEU B N 1
ATOM 3443 C CA . LEU B 1 113 ? 25.766 -3.742 -9.477 1 91.88 113 LEU B CA 1
ATOM 3444 C C . LEU B 1 113 ? 24.609 -2.748 -9.367 1 91.88 113 LEU B C 1
ATOM 3446 O O . LEU B 1 113 ? 24.688 -1.801 -8.578 1 91.88 113 LEU B O 1
ATOM 3450 N N . THR B 1 114 ? 23.594 -2.93 -10.219 1 92.94 114 THR B N 1
ATOM 3451 C CA . THR B 1 114 ? 22.344 -2.184 -10.062 1 92.94 114 THR B CA 1
ATOM 3452 C C . THR B 1 114 ? 21.641 -2.578 -8.766 1 92.94 114 THR B C 1
ATOM 3454 O O . THR B 1 114 ? 21.984 -3.588 -8.148 1 92.94 114 THR B O 1
ATOM 3457 N N . ASP B 1 115 ? 20.75 -1.812 -8.305 1 94.44 115 ASP B N 1
ATOM 3458 C CA . ASP B 1 115 ? 20.016 -2.131 -7.082 1 94.44 115 ASP B CA 1
ATOM 3459 C C . ASP B 1 115 ? 19.234 -3.434 -7.238 1 94.44 115 ASP B C 1
ATOM 3461 O O . ASP B 1 115 ? 19.094 -4.195 -6.277 1 94.44 115 ASP B O 1
ATOM 3465 N N . SER B 1 116 ? 18.719 -3.738 -8.414 1 94.69 116 SER B N 1
ATOM 3466 C CA . SER B 1 116 ? 18.031 -4.996 -8.695 1 94.69 116 SER B CA 1
ATOM 3467 C C . SER B 1 116 ? 18.969 -6.188 -8.523 1 94.69 116 SER B C 1
ATOM 3469 O O . SER B 1 116 ? 18.594 -7.195 -7.922 1 94.69 116 SER B O 1
ATOM 3471 N N . MET B 1 117 ? 20.188 -6.047 -9.016 1 94.25 117 MET B N 1
ATOM 3472 C CA . MET B 1 117 ? 21.172 -7.121 -8.914 1 94.25 117 MET B CA 1
ATOM 3473 C C . MET B 1 117 ? 21.594 -7.332 -7.461 1 94.25 117 MET B C 1
ATOM 3475 O O . MET B 1 117 ? 21.812 -8.469 -7.031 1 94.25 117 MET B O 1
ATOM 3479 N N . LYS B 1 118 ? 21.703 -6.203 -6.777 1 95.69 118 LYS B N 1
ATOM 3480 C CA . LYS B 1 118 ? 22.047 -6.309 -5.363 1 95.69 118 LYS B CA 1
ATOM 3481 C C . LYS B 1 118 ? 20.953 -7.043 -4.59 1 95.69 118 LYS B C 1
ATOM 3483 O O . LYS B 1 118 ? 21.25 -7.883 -3.736 1 95.69 118 LYS B O 1
ATOM 3488 N N . MET B 1 119 ? 19.719 -6.727 -4.875 1 96 119 MET B N 1
ATOM 3489 C CA . MET B 1 119 ? 18.594 -7.391 -4.23 1 96 119 MET B CA 1
ATOM 3490 C C . MET B 1 119 ? 18.609 -8.891 -4.508 1 96 119 MET B C 1
ATOM 3492 O O . MET B 1 119 ? 18.422 -9.695 -3.594 1 96 119 MET B O 1
ATOM 3496 N N . PHE B 1 120 ? 18.875 -9.281 -5.762 1 96.06 120 PHE B N 1
ATOM 3497 C CA . PHE B 1 120 ? 18.938 -10.68 -6.164 1 96.06 120 PHE B CA 1
ATOM 3498 C C . PHE B 1 120 ? 20.062 -11.398 -5.434 1 96.06 120 PHE B C 1
ATOM 3500 O O . PHE B 1 120 ? 19.875 -12.492 -4.906 1 96.06 120 PHE B O 1
ATOM 3507 N N . LYS B 1 121 ? 21.188 -10.758 -5.352 1 96 121 LYS B N 1
ATOM 3508 C CA . LYS B 1 121 ? 22.359 -11.328 -4.688 1 96 121 LYS B CA 1
ATOM 3509 C C . LYS B 1 121 ? 22.094 -11.547 -3.199 1 96 121 LYS B C 1
ATOM 3511 O O . LYS B 1 121 ? 22.453 -12.586 -2.645 1 96 121 LYS B O 1
ATOM 3516 N N . LEU B 1 122 ? 21.484 -10.562 -2.564 1 96.75 122 LEU B N 1
ATOM 3517 C CA . LEU B 1 122 ? 21.109 -10.695 -1.158 1 96.75 122 LEU B CA 1
ATOM 3518 C C . LEU B 1 122 ? 20.234 -11.922 -0.94 1 96.75 122 LEU B C 1
ATOM 3520 O O . LEU B 1 122 ? 20.422 -12.664 0.026 1 96.75 122 LEU B O 1
ATOM 3524 N N . GLY B 1 123 ? 19.281 -12.133 -1.832 1 97.75 123 GLY B N 1
ATOM 3525 C CA . GLY B 1 123 ? 18.422 -13.305 -1.749 1 97.75 123 GLY B CA 1
ATOM 3526 C C . GLY B 1 123 ? 19.188 -14.609 -1.885 1 97.75 123 GLY B C 1
ATOM 3527 O O . GLY B 1 123 ? 18.953 -15.555 -1.12 1 97.75 123 GLY B O 1
ATOM 3528 N N . LEU B 1 124 ? 20.109 -14.68 -2.861 1 96.69 124 LEU B N 1
ATOM 3529 C CA . LEU B 1 124 ? 20.922 -15.875 -3.082 1 96.69 124 LEU B CA 1
ATOM 3530 C C . LEU B 1 124 ? 21.719 -16.234 -1.829 1 96.69 124 LEU B C 1
ATOM 3532 O O . LEU B 1 124 ? 21.844 -17.406 -1.483 1 96.69 124 LEU B O 1
ATOM 3536 N N . GLU B 1 125 ? 22.125 -15.195 -1.171 1 96.88 125 GLU B N 1
ATOM 3537 C CA . GLU B 1 125 ? 23.047 -15.398 -0.062 1 96.88 125 GLU B CA 1
ATOM 3538 C C . GLU B 1 125 ? 22.297 -15.633 1.248 1 96.88 125 GLU B C 1
ATOM 3540 O O . GLU B 1 125 ? 22.781 -16.344 2.125 1 96.88 125 GLU B O 1
ATOM 3545 N N . GLY B 1 126 ? 21.094 -15.031 1.354 1 98.38 126 GLY B N 1
ATOM 3546 C CA . GLY B 1 126 ? 20.484 -15.055 2.678 1 98.38 126 GLY B CA 1
ATOM 3547 C C . GLY B 1 126 ? 18.984 -15.258 2.645 1 98.38 126 GLY B C 1
ATOM 3548 O O . GLY B 1 126 ? 18.312 -15.094 3.664 1 98.3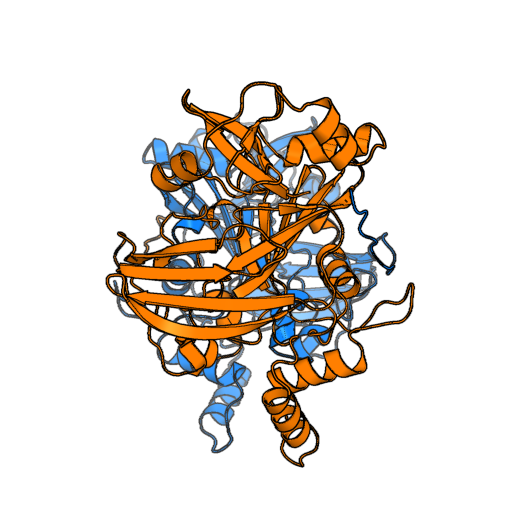8 126 GLY B O 1
ATOM 3549 N N . GLY B 1 127 ? 18.422 -15.617 1.561 1 98.56 127 GLY B N 1
ATOM 3550 C CA . GLY B 1 127 ? 16.969 -15.703 1.413 1 98.56 127 GLY B CA 1
ATOM 3551 C C . GLY B 1 127 ? 16.406 -17.047 1.859 1 98.56 127 GLY B C 1
ATOM 3552 O O . GLY B 1 127 ? 15.195 -17.219 1.937 1 98.56 127 GLY B O 1
ATOM 3553 N N . LYS B 1 128 ? 17.25 -17.984 2.133 1 98.31 128 LYS B N 1
ATOM 3554 C CA . LYS B 1 128 ? 16.859 -19.297 2.635 1 98.31 128 LYS B CA 1
ATOM 3555 C C . LYS B 1 128 ? 17.594 -19.641 3.922 1 98.31 128 LYS B C 1
ATOM 3557 O O . LYS B 1 128 ? 18.484 -20.5 3.924 1 98.31 128 LYS B O 1
ATOM 3562 N N . PRO B 1 129 ? 17.109 -19.016 5.004 1 97.56 129 PRO B N 1
ATOM 3563 C CA . PRO B 1 129 ? 17.797 -19.234 6.281 1 97.56 129 PRO B CA 1
ATOM 3564 C C . PRO B 1 129 ? 17.531 -20.625 6.852 1 97.56 129 PRO B C 1
ATOM 3566 O O . PRO B 1 129 ? 16.672 -21.359 6.344 1 97.56 129 PRO B O 1
ATOM 3569 N N . GLY B 1 130 ? 18.359 -20.953 7.867 1 95 130 GLY B N 1
ATOM 3570 C CA . GLY B 1 130 ? 18.094 -22.203 8.578 1 95 130 GLY B CA 1
ATOM 3571 C C . GLY B 1 130 ? 16.797 -22.188 9.359 1 95 130 GLY B C 1
ATOM 3572 O O . GLY B 1 130 ? 16.141 -21.141 9.461 1 95 130 GLY B O 1
ATOM 3573 N N . PRO B 1 131 ? 16.422 -23.344 9.844 1 91.69 131 PRO B N 1
ATOM 3574 C CA . PRO B 1 131 ? 15.172 -23.422 10.609 1 91.69 131 PRO B CA 1
ATOM 3575 C C . PRO B 1 131 ? 15.133 -22.453 11.781 1 91.69 131 PRO B C 1
ATOM 3577 O O . PRO B 1 131 ? 16.109 -22.344 12.531 1 91.69 131 PRO B O 1
ATOM 3580 N N . GLY B 1 132 ? 14.055 -21.672 11.82 1 93.75 132 GLY B N 1
ATOM 3581 C CA . GLY B 1 132 ? 13.852 -20.75 12.938 1 93.75 132 GLY B CA 1
ATOM 3582 C C . GLY B 1 132 ? 14.586 -19.438 12.773 1 93.75 132 GLY B C 1
ATOM 3583 O O . GLY B 1 132 ? 14.477 -18.547 13.625 1 93.75 132 GLY B O 1
ATOM 3584 N N . GLU B 1 133 ? 15.305 -19.297 11.742 1 96.81 133 GLU B N 1
ATOM 3585 C CA . GLU B 1 133 ? 16.078 -18.094 11.508 1 96.81 133 GLU B CA 1
ATOM 3586 C C . GLU B 1 133 ? 15.375 -17.156 10.531 1 96.81 133 GLU B C 1
ATOM 3588 O O . GLU B 1 133 ? 14.57 -17.594 9.711 1 96.81 133 GLU B O 1
ATOM 3593 N N . ILE B 1 134 ? 15.656 -15.945 10.719 1 98.25 134 ILE B N 1
ATOM 3594 C CA . ILE B 1 134 ? 15.133 -14.922 9.82 1 98.25 134 ILE B CA 1
ATOM 3595 C C . ILE B 1 134 ? 16.172 -14.578 8.758 1 98.25 134 ILE B C 1
ATOM 3597 O O . ILE B 1 134 ? 17.312 -14.258 9.078 1 98.25 134 ILE B O 1
ATOM 3601 N N . GLY B 1 135 ? 15.828 -14.75 7.527 1 98.44 135 GLY B N 1
ATOM 3602 C CA . GLY B 1 135 ? 16.719 -14.43 6.426 1 98.44 135 GLY B CA 1
ATOM 3603 C C . GLY B 1 135 ? 16.672 -12.961 6.023 1 98.44 135 GLY B C 1
ATOM 3604 O O . GLY B 1 135 ? 16 -12.156 6.68 1 98.44 135 GLY B O 1
ATOM 3605 N N . VAL B 1 136 ? 17.359 -12.672 4.934 1 98 136 VAL B N 1
ATOM 3606 C CA . VAL B 1 136 ? 17.422 -11.297 4.461 1 98 136 VAL B CA 1
ATOM 3607 C C . VAL B 1 136 ? 16.047 -10.859 3.959 1 98 136 VAL B C 1
ATOM 3609 O O . VAL B 1 136 ? 15.258 -11.688 3.504 1 98 136 VAL B O 1
ATOM 3612 N N . GLN B 1 137 ? 15.812 -9.625 4.082 1 98.12 137 GLN B N 1
ATOM 3613 C CA . GLN B 1 137 ? 14.539 -9.039 3.674 1 98.12 137 GLN B CA 1
ATOM 3614 C C . GLN B 1 137 ? 14.438 -8.961 2.154 1 98.12 137 GLN B C 1
ATOM 3616 O O . GLN B 1 137 ? 15.312 -8.406 1.492 1 98.12 137 GLN B O 1
ATOM 3621 N N . PRO B 1 138 ? 13.336 -9.531 1.567 1 98.56 138 PRO B N 1
ATOM 3622 C CA . PRO B 1 138 ? 13.094 -9.352 0.134 1 98.56 138 PRO B CA 1
ATOM 3623 C C . PRO B 1 138 ? 12.469 -7.996 -0.195 1 98.56 138 PRO B C 1
ATOM 3625 O O . PRO B 1 138 ? 12.172 -7.215 0.711 1 98.56 138 PRO B O 1
ATOM 3628 N N . GLU B 1 139 ? 12.359 -7.73 -1.481 1 98.06 139 GLU B N 1
ATOM 3629 C CA . GLU B 1 139 ? 11.531 -6.617 -1.932 1 98.06 139 GLU B CA 1
ATOM 3630 C C . GLU B 1 139 ? 10.078 -6.801 -1.491 1 98.06 139 GLU B C 1
ATOM 3632 O O . GLU B 1 139 ? 9.648 -7.918 -1.196 1 98.06 139 GLU B O 1
ATOM 3637 N N . TRP B 1 140 ? 9.367 -5.707 -1.374 1 98.62 140 TRP B N 1
ATOM 3638 C CA . TRP B 1 140 ? 7.938 -5.727 -1.088 1 98.62 140 TRP B CA 1
ATOM 3639 C C . TRP B 1 140 ? 7.23 -4.562 -1.776 1 98.62 140 TRP B C 1
ATOM 3641 O O . TRP B 1 140 ? 7.773 -3.461 -1.865 1 98.62 140 TRP B O 1
ATOM 3651 N N . PHE B 1 141 ? 6.039 -4.781 -2.299 1 98.75 141 PHE B N 1
ATOM 3652 C CA . PHE B 1 141 ? 5.234 -3.688 -2.83 1 98.75 141 PHE B CA 1
ATOM 3653 C C . PHE B 1 141 ? 3.754 -3.916 -2.551 1 98.75 141 PHE B C 1
ATOM 3655 O O . PHE B 1 141 ? 3.316 -5.059 -2.389 1 98.75 141 PHE B O 1
ATOM 3662 N N . TYR B 1 142 ? 3.031 -2.861 -2.459 1 98.88 142 TYR B N 1
ATOM 3663 C CA . TYR B 1 142 ? 1.576 -2.832 -2.369 1 98.88 142 TYR B CA 1
ATOM 3664 C C . TYR B 1 142 ? 0.945 -2.834 -3.758 1 98.88 142 TYR B C 1
ATOM 3666 O O . TYR B 1 142 ? 1.279 -1.996 -4.598 1 98.88 142 TYR B O 1
ATOM 3674 N N . LYS B 1 143 ? 0.084 -3.771 -3.979 1 98.56 143 LYS B N 1
ATOM 3675 C CA . LYS B 1 143 ? -0.567 -3.883 -5.281 1 98.56 143 LYS B CA 1
ATOM 3676 C C . LYS B 1 143 ? -1.985 -3.324 -5.234 1 98.56 143 LYS B C 1
ATOM 3678 O O . LYS B 1 143 ? -2.578 -3.033 -6.277 1 98.56 143 LYS B O 1
ATOM 3683 N N . GLY B 1 144 ? -2.551 -3.215 -4.094 1 98.56 144 GLY B N 1
ATOM 3684 C CA . GLY B 1 144 ? -3.916 -2.758 -3.895 1 98.56 144 GLY B CA 1
ATOM 3685 C C . GLY B 1 144 ? -4.676 -3.572 -2.865 1 98.56 144 GLY B C 1
ATOM 3686 O O . GLY B 1 144 ? -4.09 -4.414 -2.178 1 98.56 144 GLY B O 1
ATOM 3687 N N . ASP B 1 145 ? -5.965 -3.279 -2.682 1 98.62 145 ASP B N 1
ATOM 3688 C CA . ASP B 1 145 ? -6.836 -4.121 -1.868 1 98.62 145 ASP B CA 1
ATOM 3689 C C . ASP B 1 145 ? -7.723 -5 -2.744 1 98.62 145 ASP B C 1
ATOM 3691 O O . ASP B 1 145 ? -7.449 -5.184 -3.932 1 98.62 145 ASP B O 1
ATOM 3695 N N . GLY B 1 146 ? -8.664 -5.633 -2.186 1 98.75 146 GLY B N 1
ATOM 3696 C CA . GLY B 1 146 ? -9.484 -6.605 -2.885 1 98.75 146 GLY B CA 1
ATOM 3697 C C . GLY B 1 146 ? -10.227 -6.016 -4.07 1 98.75 146 GLY B C 1
ATOM 3698 O O . GLY B 1 146 ? -10.68 -6.746 -4.953 1 98.75 146 GLY B O 1
ATOM 3699 N N . SER B 1 147 ? -10.398 -4.684 -4.109 1 98.19 147 SER B N 1
ATOM 3700 C CA . SER B 1 147 ? -11.133 -4.055 -5.199 1 98.19 147 SER B CA 1
ATOM 3701 C C . SER B 1 147 ? -10.312 -4.035 -6.484 1 98.19 147 SER B C 1
ATOM 3703 O O . SER B 1 147 ? -10.844 -3.773 -7.562 1 98.19 147 SER B O 1
ATOM 3705 N N . TRP B 1 148 ? -9.016 -4.379 -6.391 1 98.06 148 TRP B N 1
ATOM 3706 C CA . TRP B 1 148 ? -8.125 -4.434 -7.551 1 98.06 148 TRP B CA 1
ATOM 3707 C C . TRP B 1 148 ? -8.07 -5.848 -8.125 1 98.06 148 TRP B C 1
ATOM 3709 O O . TRP B 1 148 ? -7.398 -6.09 -9.125 1 98.06 148 TRP B O 1
ATOM 3719 N N . LEU B 1 149 ? -8.727 -6.758 -7.496 1 98.62 149 LEU B N 1
ATOM 3720 C CA . LEU B 1 149 ? -8.719 -8.164 -7.891 1 98.62 149 LEU B CA 1
ATOM 3721 C C . LEU B 1 149 ? -9.789 -8.438 -8.945 1 98.62 149 LEU B C 1
ATOM 3723 O O . LEU B 1 149 ? -10.93 -8 -8.797 1 98.62 149 LEU B O 1
ATOM 3727 N N . VAL B 1 150 ? -9.438 -9.133 -10.008 1 98.62 150 VAL B N 1
ATOM 3728 C CA . VAL B 1 150 ? -10.336 -9.516 -11.086 1 98.62 150 VAL B CA 1
ATOM 3729 C C . VAL B 1 150 ? -10.523 -11.031 -11.094 1 98.62 150 VAL B C 1
ATOM 3731 O O . VAL B 1 150 ? -9.547 -11.781 -11.055 1 98.62 150 VAL B O 1
ATOM 3734 N N . PRO B 1 151 ? -11.75 -11.516 -11.148 1 98.88 151 PRO B N 1
ATOM 3735 C CA . PRO B 1 151 ? -11.945 -12.961 -11.242 1 98.88 151 PRO B CA 1
ATOM 3736 C C . PRO B 1 151 ? -11.336 -13.562 -12.508 1 98.88 151 PRO B C 1
ATOM 3738 O O . PRO B 1 151 ? -11.211 -12.875 -13.523 1 98.88 151 PRO B O 1
ATOM 3741 N N . PRO B 1 152 ? -10.969 -14.844 -12.43 1 98.88 152 PRO B N 1
ATOM 3742 C CA . PRO B 1 152 ? -10.602 -15.531 -13.672 1 98.88 152 PRO B CA 1
ATOM 3743 C C . PRO B 1 152 ? -11.656 -15.383 -14.766 1 98.88 152 PRO B C 1
ATOM 3745 O O . PRO B 1 152 ? -12.852 -15.336 -14.469 1 98.88 152 PRO B O 1
ATOM 3748 N N . GLU B 1 153 ? -11.219 -15.266 -15.977 1 98.75 153 GLU B N 1
ATOM 3749 C CA . GLU B 1 153 ? -12.039 -15.195 -17.172 1 98.75 153 GLU B CA 1
ATOM 3750 C C . GLU B 1 153 ? -12.648 -13.805 -17.359 1 98.75 153 GLU B C 1
ATOM 3752 O O . GLU B 1 153 ? -13.305 -13.523 -18.359 1 98.75 153 GLU B O 1
ATOM 3757 N N . GLN B 1 154 ? -12.508 -12.922 -16.406 1 98.69 154 GLN B N 1
ATOM 3758 C CA . GLN B 1 154 ? -12.953 -11.531 -16.531 1 98.69 154 GLN B CA 1
ATOM 3759 C C . GLN B 1 154 ? -11.812 -10.633 -16.984 1 98.69 154 GLN B C 1
ATOM 3761 O O . GLN B 1 154 ? -10.633 -10.953 -16.797 1 98.69 154 GLN B O 1
ATOM 3766 N N . PRO B 1 155 ? -12.109 -9.516 -17.547 1 98.69 155 PRO B N 1
ATOM 3767 C CA . PRO B 1 155 ? -11.062 -8.703 -18.172 1 98.69 155 PRO B CA 1
ATOM 3768 C C . PRO B 1 155 ? -10.227 -7.926 -17.156 1 98.69 155 PRO B C 1
ATOM 3770 O O . PRO B 1 155 ? -10.781 -7.363 -16.203 1 98.69 155 PRO B O 1
ATOM 3773 N N . LEU B 1 156 ? -8.922 -8.008 -17.312 1 98.69 156 LEU B N 1
ATOM 3774 C CA . LEU B 1 156 ? -8.023 -7 -16.75 1 98.69 156 LEU B CA 1
ATOM 3775 C C . LEU B 1 156 ? -8.133 -5.688 -17.516 1 98.69 156 LEU B C 1
ATOM 3777 O O . LEU B 1 156 ? -8.227 -5.688 -18.75 1 98.69 156 LEU B O 1
ATOM 3781 N N . GLU B 1 157 ? -8.047 -4.609 -16.828 1 98.12 157 GLU B N 1
ATOM 3782 C CA . GLU B 1 157 ? -8.234 -3.316 -17.484 1 98.12 157 GLU B CA 1
ATOM 3783 C C . GLU B 1 157 ? -6.902 -2.605 -17.703 1 98.12 157 GLU B C 1
ATOM 3785 O O . GLU B 1 157 ? -6.082 -2.529 -16.781 1 98.12 157 GLU B O 1
ATOM 3790 N N . LEU B 1 158 ? -6.715 -2.146 -18.875 1 98.25 158 LEU B N 1
ATOM 3791 C CA . LEU B 1 158 ? -5.598 -1.268 -19.203 1 98.25 158 LEU B CA 1
ATOM 3792 C C . LEU B 1 158 ? -6 0.198 -19.078 1 98.25 158 LEU B C 1
ATOM 3794 O O . LEU B 1 158 ? -6.711 0.731 -19.938 1 98.25 158 LEU B O 1
ATOM 3798 N N . PRO B 1 159 ? -5.57 0.876 -18.047 1 97.81 159 PRO B N 1
ATOM 3799 C CA . PRO B 1 159 ? -5.93 2.293 -17.938 1 97.81 159 PRO B CA 1
ATOM 3800 C C . PRO B 1 159 ? -5.445 3.121 -19.125 1 97.81 159 PRO B C 1
ATOM 3802 O O . PRO B 1 159 ? -4.434 2.789 -19.75 1 97.81 159 PRO B O 1
ATOM 3805 N N . ALA B 1 160 ? -6.102 4.203 -19.344 1 97.62 160 ALA B N 1
ATOM 3806 C CA . ALA B 1 160 ? -5.777 5.055 -20.484 1 97.62 160 ALA B CA 1
ATOM 3807 C C . ALA B 1 160 ? -4.383 5.656 -20.344 1 97.62 160 ALA B C 1
ATOM 3809 O O . ALA B 1 160 ? -3.715 5.934 -21.344 1 97.62 160 ALA B O 1
ATOM 3810 N N . PHE B 1 161 ? -3.896 5.82 -19.078 1 97.94 161 PHE B N 1
ATOM 3811 C CA . PHE B 1 161 ? -2.602 6.445 -18.844 1 97.94 161 PHE B CA 1
ATOM 3812 C C . PHE B 1 161 ? -1.49 5.402 -18.828 1 97.94 161 PHE B C 1
ATOM 3814 O O . PHE B 1 161 ? -0.316 5.742 -18.672 1 97.94 161 PHE B O 1
ATOM 3821 N N . ALA B 1 162 ? -1.814 4.121 -18.938 1 98 162 ALA B N 1
ATOM 3822 C CA . ALA B 1 162 ? -0.821 3.051 -18.875 1 98 162 ALA B CA 1
ATOM 3823 C C . ALA B 1 162 ? 0.104 3.082 -20.094 1 98 162 ALA B C 1
ATOM 3825 O O . ALA B 1 162 ? -0.339 3.354 -21.203 1 98 162 ALA B O 1
ATOM 3826 N N . LEU B 1 163 ? 1.372 2.746 -19.859 1 97.5 163 LEU B N 1
ATOM 3827 C CA . LEU B 1 163 ? 2.346 2.654 -20.938 1 97.5 163 LEU B CA 1
ATOM 3828 C C . LEU B 1 163 ? 2.539 1.206 -21.375 1 97.5 163 LEU B C 1
ATOM 3830 O O . LEU B 1 163 ? 3.08 0.944 -22.453 1 97.5 163 LEU B O 1
ATOM 3834 N N . ASP B 1 164 ? 2.131 0.325 -20.516 1 96.69 164 ASP B N 1
ATOM 3835 C CA . ASP B 1 164 ? 2.205 -1.115 -20.75 1 96.69 164 ASP B CA 1
ATOM 3836 C C . ASP B 1 164 ? 1.166 -1.857 -19.906 1 96.69 164 ASP B C 1
ATOM 3838 O O . ASP B 1 164 ? 0.602 -1.296 -18.969 1 96.69 164 ASP B O 1
ATOM 3842 N N . GLY B 1 165 ? 0.749 -2.998 -20.312 1 96.5 165 GLY B N 1
ATOM 3843 C CA . GLY B 1 165 ? -0.088 -3.949 -19.594 1 96.5 165 GLY B CA 1
ATOM 3844 C C . GLY B 1 165 ? 0.336 -5.391 -19.812 1 96.5 165 GLY B C 1
ATOM 3845 O O . GLY B 1 165 ? -0.38 -6.168 -20.438 1 96.5 165 GLY B O 1
ATOM 3846 N N . GLY B 1 166 ? 1.433 -5.727 -19.234 1 96.94 166 GLY B N 1
ATOM 3847 C CA . GLY B 1 166 ? 1.972 -7.062 -19.422 1 96.94 166 GLY B CA 1
ATOM 3848 C C . GLY B 1 166 ? 1.685 -7.996 -18.266 1 96.94 166 GLY B C 1
ATOM 3849 O O . GLY B 1 166 ? 1.534 -7.547 -17.125 1 96.94 166 GLY B O 1
ATOM 3850 N N . GLU B 1 167 ? 1.645 -9.266 -18.578 1 98.38 167 GLU B N 1
ATOM 3851 C CA . GLU B 1 167 ? 1.392 -10.305 -17.578 1 98.38 167 GLU B CA 1
ATOM 3852 C C . GLU B 1 167 ? 2.664 -10.656 -16.812 1 98.38 167 GLU B C 1
ATOM 3854 O O . GLU B 1 167 ? 3.771 -10.484 -17.328 1 98.38 167 GLU B O 1
ATOM 3859 N N . GLU B 1 168 ? 2.488 -11.047 -15.617 1 98.38 168 GLU B N 1
ATOM 3860 C CA . GLU B 1 168 ? 3.514 -11.703 -14.812 1 98.38 168 GLU B CA 1
ATOM 3861 C C . GLU B 1 168 ? 2.988 -13 -14.195 1 98.38 168 GLU B C 1
ATOM 3863 O O . GLU B 1 168 ? 2.332 -12.977 -13.156 1 98.38 168 GLU B O 1
ATOM 3868 N N . PRO B 1 169 ? 3.281 -14.164 -14.852 1 98.56 169 PRO B N 1
ATOM 3869 C CA . PRO B 1 169 ? 2.863 -15.43 -14.25 1 98.56 169 PRO B CA 1
ATOM 3870 C C . PRO B 1 169 ? 3.584 -15.727 -12.938 1 98.56 169 PRO B C 1
ATOM 3872 O O . PRO B 1 169 ? 4.816 -15.773 -12.898 1 98.56 169 PRO B O 1
ATOM 3875 N N . GLU B 1 170 ? 2.816 -15.93 -11.891 1 98.62 170 GLU B N 1
ATOM 3876 C CA . GLU B 1 170 ? 3.41 -16.094 -10.57 1 98.62 170 GLU B CA 1
ATOM 3877 C C . GLU B 1 170 ? 2.646 -17.125 -9.742 1 98.62 170 GLU B C 1
ATOM 3879 O O . GLU B 1 170 ? 1.521 -17.5 -10.086 1 98.62 170 GLU B O 1
ATOM 3884 N N . LEU B 1 171 ? 3.354 -17.641 -8.727 1 98.69 171 LEU B N 1
ATOM 3885 C CA . LEU B 1 171 ? 2.691 -18.297 -7.602 1 98.69 171 LEU B CA 1
ATOM 3886 C C . LEU B 1 171 ? 2.143 -17.25 -6.625 1 98.69 171 LEU B C 1
ATOM 3888 O O . LEU B 1 171 ? 2.793 -16.25 -6.355 1 98.69 171 LEU B O 1
ATOM 3892 N N . VAL B 1 172 ? 0.925 -17.5 -6.094 1 98.88 172 VAL B N 1
ATOM 3893 C CA . VAL B 1 172 ? 0.315 -16.609 -5.113 1 98.88 172 VAL B CA 1
ATOM 3894 C C . VAL B 1 172 ? 0.026 -17.375 -3.824 1 98.88 172 VAL B C 1
ATOM 3896 O O . VAL B 1 172 ? -0.579 -18.453 -3.855 1 98.88 172 VAL B O 1
ATOM 3899 N N . GLY B 1 173 ? 0.532 -16.859 -2.676 1 98.88 173 GLY B N 1
ATOM 3900 C CA . GLY B 1 173 ? 0.111 -17.375 -1.38 1 98.88 173 GLY B CA 1
ATOM 3901 C C . GLY B 1 173 ? -1.177 -16.75 -0.883 1 98.88 173 GLY B C 1
ATOM 3902 O O . GLY B 1 173 ? -1.39 -15.539 -1.048 1 98.88 173 GLY B O 1
ATOM 3903 N N . LEU B 1 174 ? -2.014 -17.531 -0.319 1 98.94 174 LEU B N 1
ATOM 3904 C CA . LEU B 1 174 ? -3.34 -17.109 0.115 1 98.94 174 LEU B CA 1
ATOM 3905 C C . LEU B 1 174 ? -3.51 -17.312 1.617 1 98.94 174 LEU B C 1
ATOM 3907 O O . LEU B 1 174 ? -3.391 -18.422 2.117 1 98.94 174 LEU B O 1
ATOM 3911 N N . TYR B 1 175 ? -3.826 -16.219 2.32 1 98.94 175 TYR B N 1
ATOM 3912 C CA . TYR B 1 175 ? -3.783 -16.234 3.777 1 98.94 175 TYR B CA 1
ATOM 3913 C C . TYR B 1 175 ? -5.035 -15.594 4.367 1 98.94 175 TYR B C 1
ATOM 3915 O O . TYR B 1 175 ? -5.594 -14.656 3.795 1 98.94 175 TYR B O 1
ATOM 3923 N N . VAL B 1 176 ? -5.449 -16.094 5.473 1 98.94 176 VAL B N 1
ATOM 3924 C CA . VAL B 1 176 ? -6.449 -15.484 6.352 1 98.94 176 VAL B CA 1
ATOM 3925 C C . VAL B 1 176 ? -5.863 -15.297 7.746 1 98.94 176 VAL B C 1
ATOM 3927 O O . VAL B 1 176 ? -5.129 -16.156 8.242 1 98.94 176 VAL B O 1
ATOM 3930 N N . ILE B 1 177 ? -6.164 -14.18 8.383 1 98.94 177 ILE B N 1
ATOM 3931 C CA . ILE B 1 177 ? -5.668 -13.945 9.734 1 98.94 177 ILE B CA 1
ATOM 3932 C C . ILE B 1 177 ? -6.68 -14.469 10.75 1 98.94 177 ILE B C 1
ATOM 3934 O O . ILE B 1 177 ? -7.844 -14.07 10.75 1 98.94 177 ILE B O 1
ATOM 3938 N N . GLY B 1 178 ? -6.266 -15.344 11.586 1 98.81 178 GLY B N 1
ATOM 3939 C CA . GLY B 1 178 ? -7.109 -15.93 12.617 1 98.81 178 GLY B CA 1
ATOM 3940 C C . GLY B 1 178 ? -7.535 -14.93 13.68 1 98.81 178 GLY B C 1
ATOM 3941 O O . GLY B 1 178 ? -7.031 -13.805 13.719 1 98.81 178 GLY B O 1
ATOM 3942 N N . ASP B 1 179 ? -8.43 -15.352 14.578 1 98.25 179 ASP B N 1
ATOM 3943 C CA . ASP B 1 179 ? -9 -14.5 15.617 1 98.25 179 ASP B CA 1
ATOM 3944 C C . ASP B 1 179 ? -7.918 -14.023 16.578 1 98.25 179 ASP B C 1
ATOM 3946 O O . ASP B 1 179 ? -8.047 -12.953 17.188 1 98.25 179 ASP B O 1
ATOM 3950 N N . ASP B 1 180 ? -6.852 -14.711 16.672 1 97.12 180 ASP B N 1
ATOM 3951 C CA . ASP B 1 180 ? -5.781 -14.391 17.625 1 97.12 180 ASP B CA 1
ATOM 3952 C C . ASP B 1 180 ? -4.609 -13.719 16.906 1 97.12 180 ASP B C 1
ATOM 3954 O O . ASP B 1 180 ? -3.531 -13.57 17.484 1 97.12 180 ASP B O 1
ATOM 3958 N N . GLY B 1 181 ? -4.777 -13.492 15.633 1 97.88 181 GLY B N 1
ATOM 3959 C CA . GLY B 1 181 ? -3.719 -12.844 14.875 1 97.88 181 GLY B CA 1
ATOM 3960 C C . GLY B 1 181 ? -2.783 -13.828 14.195 1 97.88 181 GLY B C 1
ATOM 3961 O O . GLY B 1 181 ? -1.858 -13.43 13.492 1 97.88 181 GLY B O 1
ATOM 3962 N N . GLN B 1 182 ? -3.027 -15.109 14.367 1 98.44 182 GLN B N 1
ATOM 3963 C CA . GLN B 1 182 ? -2.203 -16.109 13.695 1 98.44 182 GLN B CA 1
ATOM 3964 C C . GLN B 1 182 ? -2.393 -16.062 12.188 1 98.44 182 GLN B C 1
ATOM 3966 O O . GLN B 1 182 ? -3.52 -15.922 11.703 1 98.44 182 GLN B O 1
ATOM 3971 N N . VAL B 1 183 ? -1.315 -16.156 11.508 1 98.88 183 VAL B N 1
ATOM 3972 C CA . VAL B 1 183 ? -1.376 -16.188 10.047 1 98.88 183 VAL B CA 1
ATOM 3973 C C . VAL B 1 183 ? -1.732 -17.594 9.578 1 98.88 183 VAL B C 1
ATOM 3975 O O . VAL B 1 183 ? -0.994 -18.547 9.836 1 98.88 183 VAL B O 1
ATOM 3978 N N . LEU B 1 184 ? -2.871 -17.703 8.891 1 98.88 184 LEU B N 1
ATOM 3979 C CA . LEU B 1 184 ? -3.346 -18.969 8.375 1 98.88 184 LEU B CA 1
ATOM 3980 C C . LEU B 1 184 ? -3.164 -19.047 6.859 1 98.88 184 LEU B C 1
ATOM 3982 O O . LEU B 1 184 ? -3.705 -18.219 6.125 1 98.88 184 LEU B O 1
ATOM 3986 N N . ARG B 1 185 ? -2.385 -19.984 6.414 1 98.81 185 ARG B N 1
ATOM 3987 C CA . ARG B 1 185 ? -2.281 -20.188 4.973 1 98.81 185 ARG B CA 1
ATOM 3988 C C . ARG B 1 185 ? -3.35 -21.156 4.473 1 98.81 185 ARG B C 1
ATOM 3990 O O . ARG B 1 185 ? -3.393 -22.312 4.898 1 98.81 185 ARG B O 1
ATOM 3997 N N . VAL B 1 186 ? -4.145 -20.703 3.619 1 98.75 186 VAL B N 1
ATOM 3998 C CA . VAL B 1 186 ? -5.188 -21.5 2.992 1 98.75 186 VAL B CA 1
ATOM 3999 C C . VAL B 1 186 ? -4.578 -22.391 1.906 1 98.75 186 VAL B C 1
ATOM 4001 O O . VAL B 1 186 ? -4.898 -23.578 1.812 1 98.75 186 VAL B O 1
ATOM 4004 N N . GLY B 1 187 ? -3.723 -21.797 1.12 1 98.69 187 GLY B N 1
ATOM 4005 C CA . GLY B 1 187 ? -3.07 -22.531 0.041 1 98.69 187 GLY B CA 1
ATOM 4006 C C . GLY B 1 187 ? -2.422 -21.609 -0.983 1 98.69 187 GLY B C 1
ATOM 4007 O O . GLY B 1 187 ? -1.925 -20.547 -0.64 1 98.69 187 GLY B O 1
ATOM 4008 N N . PHE B 1 188 ? -2.342 -22.125 -2.223 1 98.88 188 PHE B N 1
ATOM 4009 C CA . PHE B 1 188 ? -1.66 -21.406 -3.299 1 98.88 188 PHE B CA 1
ATOM 4010 C C . PHE B 1 188 ? -2.486 -21.453 -4.578 1 98.88 188 PHE B C 1
ATOM 4012 O O . PHE B 1 188 ? -3.316 -22.344 -4.766 1 98.88 188 PHE B O 1
ATOM 4019 N N . ALA B 1 189 ? -2.248 -20.5 -5.414 1 98.88 189 ALA B N 1
ATOM 4020 C CA . ALA B 1 189 ? -2.863 -20.438 -6.738 1 98.88 189 ALA B CA 1
ATOM 4021 C C . ALA B 1 189 ? -1.892 -19.859 -7.766 1 98.88 189 ALA B C 1
ATOM 4023 O O . ALA B 1 189 ? -0.847 -19.312 -7.406 1 98.88 189 ALA B O 1
ATOM 4024 N N . LEU B 1 190 ? -2.225 -20.047 -9.008 1 98.81 190 LEU B N 1
ATOM 4025 C CA . LEU B 1 190 ? -1.55 -19.312 -10.062 1 98.81 190 LEU B CA 1
ATOM 4026 C C . LEU B 1 190 ? -2.041 -17.859 -10.109 1 98.81 190 LEU B C 1
ATOM 4028 O O . LEU B 1 190 ? -3.223 -17.594 -9.883 1 98.81 190 LEU B O 1
ATOM 4032 N N . GLY B 1 191 ? -1.135 -16.969 -10.406 1 98.81 191 GLY B N 1
ATOM 4033 C CA . GLY B 1 191 ? -1.498 -15.555 -10.453 1 98.81 191 GLY B CA 1
ATOM 4034 C C . GLY B 1 191 ? -0.96 -14.844 -11.68 1 98.81 191 GLY B C 1
ATOM 4035 O O . GLY B 1 191 ? 0.01 -15.297 -12.289 1 98.81 191 GLY B O 1
ATOM 4036 N N . ASN B 1 192 ? -1.626 -13.82 -12.078 1 98.88 192 ASN B N 1
ATOM 4037 C CA . ASN B 1 192 ? -1.154 -12.797 -13.008 1 98.88 192 ASN B CA 1
ATOM 4038 C C . ASN B 1 192 ? -1.002 -11.438 -12.32 1 98.88 192 ASN B C 1
ATOM 4040 O O . ASN B 1 192 ? -1.986 -10.727 -12.125 1 98.88 192 ASN B O 1
ATOM 4044 N N . GLU B 1 193 ? 0.22 -11.156 -11.945 1 98.5 193 GLU B N 1
ATOM 4045 C CA . GLU B 1 193 ? 0.522 -9.875 -11.32 1 98.5 193 GLU B CA 1
ATOM 4046 C C . GLU B 1 193 ? 0.669 -8.773 -12.367 1 98.5 193 GLU B C 1
ATOM 4048 O O . GLU B 1 193 ? 1.741 -8.18 -12.5 1 98.5 193 GLU B O 1
ATOM 4053 N N . PHE B 1 194 ? -0.356 -8.547 -13.156 1 98.12 194 PHE B N 1
ATOM 4054 C CA . PHE B 1 194 ? -0.491 -7.59 -14.25 1 98.12 194 PHE B CA 1
ATOM 4055 C C . PHE B 1 194 ? 0.151 -6.258 -13.883 1 98.12 194 PHE B C 1
ATOM 4057 O O . PHE B 1 194 ? -0.139 -5.691 -12.828 1 98.12 194 PHE B O 1
ATOM 4064 N N . SER B 1 195 ? 1.104 -5.703 -14.797 1 97.69 195 SER B N 1
ATOM 4065 C CA . SER B 1 195 ? 1.918 -4.555 -14.414 1 97.69 195 SER B CA 1
ATOM 4066 C C . SER B 1 195 ? 2.236 -3.674 -15.617 1 97.69 195 SER B C 1
ATOM 4068 O O . SER B 1 195 ? 2.016 -4.074 -16.766 1 97.69 195 SER B O 1
ATOM 4070 N N . ASP B 1 196 ? 2.717 -2.438 -15.375 1 98.25 196 ASP B N 1
ATOM 4071 C CA . ASP B 1 196 ? 3.244 -1.509 -16.375 1 98.25 196 ASP B CA 1
ATOM 4072 C C . ASP B 1 196 ? 4.77 -1.551 -16.406 1 98.25 196 ASP B C 1
ATOM 4074 O O . ASP B 1 196 ? 5.434 -0.763 -15.727 1 98.25 196 ASP B O 1
ATOM 4078 N N . HIS B 1 197 ? 5.305 -2.377 -17.266 1 97.75 197 HIS B N 1
ATOM 4079 C CA . HIS B 1 197 ? 6.742 -2.619 -17.297 1 97.75 197 HIS B CA 1
ATOM 4080 C C . HIS B 1 197 ? 7.492 -1.43 -17.891 1 97.75 197 HIS B C 1
ATOM 4082 O O . HIS B 1 197 ? 8.633 -1.165 -17.516 1 97.75 197 HIS B O 1
ATOM 4088 N N . VAL B 1 198 ? 6.879 -0.727 -18.766 1 98 198 VAL B N 1
ATOM 4089 C CA . VAL B 1 198 ? 7.508 0.454 -19.359 1 98 198 VAL B CA 1
ATOM 4090 C C . VAL B 1 198 ? 7.703 1.52 -18.281 1 98 198 VAL B C 1
ATOM 4092 O O . VAL B 1 198 ? 8.789 2.09 -18.156 1 98 198 VAL B O 1
ATOM 4095 N N . LEU B 1 199 ? 6.707 1.754 -17.453 1 98 199 LEU B N 1
ATOM 4096 C CA . LEU B 1 199 ? 6.805 2.711 -16.359 1 98 199 LEU B CA 1
ATOM 4097 C C . LEU B 1 199 ? 7.836 2.26 -15.336 1 98 199 LEU B C 1
ATOM 4099 O O . LEU B 1 199 ? 8.648 3.062 -14.875 1 98 199 LEU B O 1
ATOM 4103 N N . GLU B 1 200 ? 7.801 1.033 -15.039 1 97 200 GLU B N 1
ATOM 4104 C CA . GLU B 1 200 ? 8.695 0.466 -14.031 1 97 200 GLU B CA 1
ATOM 4105 C C . GLU B 1 200 ? 10.156 0.674 -14.406 1 97 200 GLU B C 1
ATOM 4107 O O . GLU B 1 200 ? 10.992 0.927 -13.539 1 97 200 GLU B O 1
ATOM 4112 N N . LYS B 1 201 ? 10.469 0.651 -15.602 1 96 201 LYS B N 1
ATOM 4113 C CA . LYS B 1 201 ? 11.844 0.714 -16.078 1 96 201 LYS B CA 1
ATOM 4114 C C . LYS B 1 201 ? 12.367 2.148 -16.078 1 96 201 LYS B C 1
ATOM 4116 O O . LYS B 1 201 ? 13.57 2.379 -16.172 1 96 201 LYS B O 1
ATOM 4121 N N . GLN B 1 202 ? 11.508 3.105 -15.977 1 96.81 202 GLN B N 1
ATOM 4122 C CA . GLN B 1 202 ? 11.906 4.504 -16.078 1 96.81 202 GLN B CA 1
ATOM 4123 C C . GLN B 1 202 ? 12.672 4.949 -14.844 1 96.81 202 GLN B C 1
ATOM 4125 O O . GLN B 1 202 ? 13.586 5.773 -14.93 1 96.81 202 GLN B O 1
ATOM 4130 N N . ASN B 1 203 ? 12.289 4.449 -13.719 1 96.94 203 ASN B N 1
ATOM 4131 C CA . ASN B 1 203 ? 12.828 4.855 -12.422 1 96.94 203 ASN B CA 1
ATOM 4132 C C . ASN B 1 203 ? 12.438 3.881 -11.32 1 96.94 203 ASN B C 1
ATOM 4134 O O . ASN B 1 203 ? 11.281 3.465 -11.234 1 96.94 203 ASN B O 1
ATOM 4138 N N . TYR B 1 204 ? 13.375 3.477 -10.453 1 96.69 204 TYR B N 1
ATOM 4139 C CA . TYR B 1 204 ? 13.07 2.564 -9.359 1 96.69 204 TYR B CA 1
ATOM 4140 C C . TYR B 1 204 ? 11.93 3.1 -8.5 1 96.69 204 TYR B C 1
ATOM 4142 O O . TYR B 1 204 ? 11.148 2.328 -7.945 1 96.69 204 TYR B O 1
ATOM 4150 N N . LEU B 1 205 ? 11.797 4.391 -8.492 1 97.62 205 LEU B N 1
ATOM 4151 C CA . LEU B 1 205 ? 10.828 5.039 -7.617 1 97.62 205 LEU B CA 1
ATOM 4152 C C . LEU B 1 205 ? 9.445 5.07 -8.258 1 97.62 205 LEU B C 1
ATOM 4154 O O . LEU B 1 205 ? 8.484 5.539 -7.645 1 97.62 205 LEU B O 1
ATOM 4158 N N . TYR B 1 206 ? 9.297 4.492 -9.469 1 98.25 206 TYR B N 1
ATOM 4159 C CA . TYR B 1 206 ? 8.008 4.328 -10.117 1 98.25 206 TYR B CA 1
ATOM 4160 C C . TYR B 1 206 ? 7.484 2.906 -9.945 1 98.25 206 TYR B C 1
ATOM 4162 O O . TYR B 1 206 ? 6.402 2.568 -10.438 1 98.25 206 TYR B O 1
ATOM 4170 N N . LEU B 1 207 ? 8.227 2.115 -9.172 1 98.19 207 LEU B N 1
ATOM 4171 C CA . LEU B 1 207 ? 7.785 0.742 -8.953 1 98.19 207 LEU B CA 1
ATOM 4172 C C . LEU B 1 207 ? 6.367 0.711 -8.391 1 98.19 207 LEU B C 1
ATOM 4174 O O . LEU B 1 207 ? 5.508 -0.003 -8.906 1 98.19 207 LEU B O 1
ATOM 4178 N N . ALA B 1 208 ? 6.102 1.502 -7.391 1 98.44 208 ALA B N 1
ATOM 4179 C CA . ALA B 1 208 ? 4.789 1.478 -6.75 1 98.44 208 ALA B CA 1
ATOM 4180 C C . ALA B 1 208 ? 3.682 1.8 -7.746 1 98.44 208 ALA B C 1
ATOM 4182 O O . ALA B 1 208 ? 2.693 1.069 -7.844 1 98.44 208 ALA B O 1
ATOM 4183 N N . HIS B 1 209 ? 3.869 2.838 -8.562 1 98.44 209 HIS B N 1
ATOM 4184 C CA . HIS B 1 209 ? 2.889 3.205 -9.578 1 98.44 209 HIS B CA 1
ATOM 4185 C C . HIS B 1 209 ? 2.68 2.072 -10.578 1 98.44 209 HIS B C 1
ATOM 4187 O O . HIS B 1 209 ? 1.555 1.825 -11.016 1 98.44 209 HIS B O 1
ATOM 4193 N N . SER B 1 210 ? 3.771 1.432 -10.953 1 98.5 210 SER B N 1
ATOM 4194 C CA . SER B 1 210 ? 3.707 0.406 -11.992 1 98.5 210 SER B CA 1
ATOM 4195 C C . SER B 1 210 ? 2.906 -0.804 -11.516 1 98.5 210 SER B C 1
ATOM 4197 O O . SER B 1 210 ? 2.4 -1.576 -12.336 1 98.5 210 SER B O 1
ATOM 4199 N N . LYS B 1 211 ? 2.846 -0.954 -10.172 1 98.62 211 LYS B N 1
ATOM 4200 C CA . LYS B 1 211 ? 2.191 -2.129 -9.609 1 98.62 211 LYS B CA 1
ATOM 4201 C C . LYS B 1 211 ? 0.72 -1.851 -9.312 1 98.62 211 LYS B C 1
ATOM 4203 O O . LYS B 1 211 ? -0.069 -2.781 -9.141 1 98.62 211 LYS B O 1
ATOM 4208 N N . LEU B 1 212 ? 0.282 -0.568 -9.188 1 98.5 212 LEU B N 1
ATOM 4209 C CA . LEU B 1 212 ? -1.108 -0.215 -8.93 1 98.5 212 LEU B CA 1
ATOM 4210 C C . LEU B 1 212 ? -1.978 -0.488 -10.148 1 98.5 212 LEU B C 1
ATOM 4212 O O . LEU B 1 212 ? -2.424 0.445 -10.82 1 98.5 212 LEU B O 1
ATOM 4216 N N . ARG B 1 213 ? -2.207 -1.78 -10.391 1 98.19 213 ARG B N 1
ATOM 4217 C CA . ARG B 1 213 ? -2.99 -2.355 -11.484 1 98.19 213 ARG B CA 1
ATOM 4218 C C . ARG B 1 213 ? -3.859 -3.504 -10.984 1 98.19 213 ARG B C 1
ATOM 4220 O O . ARG B 1 213 ? -3.611 -4.055 -9.906 1 98.19 213 ARG B O 1
ATOM 4227 N N . ASN B 1 214 ? -4.816 -3.826 -11.781 1 98.06 214 ASN B N 1
ATOM 4228 C CA . ASN B 1 214 ? -5.551 -5.062 -11.516 1 98.06 214 ASN B CA 1
ATOM 4229 C C . ASN B 1 214 ? -4.613 -6.266 -11.445 1 98.06 214 ASN B C 1
ATOM 4231 O O . ASN B 1 214 ? -3.48 -6.207 -11.93 1 98.06 214 ASN B O 1
ATOM 4235 N N . SER B 1 215 ? -5.047 -7.242 -10.805 1 98.62 215 SER B N 1
ATOM 4236 C CA . SER B 1 215 ? -4.414 -8.555 -10.844 1 98.62 215 SER B CA 1
ATOM 4237 C C . SER B 1 215 ? -5.445 -9.672 -10.711 1 98.62 215 SER B C 1
ATOM 4239 O O . SER B 1 215 ? -6.621 -9.406 -10.453 1 98.62 215 SER B O 1
ATOM 4241 N N . SER B 1 216 ? -5.051 -10.852 -11 1 98.94 216 SER B N 1
ATOM 4242 C CA . SER B 1 216 ? -5.914 -12.023 -10.93 1 98.94 216 SER B CA 1
ATOM 4243 C C . SER B 1 216 ? -5.137 -13.25 -10.469 1 98.94 216 SER B C 1
ATOM 4245 O O . SER B 1 216 ? -3.936 -13.367 -10.727 1 98.94 216 SER B O 1
ATOM 4247 N N . PHE B 1 217 ? -5.797 -14.133 -9.773 1 98.94 217 PHE B N 1
ATOM 4248 C CA . PHE B 1 217 ? -5.227 -15.438 -9.461 1 98.94 217 PHE B CA 1
ATOM 4249 C C . PHE B 1 217 ? -6.305 -16.516 -9.453 1 98.94 217 PHE B C 1
ATOM 4251 O O . PHE B 1 217 ? -7.496 -16.203 -9.398 1 98.94 217 PHE B O 1
ATOM 4258 N N . GLY B 1 218 ? -5.996 -17.688 -9.539 1 98.69 218 GLY B N 1
ATOM 4259 C CA . GLY B 1 218 ? -6.918 -18.797 -9.625 1 98.69 218 GLY B CA 1
ATOM 4260 C C . GLY B 1 218 ? -6.805 -19.562 -10.93 1 98.69 218 GLY B C 1
ATOM 4261 O O . GLY B 1 218 ? -5.723 -19.656 -11.516 1 98.69 218 GLY B O 1
ATOM 4262 N N . PRO B 1 219 ? -7.824 -20.281 -11.336 1 98.75 219 PRO B N 1
ATOM 4263 C CA . PRO B 1 219 ? -9.141 -20.25 -10.695 1 98.75 219 PRO B CA 1
ATOM 4264 C C . PRO B 1 219 ? -9.211 -21.125 -9.453 1 98.75 219 PRO B C 1
ATOM 4266 O O . PRO B 1 219 ? -10.164 -21.016 -8.672 1 98.75 219 PRO B O 1
ATOM 4269 N N . GLU B 1 220 ? -8.234 -21.953 -9.25 1 98.81 220 GLU B N 1
ATOM 4270 C CA . GLU B 1 220 ? -8.297 -22.922 -8.164 1 98.81 220 GLU B CA 1
ATOM 4271 C C . GLU B 1 220 ? -7.258 -22.625 -7.094 1 98.81 220 GLU B C 1
ATOM 4273 O O . GLU B 1 220 ? -6.164 -22.141 -7.398 1 98.81 220 GLU B O 1
ATOM 4278 N N . VAL B 1 221 ? -7.602 -22.891 -5.871 1 98.69 221 VAL B N 1
ATOM 4279 C CA . VAL B 1 221 ? -6.656 -22.891 -4.758 1 98.69 221 VAL B CA 1
ATOM 4280 C C . VAL B 1 221 ? -6.188 -24.312 -4.473 1 98.69 221 VAL B C 1
ATOM 4282 O O . VAL B 1 221 ? -7.004 -25.203 -4.25 1 98.69 221 VAL B O 1
ATOM 4285 N N . LEU B 1 222 ? -4.914 -24.484 -4.57 1 98.69 222 LEU B N 1
ATOM 4286 C CA . LEU B 1 222 ? -4.312 -25.734 -4.105 1 98.69 222 LEU B CA 1
ATOM 4287 C C . LEU B 1 222 ? -4.105 -25.703 -2.596 1 98.69 222 LEU B C 1
ATOM 4289 O O . LEU B 1 222 ? -3.316 -24.906 -2.09 1 98.69 222 LEU B O 1
ATOM 4293 N N . LEU B 1 223 ? -4.82 -26.547 -1.855 1 97.75 223 LEU B N 1
ATOM 4294 C CA . LEU B 1 223 ? -4.656 -26.594 -0.406 1 97.75 223 LEU B CA 1
ATOM 4295 C C . LEU B 1 223 ? -3.322 -27.219 -0.03 1 97.75 223 LEU B C 1
ATOM 4297 O O . LEU B 1 223 ? -2.818 -28.094 -0.747 1 97.75 223 LEU B O 1
ATOM 4301 N N . GLY B 1 224 ? -2.768 -26.766 1.062 1 92.5 224 GLY B N 1
ATOM 4302 C CA . GLY B 1 224 ? -1.533 -27.328 1.572 1 92.5 224 GLY B CA 1
ATOM 4303 C C . GLY B 1 224 ? -0.291 -26.734 0.938 1 92.5 224 GLY B C 1
ATOM 4304 O O . GLY B 1 224 ? -0.279 -25.562 0.57 1 92.5 224 GLY B O 1
ATOM 4305 N N . GLU B 1 225 ? 0.76 -27.469 0.87 1 94.5 225 GLU B N 1
ATOM 4306 C CA . GLU B 1 225 ? 2.047 -27 0.368 1 94.5 225 GLU B CA 1
ATOM 4307 C C . GLU B 1 225 ? 2.139 -27.156 -1.147 1 94.5 225 GLU B C 1
ATOM 4309 O O . GLU B 1 225 ? 1.659 -28.141 -1.707 1 94.5 225 GLU B O 1
ATOM 4314 N N . PRO B 1 226 ? 2.658 -26.219 -1.769 1 97 226 PRO B N 1
ATOM 4315 C CA . PRO B 1 226 ? 2.883 -26.359 -3.209 1 97 226 PRO B CA 1
ATOM 4316 C C . PRO B 1 226 ? 4.117 -27.203 -3.529 1 97 226 PRO B C 1
ATOM 4318 O O . PRO B 1 226 ? 4.988 -27.375 -2.676 1 97 226 PRO B O 1
ATOM 4321 N N . PRO B 1 227 ? 4.172 -27.75 -4.793 1 97.19 227 PRO B N 1
ATOM 4322 C CA . PRO B 1 227 ? 5.438 -28.359 -5.207 1 97.19 227 PRO B CA 1
ATOM 4323 C C . PRO B 1 227 ? 6.613 -27.391 -5.121 1 97.19 227 PRO B C 1
ATOM 4325 O O . PRO B 1 227 ? 6.441 -26.188 -5.336 1 97.19 227 PRO B O 1
ATOM 4328 N N . ALA B 1 228 ? 7.746 -27.922 -4.828 1 97.38 228 ALA B N 1
ATOM 4329 C CA . ALA B 1 228 ? 8.938 -27.094 -4.746 1 97.38 228 ALA B CA 1
ATOM 4330 C C . ALA B 1 228 ? 9.359 -26.594 -6.129 1 97.38 228 ALA B C 1
ATOM 4332 O O . ALA B 1 228 ? 9.922 -25.5 -6.258 1 97.38 228 ALA B O 1
ATOM 4333 N N . ASP B 1 229 ? 9.164 -27.453 -7.066 1 97.5 229 ASP B N 1
ATOM 4334 C CA . ASP B 1 229 ? 9.477 -27.141 -8.461 1 97.5 229 ASP B CA 1
ATOM 4335 C C . ASP B 1 229 ? 8.211 -27.109 -9.312 1 97.5 229 ASP B C 1
ATOM 4337 O O . ASP B 1 229 ? 7.625 -28.156 -9.602 1 97.5 229 ASP B O 1
ATOM 4341 N N . ILE B 1 230 ? 7.773 -25.938 -9.688 1 97.94 230 ILE B N 1
ATOM 4342 C CA . ILE B 1 230 ? 6.582 -25.75 -10.5 1 97.94 230 ILE B CA 1
ATOM 4343 C C . ILE B 1 230 ? 6.98 -25.297 -11.906 1 97.94 230 ILE B C 1
ATOM 4345 O O . ILE B 1 230 ? 7.574 -24.219 -12.07 1 97.94 230 ILE B O 1
ATOM 4349 N N . GLN B 1 231 ? 6.664 -26.062 -12.852 1 97 231 GLN B N 1
ATOM 4350 C CA . GLN B 1 231 ? 6.922 -25.766 -14.258 1 97 231 GLN B CA 1
ATOM 4351 C C . GLN B 1 231 ? 5.625 -25.5 -15.008 1 97 231 GLN B C 1
ATOM 4353 O O . GLN B 1 231 ? 4.82 -26.406 -15.219 1 97 231 GLN B O 1
ATOM 4358 N N . GLY B 1 232 ? 5.438 -24.234 -15.367 1 97.44 232 GLY B N 1
ATOM 4359 C CA . GLY B 1 232 ? 4.219 -23.859 -16.062 1 97.44 232 GLY B CA 1
ATOM 4360 C C . GLY B 1 232 ? 4.469 -23.234 -17.422 1 97.44 232 GLY B C 1
ATOM 4361 O O . GLY B 1 232 ? 5.605 -23.219 -17.906 1 97.44 232 GLY B O 1
ATOM 4362 N N . THR B 1 233 ? 3.402 -22.875 -18.031 1 98.19 233 THR B N 1
ATOM 4363 C CA . THR B 1 233 ? 3.439 -22.156 -19.312 1 98.19 233 THR B CA 1
ATOM 4364 C C . THR B 1 233 ? 2.576 -20.906 -19.25 1 98.19 233 THR B C 1
ATOM 4366 O O . THR B 1 233 ? 1.509 -20.906 -18.641 1 98.19 233 THR B O 1
ATOM 4369 N N . VAL B 1 234 ? 3.043 -19.828 -19.844 1 98.56 234 VAL B N 1
ATOM 4370 C CA . VAL B 1 234 ? 2.266 -18.609 -20.062 1 98.56 234 VAL B CA 1
ATOM 4371 C C . VAL B 1 234 ? 2.094 -18.359 -21.562 1 98.56 234 VAL B C 1
ATOM 4373 O O . VAL B 1 234 ? 3.021 -18.578 -22.344 1 98.56 234 VAL B O 1
ATOM 4376 N N . ARG B 1 235 ? 0.889 -18 -21.938 1 98.56 235 ARG B N 1
ATOM 4377 C CA . ARG B 1 235 ? 0.571 -17.719 -23.344 1 98.56 235 ARG B CA 1
ATOM 4378 C C . ARG B 1 235 ? -0.239 -16.438 -23.469 1 98.56 235 ARG B C 1
ATOM 4380 O O . ARG B 1 235 ? -0.998 -16.078 -22.562 1 98.56 235 ARG B O 1
ATOM 4387 N N . ILE B 1 236 ? -0.037 -15.773 -24.547 1 98.81 236 ILE B N 1
ATOM 4388 C CA . ILE B 1 236 ? -0.874 -14.656 -24.984 1 98.81 236 ILE B CA 1
ATOM 4389 C C . ILE B 1 236 ? -1.548 -15.016 -26.312 1 98.81 236 ILE B C 1
ATOM 4391 O O . ILE B 1 236 ? -0.873 -15.344 -27.281 1 98.81 236 ILE B O 1
ATOM 4395 N N . LEU B 1 237 ? -2.84 -15.016 -26.297 1 98.75 237 LEU B N 1
ATOM 4396 C CA . LEU B 1 237 ? -3.617 -15.266 -27.5 1 98.75 237 LEU B CA 1
ATOM 4397 C C . LEU B 1 237 ? -4.156 -13.953 -28.078 1 98.75 237 LEU B C 1
ATOM 4399 O O . LEU B 1 237 ? -4.633 -13.094 -27.328 1 98.75 237 LEU B O 1
ATOM 4403 N N . ARG B 1 238 ? -4.023 -13.703 -29.391 1 98.06 238 ARG B N 1
ATOM 4404 C CA . ARG B 1 238 ? -4.605 -12.586 -30.109 1 98.06 238 ARG B CA 1
ATOM 4405 C C . ARG B 1 238 ? -5.539 -13.078 -31.219 1 98.06 238 ARG B C 1
ATOM 4407 O O . ARG B 1 238 ? -5.113 -13.797 -32.125 1 98.06 238 ARG B O 1
ATOM 4414 N N . GLU B 1 239 ? -6.809 -12.805 -31.031 1 97.25 239 GLU B N 1
ATOM 4415 C CA . GLU B 1 239 ? -7.824 -13.273 -31.969 1 97.25 239 GLU B CA 1
ATOM 4416 C C . GLU B 1 239 ? -7.844 -14.797 -32.031 1 97.25 239 GLU B C 1
ATOM 4418 O O . GLU B 1 239 ? -7.855 -15.375 -33.125 1 97.25 239 GLU B O 1
ATOM 4423 N N . GLY B 1 240 ? -7.621 -15.383 -30.922 1 96.94 240 GLY B N 1
ATOM 4424 C CA . GLY B 1 240 ? -7.75 -16.828 -30.781 1 96.94 240 GLY B CA 1
ATOM 4425 C C . GLY B 1 240 ? -6.496 -17.578 -31.172 1 96.94 240 GLY B C 1
ATOM 4426 O O . GLY B 1 240 ? -6.418 -18.797 -31 1 96.94 240 GLY B O 1
ATOM 4427 N N . GLN B 1 241 ? -5.5 -16.844 -31.625 1 98.25 241 GLN B N 1
ATOM 4428 C CA . GLN B 1 241 ? -4.246 -17.469 -32.031 1 98.25 241 GLN B CA 1
ATOM 4429 C C . GLN B 1 241 ? -3.115 -17.125 -31.078 1 98.25 241 GLN B C 1
ATOM 4431 O O . GLN B 1 241 ? -3.037 -16 -30.578 1 98.25 241 GLN B O 1
ATOM 4436 N N . GLU B 1 242 ? -2.229 -18.031 -30.922 1 98.5 242 GLU B N 1
ATOM 4437 C CA . GLU B 1 242 ? -1.094 -17.797 -30.031 1 98.5 242 GLU B CA 1
ATOM 4438 C C . GLU B 1 242 ? -0.161 -16.734 -30.594 1 98.5 242 GLU B C 1
ATOM 4440 O O . GLU B 1 242 ? 0.402 -16.906 -31.672 1 98.5 242 GLU B O 1
ATOM 4445 N N . LEU B 1 243 ? -0.014 -15.703 -29.938 1 98.25 243 LEU B N 1
ATOM 4446 C CA . LEU B 1 243 ? 0.921 -14.633 -30.281 1 98.25 243 LEU B CA 1
ATOM 4447 C C . LEU B 1 243 ? 2.312 -14.938 -29.734 1 98.25 243 LEU B C 1
ATOM 4449 O O . LEU B 1 243 ? 3.316 -14.695 -30.406 1 98.25 243 LEU B O 1
ATOM 4453 N N . TRP B 1 244 ? 2.318 -15.422 -28.5 1 98.31 244 TRP B N 1
ATOM 4454 C CA . TRP B 1 244 ? 3.557 -15.688 -27.781 1 98.31 244 TRP B CA 1
ATOM 4455 C C . TRP B 1 244 ? 3.32 -16.672 -26.641 1 98.31 244 TRP B C 1
ATOM 4457 O O . TRP B 1 244 ? 2.244 -16.703 -26.047 1 98.31 244 TRP B O 1
ATOM 4467 N N . SER B 1 245 ? 4.273 -17.562 -26.359 1 98.38 245 SER B N 1
ATOM 4468 C CA . SER B 1 245 ? 4.242 -18.453 -25.219 1 98.38 245 SER B CA 1
ATOM 4469 C C . SER B 1 245 ? 5.648 -18.75 -24.703 1 98.38 245 SER B C 1
ATOM 4471 O O . SER B 1 245 ? 6.621 -18.625 -25.453 1 98.38 245 SER B O 1
ATOM 4473 N N . ALA B 1 246 ? 5.746 -19.031 -23.453 1 97.75 246 ALA B N 1
ATOM 4474 C CA . ALA B 1 246 ? 7.02 -19.391 -22.828 1 97.75 246 ALA B CA 1
ATOM 4475 C C . ALA B 1 246 ? 6.797 -20.219 -21.578 1 97.75 246 ALA B C 1
ATOM 4477 O O . ALA B 1 246 ? 5.742 -20.125 -20.938 1 97.75 246 ALA B O 1
ATOM 4478 N N . PRO B 1 247 ? 7.754 -21.047 -21.312 1 96.62 247 PRO B N 1
ATOM 4479 C CA . PRO B 1 247 ? 7.711 -21.672 -19.984 1 96.62 247 PRO B CA 1
ATOM 4480 C C . PRO B 1 247 ? 7.965 -20.656 -18.859 1 96.62 247 PRO B C 1
ATOM 4482 O O . PRO B 1 247 ? 8.641 -19.656 -19.062 1 96.62 247 PRO B O 1
ATOM 4485 N N . PHE B 1 248 ? 7.336 -20.844 -17.703 1 95.5 248 PHE B N 1
ATOM 4486 C CA . PHE B 1 248 ? 7.73 -20.125 -16.5 1 95.5 248 PHE B CA 1
ATOM 4487 C C . PHE B 1 248 ? 7.973 -21.078 -15.344 1 95.5 248 PHE B C 1
ATOM 4489 O O . PHE B 1 248 ? 7.285 -22.094 -15.219 1 95.5 248 PHE B O 1
ATOM 4496 N N . LEU B 1 249 ? 9.062 -20.859 -14.617 1 96.12 249 LEU B N 1
ATOM 4497 C CA . LEU B 1 249 ? 9.461 -21.641 -13.461 1 96.12 249 LEU B CA 1
ATOM 4498 C C . LEU B 1 249 ? 9.219 -20.875 -12.164 1 96.12 249 LEU B C 1
ATOM 4500 O O . LEU B 1 249 ? 9.555 -19.703 -12.062 1 96.12 249 LEU B O 1
ATOM 4504 N N . THR B 1 250 ? 8.578 -21.5 -11.219 1 97.38 250 THR B N 1
ATOM 4505 C CA . THR B 1 250 ? 8.375 -20.938 -9.891 1 97.38 250 THR B CA 1
ATOM 4506 C C . THR B 1 250 ? 8.391 -22.016 -8.828 1 97.38 250 THR B C 1
ATOM 4508 O O . THR B 1 250 ? 8.859 -23.141 -9.078 1 97.38 250 THR B O 1
ATOM 4511 N N . GLY B 1 251 ? 7.969 -21.688 -7.621 1 97.19 251 GLY B N 1
ATOM 4512 C CA . GLY B 1 251 ? 8.172 -22.578 -6.496 1 97.19 251 GLY B CA 1
ATOM 4513 C C . GLY B 1 251 ? 9.5 -22.375 -5.793 1 97.19 251 GLY B C 1
ATOM 4514 O O . GLY B 1 251 ? 10.445 -21.844 -6.387 1 97.19 251 GLY B O 1
ATOM 4515 N N . GLU B 1 252 ? 9.547 -22.859 -4.617 1 96.81 252 GLU B N 1
ATOM 4516 C CA . GLU B 1 252 ? 10.664 -22.5 -3.746 1 96.81 252 GLU B CA 1
ATOM 4517 C C . GLU B 1 252 ? 11.992 -22.938 -4.355 1 96.81 252 GLU B C 1
ATOM 4519 O O . GLU B 1 252 ? 13.008 -22.25 -4.191 1 96.81 252 GLU B O 1
ATOM 4524 N N . ALA B 1 253 ? 12.062 -24.062 -5.086 1 96.88 253 ALA B N 1
ATOM 4525 C CA . ALA B 1 253 ? 13.281 -24.562 -5.711 1 96.88 253 ALA B CA 1
ATOM 4526 C C . ALA B 1 253 ? 13.789 -23.578 -6.77 1 96.88 253 ALA B C 1
ATOM 4528 O O . ALA B 1 253 ? 14.961 -23.609 -7.141 1 96.88 253 ALA B O 1
ATOM 4529 N N . ASN B 1 254 ? 12.906 -22.75 -7.23 1 97.56 254 ASN B N 1
ATOM 4530 C CA . ASN B 1 254 ? 13.258 -21.812 -8.297 1 97.56 254 ASN B CA 1
ATOM 4531 C C . ASN B 1 254 ? 13.32 -20.375 -7.789 1 97.56 254 ASN B C 1
ATOM 4533 O O . ASN B 1 254 ? 13.289 -19.438 -8.578 1 97.56 254 ASN B O 1
ATOM 4537 N N . MET B 1 255 ? 13.352 -20.156 -6.48 1 97.94 255 MET B N 1
ATOM 4538 C CA . MET B 1 255 ? 13.375 -18.844 -5.863 1 97.94 255 MET B CA 1
ATOM 4539 C C . MET B 1 255 ? 14.625 -18.656 -5.012 1 97.94 255 MET B C 1
ATOM 4541 O O . MET B 1 255 ? 15.156 -19.625 -4.469 1 97.94 255 MET B O 1
ATOM 4545 N N . THR B 1 256 ? 15.125 -17.438 -4.848 1 97.81 256 THR B N 1
ATOM 4546 C CA . THR B 1 256 ? 16.266 -17.141 -3.994 1 97.81 256 THR B CA 1
ATOM 4547 C C . THR B 1 256 ? 15.844 -17.109 -2.525 1 97.81 256 THR B C 1
ATOM 4549 O O . THR B 1 256 ? 16.688 -17.188 -1.633 1 97.81 256 THR B O 1
ATOM 4552 N N . HIS B 1 257 ? 14.562 -17 -2.25 1 98.56 257 HIS B N 1
ATOM 4553 C CA . HIS B 1 257 ? 14.016 -16.969 -0.899 1 98.56 257 HIS B CA 1
ATOM 4554 C C . HIS B 1 257 ? 13.141 -18.188 -0.639 1 98.56 257 HIS B C 1
ATOM 4556 O O . HIS B 1 257 ? 12.445 -18.656 -1.542 1 98.56 257 HIS B O 1
ATOM 4562 N N . SER B 1 258 ? 13.164 -18.672 0.599 1 98.12 258 SER B N 1
ATOM 4563 C CA . SER B 1 258 ? 12.109 -19.609 0.981 1 98.12 258 SER B CA 1
ATOM 4564 C C . SER B 1 258 ? 10.758 -18.906 1.091 1 98.12 258 SER B C 1
ATOM 4566 O O . SER B 1 258 ? 10.703 -17.703 1.349 1 98.12 258 SER B O 1
ATOM 4568 N N . ILE B 1 259 ? 9.711 -19.641 0.857 1 98.06 259 ILE B N 1
ATOM 4569 C CA . ILE B 1 259 ? 8.367 -19.109 1.033 1 98.06 259 ILE B CA 1
ATOM 4570 C C . ILE B 1 259 ? 8.188 -18.625 2.469 1 98.06 259 ILE B C 1
ATOM 4572 O O . ILE B 1 259 ? 7.672 -17.516 2.697 1 98.06 259 ILE B O 1
ATOM 4576 N N . ALA B 1 260 ? 8.68 -19.328 3.451 1 98.19 260 ALA B N 1
ATOM 4577 C CA . ALA B 1 260 ? 8.562 -18.969 4.863 1 98.19 260 ALA B CA 1
ATOM 4578 C C . ALA B 1 260 ? 9.234 -17.625 5.145 1 98.19 260 ALA B C 1
ATOM 4580 O O . ALA B 1 260 ? 8.727 -16.828 5.926 1 98.19 260 ALA B O 1
ATOM 4581 N N . ASN B 1 261 ? 10.422 -17.422 4.562 1 98.62 261 ASN B N 1
ATOM 4582 C CA . ASN B 1 261 ? 11.125 -16.156 4.762 1 98.62 261 ASN B CA 1
ATOM 4583 C C . ASN B 1 261 ? 10.336 -14.977 4.211 1 98.62 261 ASN B C 1
ATOM 4585 O O . ASN B 1 261 ? 10.234 -13.93 4.859 1 98.62 261 ASN B O 1
ATOM 4589 N N . ILE B 1 262 ? 9.766 -15.133 3.002 1 98.75 262 ILE B N 1
ATOM 4590 C CA . ILE B 1 262 ? 8.961 -14.078 2.402 1 98.75 262 ILE B CA 1
ATOM 4591 C C . ILE B 1 262 ? 7.719 -13.828 3.26 1 98.75 262 ILE B C 1
ATOM 4593 O O . ILE B 1 262 ? 7.352 -12.68 3.51 1 98.75 262 ILE B O 1
ATOM 4597 N N . GLU B 1 263 ? 7.105 -14.914 3.725 1 98.69 263 GLU B N 1
ATOM 4598 C CA . GLU B 1 263 ? 5.938 -14.789 4.594 1 98.69 263 GLU B CA 1
ATOM 4599 C C . GLU B 1 263 ? 6.273 -14.023 5.867 1 98.69 263 GLU B C 1
ATOM 4601 O O . GLU B 1 263 ? 5.516 -13.141 6.285 1 98.69 263 GLU B O 1
ATOM 4606 N N . HIS B 1 264 ? 7.375 -14.328 6.469 1 98.75 264 HIS B N 1
ATOM 4607 C CA . HIS B 1 264 ? 7.793 -13.617 7.668 1 98.75 264 HIS B CA 1
ATOM 4608 C C . HIS B 1 264 ? 7.898 -12.117 7.41 1 98.75 264 HIS B C 1
ATOM 4610 O O . HIS B 1 264 ? 7.344 -11.312 8.156 1 98.75 264 HIS B O 1
ATOM 4616 N N . HIS B 1 265 ? 8.562 -11.773 6.375 1 98.75 265 HIS B N 1
ATOM 4617 C CA . HIS B 1 265 ? 8.852 -10.359 6.145 1 98.75 265 HIS B CA 1
ATOM 4618 C C . HIS B 1 265 ? 7.602 -9.602 5.727 1 98.75 265 HIS B C 1
ATOM 4620 O O . HIS B 1 265 ? 7.527 -8.383 5.875 1 98.75 265 HIS B O 1
ATOM 4626 N N . HIS B 1 266 ? 6.609 -10.328 5.164 1 98.81 266 HIS B N 1
ATOM 4627 C CA . HIS B 1 266 ? 5.309 -9.711 4.93 1 98.81 266 HIS B CA 1
ATOM 4628 C C . HIS B 1 266 ? 4.535 -9.539 6.23 1 98.81 266 HIS B C 1
ATOM 4630 O O . HIS B 1 266 ? 3.971 -8.469 6.484 1 98.81 266 HIS B O 1
ATOM 4636 N N . PHE B 1 267 ? 4.57 -10.492 7.07 1 98.81 267 PHE B N 1
ATOM 4637 C CA . PHE B 1 267 ? 3.652 -10.523 8.203 1 98.81 267 PHE B CA 1
ATOM 4638 C C . PHE B 1 267 ? 4.34 -10.039 9.477 1 98.81 267 PHE B C 1
ATOM 4640 O O . PHE B 1 267 ? 3.729 -10.008 10.539 1 98.81 267 PHE B O 1
ATOM 4647 N N . LYS B 1 268 ? 5.637 -9.641 9.445 1 98.31 268 LYS B N 1
ATOM 4648 C CA . LYS B 1 268 ? 6.309 -9.117 10.625 1 98.31 268 LYS B CA 1
ATOM 4649 C C . LYS B 1 268 ? 5.66 -7.816 11.094 1 98.31 268 LYS B C 1
ATOM 4651 O O . LYS B 1 268 ? 5.844 -7.402 12.242 1 98.31 268 LYS B O 1
ATOM 4656 N N . TYR B 1 269 ? 4.957 -7.195 10.25 1 98.06 269 TYR B N 1
ATOM 4657 C CA . TYR B 1 269 ? 4.215 -5.996 10.625 1 98.06 269 TYR B CA 1
ATOM 4658 C C . TYR B 1 269 ? 2.918 -6.359 11.336 1 98.06 269 TYR B C 1
ATOM 4660 O O . TYR B 1 269 ? 2.041 -6.996 10.75 1 98.06 269 TYR B O 1
ATOM 4668 N N . ARG B 1 270 ? 2.748 -5.898 12.477 1 96.44 270 ARG B N 1
ATOM 4669 C CA . ARG B 1 270 ? 1.607 -6.258 13.312 1 96.44 270 ARG B CA 1
ATOM 4670 C C . ARG B 1 270 ? 0.293 -5.891 12.633 1 96.44 270 ARG B C 1
ATOM 4672 O O . ARG B 1 270 ? -0.688 -6.633 12.719 1 96.44 270 ARG B O 1
ATOM 4679 N N . ALA B 1 271 ? 0.229 -4.801 11.969 1 97.06 271 ALA B N 1
ATOM 4680 C CA . ALA B 1 271 ? -0.987 -4.316 11.32 1 97.06 271 ALA B CA 1
ATOM 4681 C C . ALA B 1 271 ? -1.438 -5.273 10.219 1 97.06 271 ALA B C 1
ATOM 4683 O O . ALA B 1 271 ? -2.602 -5.258 9.812 1 97.06 271 ALA B O 1
ATOM 4684 N N . PHE B 1 272 ? -0.557 -6.16 9.703 1 98.69 272 PHE B N 1
ATOM 4685 C CA . PHE B 1 272 ? -0.908 -7.121 8.672 1 98.69 272 PHE B CA 1
ATOM 4686 C C . PHE B 1 272 ? -1.447 -8.406 9.281 1 98.69 272 PHE B C 1
ATOM 4688 O O . PHE B 1 272 ? -1.762 -9.359 8.57 1 98.69 272 PHE B O 1
ATOM 4695 N N . ARG B 1 273 ? -1.592 -8.406 10.57 1 98.56 273 ARG B N 1
ATOM 4696 C CA . ARG B 1 273 ? -2.129 -9.578 11.25 1 98.56 273 ARG B CA 1
ATOM 4697 C C . ARG B 1 273 ? -3.441 -9.25 11.953 1 98.56 273 ARG B C 1
ATOM 4699 O O . ARG B 1 273 ? -3.709 -9.758 13.047 1 98.56 273 ARG B O 1
ATOM 4706 N N . ARG B 1 274 ? -4.242 -8.414 11.391 1 98.56 274 ARG B N 1
ATOM 4707 C CA . ARG B 1 274 ? -5.566 -8.062 11.898 1 98.56 274 ARG B CA 1
ATOM 4708 C C . ARG B 1 274 ? -6.539 -9.227 11.727 1 98.56 274 ARG B C 1
ATOM 4710 O O . ARG B 1 274 ? -6.73 -9.727 10.617 1 98.56 274 ARG B O 1
ATOM 4717 N N . PRO B 1 275 ? -7.207 -9.586 12.766 1 98.75 275 PRO B N 1
ATOM 4718 C CA . PRO B 1 275 ? -8.102 -10.742 12.688 1 98.75 275 PRO B CA 1
ATOM 4719 C C . PRO B 1 275 ? -9.141 -10.617 11.578 1 98.75 275 PRO B C 1
ATOM 4721 O O . PRO B 1 275 ? -9.789 -9.578 11.453 1 98.75 275 PRO B O 1
ATOM 4724 N N . GLY B 1 276 ? -9.195 -11.656 10.758 1 98.75 276 GLY B N 1
ATOM 4725 C CA . GLY B 1 276 ? -10.227 -11.75 9.742 1 98.75 276 GLY B CA 1
ATOM 4726 C C . GLY B 1 276 ? -9.781 -11.242 8.383 1 98.75 276 GLY B C 1
ATOM 4727 O O . GLY B 1 276 ? -10.43 -11.508 7.367 1 98.75 276 GLY B O 1
ATOM 4728 N N . ASP B 1 277 ? -8.703 -10.523 8.32 1 98.94 277 ASP B N 1
ATOM 4729 C CA . ASP B 1 277 ? -8.227 -9.977 7.055 1 98.94 277 ASP B CA 1
ATOM 4730 C C . ASP B 1 277 ? -7.711 -11.078 6.133 1 98.94 277 ASP B C 1
ATOM 4732 O O . ASP B 1 277 ? -7.336 -12.156 6.598 1 98.94 277 ASP B O 1
ATOM 4736 N N . VAL B 1 278 ? -7.746 -10.805 4.867 1 98.94 278 VAL B N 1
ATOM 4737 C CA . VAL B 1 278 ? -7.23 -11.688 3.824 1 98.94 278 VAL B CA 1
ATOM 4738 C C . VAL B 1 278 ? -5.988 -11.062 3.191 1 98.94 278 VAL B C 1
ATOM 4740 O O . VAL B 1 278 ? -5.934 -9.852 2.979 1 98.94 278 VAL B O 1
ATOM 4743 N N . HIS B 1 279 ? -5.008 -11.867 2.977 1 98.94 279 HIS B N 1
ATOM 4744 C CA . HIS B 1 279 ? -3.822 -11.461 2.234 1 98.94 279 HIS B CA 1
ATOM 4745 C C . HIS B 1 279 ? -3.568 -12.375 1.045 1 98.94 279 HIS B C 1
ATOM 4747 O O . HIS B 1 279 ? -3.688 -13.602 1.163 1 98.94 279 HIS B O 1
ATOM 4753 N N . CYS B 1 280 ? -3.32 -11.852 -0.091 1 98.94 280 CYS B N 1
ATOM 4754 C CA . CYS B 1 280 ? -2.832 -12.523 -1.288 1 98.94 280 CYS B CA 1
ATOM 4755 C C . CYS B 1 280 ? -1.474 -11.977 -1.708 1 98.94 280 CYS B C 1
ATOM 4757 O O . CYS B 1 280 ? -1.354 -10.789 -2.035 1 98.94 280 CYS B O 1
ATOM 4759 N N . HIS B 1 281 ? -0.5 -12.773 -1.621 1 98.94 281 HIS B N 1
ATOM 4760 C CA . HIS B 1 281 ? 0.867 -12.312 -1.844 1 98.94 281 HIS B CA 1
ATOM 4761 C C . HIS B 1 281 ? 1.474 -12.969 -3.08 1 98.94 281 HIS B C 1
ATOM 4763 O O . HIS B 1 281 ? 1.594 -14.195 -3.143 1 98.94 281 HIS B O 1
ATOM 4769 N N . TYR B 1 282 ? 1.84 -12.188 -4.086 1 98.88 282 TYR B N 1
ATOM 4770 C CA . TYR B 1 282 ? 2.49 -12.648 -5.309 1 98.88 282 TYR B CA 1
ATOM 4771 C C . TYR B 1 282 ? 3.986 -12.836 -5.09 1 98.88 282 TYR B C 1
ATOM 4773 O O . TYR B 1 282 ? 4.672 -11.93 -4.605 1 98.88 282 TYR B O 1
ATOM 4781 N N . PHE B 1 283 ? 4.551 -13.984 -5.52 1 98.69 283 PHE B N 1
ATOM 4782 C CA . PHE B 1 283 ? 5.895 -14.367 -5.094 1 98.69 283 PHE B CA 1
ATOM 4783 C C . PHE B 1 283 ? 6.918 -14.023 -6.168 1 98.69 283 PHE B C 1
ATOM 4785 O O . PHE B 1 283 ? 8.109 -14.328 -6.02 1 98.69 283 PHE B O 1
ATOM 4792 N N . GLY B 1 284 ? 6.504 -13.414 -7.246 1 97.62 284 GLY B N 1
ATOM 4793 C CA . GLY B 1 284 ? 7.457 -13.016 -8.273 1 97.62 284 GLY B CA 1
ATOM 4794 C C . GLY B 1 284 ? 7.418 -13.898 -9.5 1 97.62 284 GLY B C 1
ATOM 4795 O O . GLY B 1 284 ? 6.672 -14.883 -9.547 1 97.62 284 GLY B O 1
ATOM 4796 N N . THR B 1 285 ? 8.195 -13.5 -10.508 1 95.12 285 THR B N 1
ATOM 4797 C CA . THR B 1 285 ? 8.227 -14.227 -11.773 1 95.12 285 THR B CA 1
ATOM 4798 C C . THR B 1 285 ? 9.609 -14.141 -12.414 1 95.12 285 THR B C 1
ATOM 4800 O O . THR B 1 285 ? 10.391 -13.25 -12.102 1 95.12 285 THR B O 1
ATOM 4803 N N . ALA B 1 286 ? 9.906 -15.141 -13.281 1 90.06 286 ALA B N 1
ATOM 4804 C CA . ALA B 1 286 ? 11.125 -15.102 -14.078 1 90.06 286 ALA B CA 1
ATOM 4805 C C . ALA B 1 286 ? 10.812 -14.875 -15.555 1 90.06 286 ALA B C 1
ATOM 4807 O O . ALA B 1 286 ? 11.719 -14.742 -16.375 1 90.06 286 ALA B O 1
ATOM 4808 N N . THR B 1 287 ? 9.547 -14.859 -15.875 1 93.12 287 THR B N 1
ATOM 4809 C CA . THR B 1 287 ? 9.125 -14.82 -17.281 1 93.12 287 THR B CA 1
ATOM 4810 C C . THR B 1 287 ? 8.078 -13.742 -17.5 1 93.12 287 THR B C 1
ATOM 4812 O O . THR B 1 287 ? 7.113 -13.633 -16.734 1 93.12 287 THR B O 1
ATOM 4815 N N . LEU B 1 288 ? 8.273 -12.906 -18.453 1 94.12 288 LEU B N 1
ATOM 4816 C CA . LEU B 1 288 ? 7.273 -11.945 -18.891 1 94.12 288 LEU B CA 1
ATOM 4817 C C . LEU B 1 288 ? 7.406 -11.688 -20.391 1 94.12 288 LEU B C 1
ATOM 4819 O O . LEU B 1 288 ? 8.516 -11.641 -20.922 1 94.12 288 LEU B O 1
ATOM 4823 N N . SER B 1 289 ? 6.352 -11.555 -21.078 1 97.38 289 SER B N 1
ATOM 4824 C CA . SER B 1 289 ? 6.336 -11.344 -22.516 1 97.38 289 SER B CA 1
ATOM 4825 C C . SER B 1 289 ? 7.02 -10.039 -22.891 1 97.38 289 SER B C 1
ATOM 4827 O O . SER B 1 289 ? 7.645 -9.938 -23.953 1 97.38 289 SER B O 1
ATOM 4829 N N . PHE B 1 290 ? 6.883 -9.039 -22.062 1 96.69 290 PHE B N 1
ATOM 4830 C CA . PHE B 1 290 ? 7.504 -7.738 -22.266 1 96.69 290 PHE B CA 1
ATOM 4831 C C . PHE B 1 290 ? 9 -7.887 -22.531 1 96.69 290 PHE B C 1
ATOM 4833 O O . PHE B 1 290 ? 9.555 -7.184 -23.391 1 96.69 290 PHE B O 1
ATOM 4840 N N . ALA B 1 291 ? 9.656 -8.773 -21.812 1 93.44 291 ALA B N 1
ATOM 4841 C CA . ALA B 1 291 ? 11.094 -9 -21.969 1 93.44 291 ALA B CA 1
ATOM 4842 C C . ALA B 1 291 ? 11.414 -9.562 -23.359 1 93.44 291 ALA B C 1
ATOM 4844 O O . ALA B 1 291 ? 12.547 -9.453 -23.828 1 93.44 291 ALA B O 1
ATOM 4845 N N . ALA B 1 292 ? 10.438 -10.18 -23.969 1 95.62 292 ALA B N 1
ATOM 4846 C CA . ALA B 1 292 ? 10.602 -10.75 -25.297 1 95.62 292 ALA B CA 1
ATOM 4847 C C . ALA B 1 292 ? 10.156 -9.758 -26.375 1 95.62 292 ALA B C 1
ATOM 4849 O O . ALA B 1 292 ? 10.07 -10.109 -27.547 1 95.62 292 ALA B O 1
ATOM 4850 N N . GLY B 1 293 ? 9.805 -8.57 -25.984 1 96.62 293 GLY B N 1
ATOM 4851 C CA . GLY B 1 293 ? 9.445 -7.527 -26.922 1 96.62 293 GLY B CA 1
ATOM 4852 C C . GLY B 1 293 ? 7.969 -7.535 -27.281 1 96.62 293 GLY B C 1
ATOM 4853 O O . GLY B 1 293 ? 7.555 -6.855 -28.234 1 96.62 293 GLY B O 1
ATOM 4854 N N . VAL B 1 294 ? 7.18 -8.297 -26.562 1 97.5 294 VAL B N 1
ATOM 4855 C CA . VAL B 1 294 ? 5.75 -8.375 -26.828 1 97.5 294 VAL B CA 1
ATOM 4856 C C . VAL B 1 294 ? 5.035 -7.188 -26.203 1 97.5 294 VAL B C 1
ATOM 4858 O O . VAL B 1 294 ? 5.324 -6.816 -25.062 1 97.5 294 VAL B O 1
ATOM 4861 N N . GLN B 1 295 ? 4.137 -6.598 -26.906 1 96.69 295 GLN B N 1
ATOM 4862 C CA . GLN B 1 295 ? 3.238 -5.566 -26.406 1 96.69 295 GLN B CA 1
ATOM 4863 C C . GLN B 1 295 ? 1.796 -6.062 -26.359 1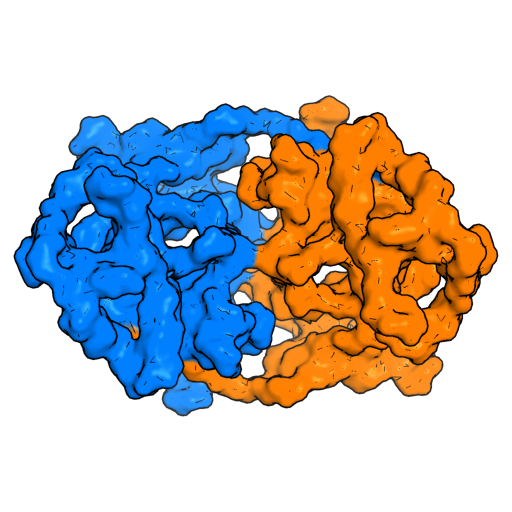 96.69 295 GLN B C 1
ATOM 4865 O O . GLN B 1 295 ? 1.149 -6.191 -27.406 1 96.69 295 GLN B O 1
ATOM 4870 N N . ALA B 1 296 ? 1.32 -6.266 -25.203 1 97.5 296 ALA B N 1
ATOM 4871 C CA . ALA B 1 296 ? -0.067 -6.703 -25.062 1 97.5 296 ALA B CA 1
ATOM 4872 C C . ALA B 1 296 ? -1.035 -5.586 -25.438 1 97.5 296 ALA B C 1
ATOM 4874 O O . ALA B 1 296 ? -0.733 -4.402 -25.25 1 97.5 296 ALA B O 1
ATOM 4875 N N . ARG B 1 297 ? -2.195 -5.945 -26 1 97.12 297 ARG B N 1
ATOM 4876 C CA . ARG B 1 297 ? -3.211 -4.973 -26.391 1 97.12 297 ARG B CA 1
ATOM 4877 C C . ARG B 1 297 ? -4.609 -5.469 -26.031 1 97.12 297 ARG B C 1
ATOM 4879 O O . ARG B 1 297 ? -4.828 -6.672 -25.891 1 97.12 297 ARG B O 1
ATOM 4886 N N . PRO B 1 298 ? -5.539 -4.512 -25.875 1 98.25 298 PRO B N 1
ATOM 4887 C CA . PRO B 1 298 ? -6.922 -4.93 -25.625 1 98.25 298 PRO B CA 1
ATOM 4888 C C . PRO B 1 298 ? -7.41 -5.973 -26.625 1 98.25 298 PRO B C 1
ATOM 4890 O O . PRO B 1 298 ? -7.176 -5.828 -27.828 1 98.25 298 PRO B O 1
ATOM 4893 N N . GLY B 1 299 ? -8.047 -7 -26.125 1 98.25 299 GLY B N 1
ATOM 4894 C CA . GLY B 1 299 ? -8.469 -8.117 -26.953 1 98.25 299 GLY B CA 1
ATOM 4895 C C . GLY B 1 299 ? -7.617 -9.359 -26.75 1 98.25 299 GLY B C 1
ATOM 4896 O O . GLY B 1 299 ? -8.062 -10.477 -27.016 1 98.25 299 GLY B O 1
ATOM 4897 N N . ASP B 1 300 ? -6.34 -9.164 -26.375 1 98.81 300 ASP B N 1
ATOM 4898 C CA . ASP B 1 300 ? -5.477 -10.297 -26.062 1 98.81 300 ASP B CA 1
ATOM 4899 C C . ASP B 1 300 ? -6 -11.078 -24.859 1 98.81 300 ASP B C 1
ATOM 4901 O O . ASP B 1 300 ? -6.68 -10.516 -24 1 98.81 300 ASP B O 1
ATOM 4905 N N . VAL B 1 301 ? -5.727 -12.352 -24.812 1 98.88 301 VAL B N 1
ATOM 4906 C CA . VAL B 1 301 ? -6.07 -13.195 -23.672 1 98.88 301 VAL B CA 1
ATOM 4907 C C . VAL B 1 301 ? -4.801 -13.781 -23.062 1 98.88 301 VAL B C 1
ATOM 4909 O O . VAL B 1 301 ? -3.986 -14.383 -23.766 1 98.88 301 VAL B O 1
ATOM 4912 N N . PHE B 1 302 ? -4.625 -13.523 -21.781 1 98.88 302 PHE B N 1
ATOM 4913 C CA . PHE B 1 302 ? -3.531 -14.141 -21.031 1 98.88 302 PHE B CA 1
ATOM 4914 C C . PHE B 1 302 ? -3.951 -15.5 -20.484 1 98.88 302 PHE B C 1
ATOM 4916 O O . PHE B 1 302 ? -5.035 -15.633 -19.906 1 98.88 302 PHE B O 1
ATOM 4923 N N . GLU B 1 303 ? -3.105 -16.5 -20.641 1 98.88 303 GLU B N 1
ATOM 4924 C CA . GLU B 1 303 ? -3.338 -17.828 -20.078 1 98.88 303 GLU B CA 1
ATOM 4925 C C . GLU B 1 303 ? -2.113 -18.328 -19.312 1 98.88 303 GLU B C 1
ATOM 4927 O O . GLU B 1 303 ? -1.014 -18.391 -19.875 1 98.88 303 GLU B O 1
ATOM 4932 N N . ILE B 1 304 ? -2.264 -18.641 -18.078 1 98.88 304 ILE B N 1
ATOM 4933 C CA . ILE B 1 304 ? -1.208 -19.156 -17.219 1 98.88 304 ILE B CA 1
ATOM 4934 C C . ILE B 1 304 ? -1.602 -20.547 -16.703 1 98.88 304 ILE B C 1
ATOM 4936 O O . ILE B 1 304 ? -2.66 -20.703 -16.094 1 98.88 304 ILE B O 1
ATOM 4940 N N . ALA B 1 305 ? -0.732 -21.516 -16.938 1 98.75 305 ALA B N 1
ATOM 4941 C CA . ALA B 1 305 ? -1.077 -22.891 -16.594 1 98.75 305 ALA B CA 1
ATOM 4942 C C . ALA B 1 305 ? 0.108 -23.609 -15.945 1 98.75 305 ALA B C 1
ATOM 4944 O O . ALA B 1 305 ? 1.262 -23.344 -16.281 1 98.75 305 ALA B O 1
ATOM 4945 N N . ALA B 1 306 ? -0.195 -24.422 -15.062 1 98.19 306 ALA B N 1
ATOM 4946 C CA . ALA B 1 306 ? 0.74 -25.375 -14.469 1 98.19 306 ALA B CA 1
ATOM 4947 C C . ALA B 1 306 ? 0.022 -26.641 -14.039 1 98.19 306 ALA B C 1
ATOM 4949 O O . ALA B 1 306 ? -1.09 -26.594 -13.508 1 98.19 306 ALA B O 1
ATOM 4950 N N . PRO B 1 307 ? 0.553 -27.828 -14.25 1 93.5 307 PRO B N 1
ATOM 4951 C CA . PRO B 1 307 ? -0.129 -29.125 -14.062 1 93.5 307 PRO B CA 1
ATOM 4952 C C . PRO B 1 307 ? -0.731 -29.266 -12.664 1 93.5 307 PRO B C 1
ATOM 4954 O O . PRO B 1 307 ? -1.865 -29.734 -12.523 1 93.5 307 PRO B O 1
ATOM 4957 N N . ASP B 1 308 ? -0.12 -28.875 -11.617 1 94.19 308 ASP B N 1
ATOM 4958 C CA . ASP B 1 308 ? -0.568 -29.125 -10.25 1 94.19 308 ASP B CA 1
ATOM 4959 C C . ASP B 1 308 ? -1.661 -28.156 -9.836 1 94.19 308 ASP B C 1
ATOM 4961 O O . ASP B 1 308 ? -2.297 -28.328 -8.797 1 94.19 308 ASP B O 1
ATOM 4965 N N . PHE B 1 309 ? -2.098 -27.219 -10.68 1 98 309 PHE B N 1
ATOM 4966 C CA . PHE B 1 309 ? -2.965 -26.141 -10.242 1 98 309 PHE B CA 1
ATOM 4967 C C . PHE B 1 309 ? -4.293 -26.172 -10.992 1 98 309 PHE B C 1
ATOM 4969 O O . PHE B 1 309 ? -5.094 -25.234 -10.883 1 98 309 PHE B O 1
ATOM 4976 N N . GLY B 1 310 ? -4.496 -27.234 -11.734 1 97.56 310 GLY B N 1
ATOM 4977 C CA . GLY B 1 310 ? -5.789 -27.438 -12.367 1 97.56 310 GLY B CA 1
ATOM 4978 C C . GLY B 1 310 ? -5.969 -26.641 -13.641 1 97.56 310 GLY B C 1
ATOM 4979 O O . GLY B 1 310 ? -5.102 -26.641 -14.516 1 97.56 310 GLY B O 1
ATOM 4980 N N . ARG B 1 311 ? -7.145 -25.984 -13.773 1 98.06 311 ARG B N 1
ATOM 4981 C CA . ARG B 1 311 ? -7.477 -25.188 -14.953 1 98.06 311 ARG B CA 1
ATOM 4982 C C . ARG B 1 311 ? -6.574 -23.969 -15.062 1 98.06 311 ARG B C 1
ATOM 4984 O O . ARG B 1 311 ? -6.164 -23.391 -14.047 1 98.06 311 ARG B O 1
ATOM 4991 N N . PRO B 1 312 ? -6.305 -23.578 -16.281 1 98.56 312 PRO B N 1
ATOM 4992 C CA . PRO B 1 312 ? -5.473 -22.375 -16.453 1 98.56 312 PRO B CA 1
ATOM 4993 C C . PRO B 1 312 ? -6.16 -21.109 -15.953 1 98.56 312 PRO B C 1
ATOM 4995 O O . PRO B 1 312 ? -7.387 -21 -16.016 1 98.56 312 PRO B O 1
ATOM 4998 N N . LEU B 1 313 ? -5.375 -20.219 -15.414 1 98.94 313 LEU B N 1
ATOM 4999 C CA . LEU B 1 313 ? -5.836 -18.859 -15.188 1 98.94 313 LEU B CA 1
ATOM 5000 C C . LEU B 1 313 ? -5.895 -18.078 -16.5 1 98.94 313 LEU B C 1
ATOM 5002 O O . LEU B 1 313 ? -4.887 -17.953 -17.203 1 98.94 313 LEU B O 1
ATOM 5006 N N . ARG B 1 314 ? -7.059 -17.609 -16.812 1 98.81 314 ARG B N 1
ATOM 5007 C CA . ARG B 1 314 ? -7.258 -16.891 -18.062 1 98.81 314 ARG B CA 1
ATOM 5008 C C . ARG B 1 314 ? -7.957 -15.555 -17.812 1 98.81 314 ARG B C 1
ATOM 5010 O O . ARG B 1 314 ? -8.953 -15.492 -17.094 1 98.81 314 ARG B O 1
ATOM 5017 N N . ASN B 1 315 ? -7.441 -14.5 -18.391 1 98.88 315 ASN B N 1
ATOM 5018 C CA . ASN B 1 315 ? -8.047 -13.172 -18.375 1 98.88 315 ASN B CA 1
ATOM 5019 C C . ASN B 1 315 ? -7.82 -12.438 -19.703 1 98.88 315 ASN B C 1
ATOM 5021 O O . ASN B 1 315 ? -6.688 -12.344 -20.172 1 98.88 315 ASN B O 1
ATOM 5025 N N . PRO B 1 316 ? -8.844 -11.969 -20.312 1 98.75 316 PRO B N 1
ATOM 5026 C CA . PRO B 1 316 ? -8.617 -11.047 -21.422 1 98.75 316 PRO B CA 1
ATOM 5027 C C . PRO B 1 316 ? -8.156 -9.664 -20.969 1 98.75 316 PRO B C 1
ATOM 5029 O O . PRO B 1 316 ? -8.273 -9.328 -19.781 1 98.75 316 PRO B O 1
ATOM 5032 N N . LEU B 1 317 ? -7.578 -8.984 -21.828 1 98.69 317 LEU B N 1
ATOM 5033 C CA . LEU B 1 317 ? -7.207 -7.59 -21.609 1 98.69 317 LEU B CA 1
ATOM 5034 C C . LEU B 1 317 ? -8.211 -6.652 -22.281 1 98.69 317 LEU B C 1
ATOM 5036 O O . LEU B 1 317 ? -8.594 -6.867 -23.438 1 98.69 317 LEU B O 1
ATOM 5040 N N . ALA B 1 318 ? -8.695 -5.68 -21.578 1 98.62 318 ALA B N 1
ATOM 5041 C CA . ALA B 1 318 ? -9.617 -4.691 -22.141 1 98.62 318 ALA B CA 1
ATOM 5042 C C . ALA B 1 318 ? -9.164 -3.271 -21.797 1 98.62 318 ALA B C 1
ATOM 5044 O O . ALA B 1 318 ? -8.57 -3.037 -20.75 1 98.62 318 ALA B O 1
ATOM 5045 N N . ALA B 1 319 ? -9.461 -2.338 -22.672 1 97.69 319 ALA B N 1
ATOM 5046 C CA . ALA B 1 319 ? -9.227 -0.93 -22.359 1 97.69 319 ALA B CA 1
ATOM 5047 C C . ALA B 1 319 ? -10.172 -0.441 -21.266 1 97.69 319 ALA B C 1
ATOM 5049 O O . ALA B 1 319 ? -11.359 -0.764 -21.281 1 97.69 319 ALA B O 1
ATOM 5050 N N . ALA B 1 320 ? -9.633 0.295 -20.328 1 95.81 320 ALA B N 1
ATOM 5051 C CA . ALA B 1 320 ? -10.516 0.912 -19.344 1 95.81 320 ALA B CA 1
ATOM 5052 C C . ALA B 1 320 ? -11.43 1.945 -20 1 95.81 320 ALA B C 1
ATOM 5054 O O . ALA B 1 320 ? -11.031 2.639 -20.938 1 95.81 320 ALA B O 1
ATOM 5055 N N . ALA B 1 321 ? -12.602 2.07 -19.484 1 92.06 321 ALA B N 1
ATOM 5056 C CA . ALA B 1 321 ? -13.586 3.002 -20.016 1 92.06 321 ALA B CA 1
ATOM 5057 C C . ALA B 1 321 ? -13.227 4.445 -19.672 1 92.06 321 ALA B C 1
ATOM 5059 O O . ALA B 1 321 ? -13.477 5.359 -20.469 1 92.06 321 ALA B O 1
ATOM 5060 N N . GLU B 1 322 ? -12.648 4.648 -18.578 1 92.88 322 GLU B N 1
ATOM 5061 C CA . GLU B 1 322 ? -12.312 5.988 -18.109 1 92.88 322 GLU B CA 1
ATOM 5062 C C . GLU B 1 322 ? -11.164 6.59 -18.922 1 92.88 322 GLU B C 1
ATOM 5064 O O . GLU B 1 322 ? -10.102 5.98 -19.031 1 92.88 322 GLU B O 1
ATOM 5069 N N . PRO B 1 323 ? -11.375 7.754 -19.469 1 93.06 323 PRO B N 1
ATOM 5070 C CA . PRO B 1 323 ? -10.305 8.406 -20.219 1 93.06 323 PRO B CA 1
ATOM 5071 C C . PRO B 1 323 ? -9.211 8.977 -19.312 1 93.06 323 PRO B C 1
ATOM 5073 O O . PRO B 1 323 ? -9.398 9.062 -18.094 1 93.06 323 PRO B O 1
ATOM 5076 N N . ASP B 1 324 ? -8.117 9.266 -19.953 1 94.06 324 ASP B N 1
ATOM 5077 C CA . ASP B 1 324 ? -7.035 9.93 -19.234 1 94.06 324 ASP B CA 1
ATOM 5078 C C . ASP B 1 324 ? -7.312 11.422 -19.078 1 94.06 324 ASP B C 1
ATOM 5080 O O . ASP B 1 324 ? -6.984 12.211 -19.969 1 94.06 324 ASP B O 1
ATOM 5084 N N . ARG B 1 325 ? -7.934 11.82 -18.031 1 94.69 325 ARG B N 1
ATOM 5085 C CA . ARG B 1 325 ? -8.258 13.211 -17.75 1 94.69 325 ARG B CA 1
ATOM 5086 C C . ARG B 1 325 ? -7.84 13.617 -16.344 1 94.69 325 ARG B C 1
ATOM 5088 O O . ARG B 1 325 ? -7.668 12.758 -15.477 1 94.69 325 ARG B O 1
ATOM 5095 N N . LEU B 1 326 ? -7.66 14.906 -16.219 1 96.69 326 LEU B N 1
ATOM 5096 C CA . LEU B 1 326 ? -7.285 15.445 -14.914 1 96.69 326 LEU B CA 1
ATOM 5097 C C . LEU B 1 326 ? -8.359 15.141 -13.867 1 96.69 326 LEU B C 1
ATOM 5099 O O . LEU B 1 326 ? -9.539 15.398 -14.094 1 96.69 326 LEU B O 1
ATOM 5103 N N . VAL B 1 327 ? -8 14.484 -12.789 1 96.81 327 VAL B N 1
ATOM 5104 C CA . VAL B 1 327 ? -8.891 14.312 -11.648 1 96.81 327 VAL B CA 1
ATOM 5105 C C . VAL B 1 327 ? -8.906 15.586 -10.805 1 96.81 327 VAL B C 1
ATOM 5107 O O . VAL B 1 327 ? -7.887 15.961 -10.227 1 96.81 327 VAL B O 1
ATOM 5110 N N . GLU B 1 328 ? -9.992 16.172 -10.703 1 94.44 328 GLU B N 1
ATOM 5111 C CA . GLU B 1 328 ? -10.117 17.406 -9.938 1 94.44 328 GLU B CA 1
ATOM 5112 C C . GLU B 1 328 ? -10.562 17.141 -8.508 1 94.44 328 GLU B C 1
ATOM 5114 O O . GLU B 1 328 ? -11.422 16.281 -8.273 1 94.44 328 GLU B O 1
ATOM 5119 N N . VAL B 1 329 ? -9.953 17.812 -7.605 1 97.06 329 VAL B N 1
ATOM 5120 C CA . VAL B 1 329 ? -10.305 17.734 -6.191 1 97.06 329 VAL B CA 1
ATOM 5121 C C . VAL B 1 329 ? -11.234 18.891 -5.82 1 97.06 329 VAL B C 1
ATOM 5123 O O . VAL B 1 329 ? -10.969 20.047 -6.172 1 97.06 329 VAL B O 1
ATOM 5126 N N . HIS B 1 330 ? -12.281 18.547 -5.191 1 97.5 330 HIS B N 1
ATOM 5127 C CA . HIS B 1 330 ? -13.234 19.547 -4.719 1 97.5 330 HIS B CA 1
ATOM 5128 C C . HIS B 1 330 ? -12.938 19.953 -3.281 1 97.5 330 HIS B C 1
ATOM 5130 O O . HIS B 1 330 ? -12.984 19.125 -2.369 1 97.5 330 HIS B O 1
ATOM 5136 N N . THR B 1 331 ? -12.609 21.172 -3.076 1 96.31 331 THR B N 1
ATOM 5137 C CA . THR B 1 331 ? -12.367 21.688 -1.731 1 96.31 331 THR B CA 1
ATOM 5138 C C . THR B 1 331 ? -13.688 21.906 -0.993 1 96.31 331 THR B C 1
ATOM 5140 O O . THR B 1 331 ? -14.586 22.578 -1.511 1 96.31 331 THR B O 1
ATOM 5143 N N . LEU B 1 332 ? -13.82 21.375 0.168 1 95.56 332 LEU B N 1
ATOM 5144 C CA . LEU B 1 332 ? -15.062 21.484 0.932 1 95.56 332 LEU B CA 1
ATOM 5145 C C . LEU B 1 332 ? -15.117 22.812 1.688 1 95.56 332 LEU B C 1
ATOM 5147 O O . LEU B 1 332 ? -14.148 23.188 2.355 1 95.56 332 LEU B O 1
#